Protein AF-A0A0G1QZV3-F1 (afdb_monomer_lite)

Sequence (511 aa):
MPSSMIKKVLILNFDPIIESADNRRIHEYYEWNDSVMLEQQYIDAIKEISHNQVEYQIAEHIDIDAYPTKTTGYQFTDSSYLTCMQNPSTCNSKMINYQTVIAQYQVCEKLNAGTIDELWLWGGPYFGYYEANMAGPNAFSTNGPIIDGTTCQRQLNIMGFNYERAVGEMLEDLAHRTEGTMAKIYGYTPYSGVANLNNPWGRFTAYNKIASNQSGCGSIHYPPNGINDYDWTNTTTVKSFCEDWNDKYPLMRGYYSSLNCDAWGCSAVGWKKYWFSHLPYSAGTTDGKLNNWWAYLVDYENATAQASTSNLQYFKIKNGIDDKNTSCGSNATASEIYLGMDDTCKPSKPYLATFNFTGVAIPKKSKITGAYMSFTQDGPYNNPLQLSISLSLSPFANSTSSVSWDLTNSWTTLTRDITPDFTAQLQQVIDSPYYQIGKTVVVKVNYVSGTGHRSIFAYERYSPAAPVLVVEYEATTSPSPTAIPSPNSCQTKCLFFPPQFRKFCLKHCPK

Radius of gyration: 29.04 Å; chains: 1; bounding box: 75×60×81 Å

Structure (mmCIF, N/CA/C/O backbone):
data_AF-A0A0G1QZV3-F1
#
_entry.id   AF-A0A0G1QZV3-F1
#
loop_
_atom_site.group_PDB
_atom_site.id
_atom_site.type_symbol
_atom_site.label_atom_id
_atom_site.label_alt_id
_atom_site.label_comp_id
_atom_site.label_asym_id
_atom_site.label_entity_id
_atom_site.label_seq_id
_atom_site.pdbx_PDB_ins_code
_atom_site.Cartn_x
_atom_site.Cartn_y
_atom_site.Cartn_z
_atom_site.occupancy
_atom_site.B_iso_or_equiv
_atom_site.auth_seq_id
_atom_site.auth_comp_id
_atom_site.auth_asym_id
_atom_site.auth_atom_id
_atom_site.pdbx_PDB_model_num
ATOM 1 N N . MET A 1 1 ? -1.624 -19.241 -4.189 1.00 32.66 1 MET A N 1
ATOM 2 C CA . MET A 1 1 ? -2.206 -18.073 -3.499 1.00 32.66 1 MET A CA 1
ATOM 3 C C . MET A 1 1 ? -1.300 -17.784 -2.315 1.00 32.66 1 MET A C 1
ATOM 5 O O . MET A 1 1 ? -0.988 -18.755 -1.628 1.00 32.66 1 MET A O 1
ATOM 9 N N . PRO A 1 2 ? -0.823 -16.550 -2.079 1.00 45.62 2 PRO A N 1
ATOM 10 C CA . PRO A 1 2 ? -0.308 -16.230 -0.750 1.00 45.62 2 PRO A CA 1
ATOM 11 C C . PRO A 1 2 ? -1.391 -16.594 0.278 1.00 45.62 2 PRO A C 1
ATOM 13 O O . PRO A 1 2 ? -2.584 -16.471 -0.007 1.00 45.62 2 PRO A O 1
ATOM 16 N N . SER A 1 3 ? -0.992 -17.153 1.417 1.00 56.50 3 SER A N 1
ATOM 17 C CA . SER A 1 3 ? -1.920 -17.477 2.501 1.00 56.50 3 SER A CA 1
ATOM 18 C C . SER A 1 3 ? -2.664 -16.209 2.918 1.00 56.50 3 SER A C 1
ATOM 20 O O . SER A 1 3 ? -2.005 -15.203 3.185 1.00 56.50 3 SER A O 1
ATOM 22 N N . SER A 1 4 ? -3.998 -16.259 2.973 1.00 74.88 4 SER A N 1
ATOM 23 C CA . SER A 1 4 ? -4.814 -15.162 3.509 1.00 74.88 4 SER A CA 1
ATOM 24 C C . SER A 1 4 ? -4.273 -14.725 4.875 1.00 74.88 4 SER A C 1
ATOM 26 O O . SER A 1 4 ? -3.949 -15.567 5.721 1.00 74.88 4 SER A O 1
ATOM 28 N N . MET A 1 5 ? -4.133 -13.414 5.076 1.00 93.31 5 MET A N 1
ATOM 29 C CA . MET A 1 5 ? -3.749 -12.814 6.349 1.00 93.31 5 MET A CA 1
ATOM 30 C C . MET A 1 5 ? -4.970 -12.813 7.261 1.00 93.31 5 MET A C 1
ATOM 32 O O . MET A 1 5 ? -5.740 -11.854 7.305 1.00 93.31 5 MET A O 1
ATOM 36 N N . ILE A 1 6 ? -5.142 -13.923 7.973 1.00 96.19 6 ILE A N 1
ATOM 37 C CA . ILE A 1 6 ? -6.213 -14.082 8.952 1.00 96.19 6 ILE A CA 1
ATOM 38 C C . ILE A 1 6 ? -5.866 -13.281 10.209 1.00 96.19 6 ILE A C 1
ATOM 40 O O . ILE A 1 6 ? -4.755 -13.404 10.736 1.00 96.19 6 ILE A O 1
ATOM 44 N N . LYS A 1 7 ? -6.818 -12.484 10.696 1.00 97.69 7 LYS A N 1
ATOM 45 C CA . LYS A 1 7 ? -6.693 -11.686 11.918 1.00 97.69 7 LYS A CA 1
ATOM 46 C C . LYS A 1 7 ? -7.839 -11.959 12.871 1.00 97.69 7 LYS A C 1
ATOM 48 O O . LYS A 1 7 ? -9.005 -11.804 12.521 1.00 97.69 7 LYS A O 1
ATOM 53 N N . LYS A 1 8 ? -7.489 -12.375 14.085 1.00 98.56 8 LYS A N 1
ATOM 54 C CA . LYS A 1 8 ? -8.447 -12.683 15.145 1.00 98.56 8 LYS A CA 1
ATOM 55 C C . LYS A 1 8 ? -8.814 -11.418 15.907 1.00 98.56 8 LYS A C 1
ATOM 57 O O . LYS A 1 8 ? -7.929 -10.706 16.367 1.00 98.56 8 LYS A O 1
ATOM 62 N N . VAL A 1 9 ? -10.096 -11.147 16.077 1.00 98.75 9 VAL A N 1
ATOM 63 C CA . VAL A 1 9 ? -10.574 -9.905 16.689 1.00 98.75 9 VAL A CA 1
ATOM 64 C C . VAL A 1 9 ? -11.232 -10.201 18.029 1.00 98.75 9 VAL A C 1
ATOM 66 O O . VAL A 1 9 ? -12.061 -11.106 18.123 1.00 98.75 9 VAL A O 1
ATOM 69 N N . LEU A 1 10 ? -10.860 -9.432 19.053 1.00 98.94 10 LEU A N 1
ATOM 70 C CA . LEU A 1 10 ? -11.664 -9.270 20.261 1.00 98.94 10 LEU A CA 1
ATOM 71 C C . LEU A 1 10 ? -12.591 -8.078 20.076 1.00 98.94 10 LEU A C 1
ATOM 73 O O . LEU A 1 10 ? -12.118 -6.981 19.776 1.00 98.94 10 LEU A O 1
ATOM 77 N N . ILE A 1 11 ? -13.876 -8.283 20.321 1.00 98.88 11 ILE A N 1
ATOM 78 C CA . ILE A 1 11 ? -14.873 -7.221 20.308 1.00 98.88 11 ILE A CA 1
ATOM 79 C C . ILE A 1 11 ? -15.336 -6.958 21.735 1.00 98.88 11 ILE A C 1
ATOM 81 O O . ILE A 1 11 ? -15.785 -7.869 22.431 1.00 98.88 11 ILE A O 1
ATOM 85 N N . LEU A 1 12 ? -15.208 -5.703 22.165 1.00 98.81 12 LEU A N 1
ATOM 86 C CA . LEU A 1 12 ? -15.767 -5.208 23.418 1.00 98.81 12 LEU A CA 1
ATOM 87 C C . LEU A 1 12 ? -16.907 -4.246 23.084 1.00 98.81 12 LEU A C 1
ATOM 89 O O . LEU A 1 12 ? -16.673 -3.095 22.703 1.00 98.81 12 LEU A O 1
ATOM 93 N N . ASN A 1 13 ? -18.132 -4.744 23.214 1.00 98.69 13 ASN A N 1
ATOM 94 C CA . ASN A 1 13 ? -19.354 -4.036 22.875 1.00 98.69 13 ASN A CA 1
ATOM 95 C C . ASN A 1 13 ? -19.902 -3.323 24.115 1.00 98.69 13 ASN A C 1
ATOM 97 O O . ASN A 1 13 ? -20.647 -3.911 24.895 1.00 98.69 13 ASN A O 1
ATOM 101 N N . PHE A 1 14 ? -19.476 -2.076 24.356 1.00 98.50 14 PHE A N 1
ATOM 102 C CA . PHE A 1 14 ? -20.014 -1.271 25.455 1.00 98.50 14 PHE A CA 1
ATOM 103 C C . PHE A 1 14 ? -21.409 -0.788 25.070 1.00 98.50 14 PHE A C 1
ATOM 105 O O . PHE A 1 14 ? -21.576 0.206 24.359 1.00 98.50 14 PHE A O 1
ATOM 112 N N . ASP A 1 15 ? -22.408 -1.511 25.550 1.00 97.38 15 ASP A N 1
ATOM 113 C CA . ASP A 1 15 ? -23.809 -1.337 25.199 1.00 97.38 15 ASP A CA 1
ATOM 114 C C . ASP A 1 15 ? -24.648 -1.383 26.486 1.00 97.38 15 ASP A C 1
ATOM 116 O O . ASP A 1 15 ? -25.255 -2.404 26.799 1.00 97.38 15 ASP A O 1
ATOM 120 N N . PRO A 1 16 ? -24.613 -0.327 27.318 1.00 97.00 16 PRO A N 1
ATOM 121 C CA . PRO A 1 16 ? -25.292 -0.311 28.614 1.00 97.00 16 PRO A CA 1
ATOM 122 C C . PRO A 1 16 ? -26.788 -0.600 28.491 1.00 97.00 16 PRO A C 1
ATOM 124 O O . PRO A 1 16 ? -27.429 -0.174 27.529 1.00 97.00 16 PRO A O 1
ATOM 127 N N . ILE A 1 17 ? -27.350 -1.291 29.476 1.00 96.31 17 ILE A N 1
ATOM 128 C CA . ILE A 1 17 ? -28.791 -1.446 29.643 1.00 96.31 17 ILE A CA 1
ATOM 129 C C . ILE A 1 17 ? -29.314 -0.195 30.338 1.00 96.31 17 ILE A C 1
ATOM 131 O O . ILE A 1 17 ? -28.844 0.152 31.413 1.00 96.31 17 ILE A O 1
ATOM 135 N N . ILE A 1 18 ? -30.308 0.466 29.745 1.00 93.25 18 ILE A N 1
ATOM 136 C CA . ILE A 1 18 ? -30.973 1.591 30.397 1.00 93.25 18 ILE A CA 1
ATOM 137 C C . ILE A 1 18 ? -32.091 1.039 31.286 1.00 93.25 18 ILE A C 1
ATOM 139 O O . ILE A 1 18 ? -33.186 0.728 30.801 1.00 93.25 18 ILE A O 1
ATOM 143 N N . GLU A 1 19 ? -31.866 0.934 32.598 1.00 89.75 19 GLU A N 1
ATOM 144 C CA . GLU A 1 19 ? -32.836 0.291 33.500 1.00 89.75 19 GLU A CA 1
ATOM 145 C C . GLU A 1 19 ? -34.136 1.093 33.609 1.00 89.75 19 GLU A C 1
ATOM 147 O O . GLU A 1 19 ? -35.226 0.547 33.786 1.00 89.75 19 GLU A O 1
ATOM 152 N N . SER A 1 20 ? -34.029 2.414 33.453 1.00 82.62 20 SER A N 1
ATOM 153 C CA . SER A 1 20 ? -35.174 3.332 33.453 1.00 82.62 20 SER A CA 1
ATOM 154 C C . SER A 1 20 ? -36.018 3.299 32.169 1.00 82.62 20 SER A C 1
ATOM 156 O O . SER A 1 20 ? -37.079 3.924 32.132 1.00 82.62 20 SER A O 1
ATOM 158 N N . ALA A 1 21 ? -35.582 2.569 31.138 1.00 77.94 21 ALA A N 1
ATOM 159 C CA . ALA A 1 21 ? -36.236 2.482 29.836 1.00 77.94 21 ALA A CA 1
ATOM 160 C C . ALA A 1 21 ? -36.446 1.022 29.406 1.00 77.94 21 ALA A C 1
ATOM 162 O O . ALA A 1 21 ? -35.862 0.541 28.435 1.00 77.94 21 ALA A O 1
ATOM 163 N N . ASP A 1 22 ? -37.294 0.315 30.156 1.00 83.00 22 ASP A N 1
ATOM 164 C CA . ASP A 1 22 ? -37.702 -1.073 29.897 1.00 83.00 22 ASP A CA 1
ATOM 165 C C . ASP A 1 22 ? -36.543 -2.092 29.848 1.00 83.00 22 ASP A C 1
ATOM 167 O O . ASP A 1 22 ? -36.700 -3.178 29.293 1.00 83.00 22 ASP A O 1
ATOM 171 N N . ASN A 1 23 ? -35.394 -1.778 30.463 1.00 91.25 23 ASN A N 1
ATOM 172 C CA . ASN A 1 23 ? -34.166 -2.586 30.414 1.00 91.25 23 ASN A CA 1
ATOM 173 C C . ASN A 1 23 ? -33.689 -2.881 28.981 1.00 91.25 23 ASN A C 1
ATOM 175 O O . ASN A 1 23 ? -33.183 -3.969 28.697 1.00 91.25 23 ASN A O 1
ATOM 179 N N . ARG A 1 24 ? -33.858 -1.918 28.070 1.00 93.62 24 ARG A N 1
ATOM 180 C CA . ARG A 1 24 ? -33.331 -2.003 26.703 1.00 93.62 24 ARG A CA 1
ATOM 181 C C . ARG A 1 24 ? -31.860 -1.616 26.670 1.00 93.62 24 ARG A C 1
ATOM 183 O O . ARG A 1 24 ? -31.429 -0.743 27.426 1.00 93.62 24 ARG A O 1
ATOM 190 N N . ARG A 1 25 ? -31.102 -2.224 25.760 1.00 95.56 25 ARG A N 1
ATOM 191 C CA . ARG A 1 25 ? -29.730 -1.799 25.464 1.00 95.56 25 ARG A CA 1
ATOM 192 C C . ARG A 1 25 ? -29.727 -0.399 24.851 1.00 95.56 25 ARG A C 1
ATOM 194 O O . ARG A 1 25 ? -30.717 0.026 24.249 1.00 95.56 25 ARG A O 1
ATOM 201 N N . ILE A 1 26 ? -28.628 0.336 24.995 1.00 95.31 26 ILE A N 1
ATOM 202 C CA . ILE A 1 26 ? -28.580 1.741 24.585 1.00 95.31 26 ILE A CA 1
ATOM 203 C C . ILE A 1 26 ? -28.785 1.918 23.084 1.00 95.31 26 ILE A C 1
ATOM 205 O O . ILE A 1 26 ? -29.509 2.829 22.678 1.00 95.31 26 ILE A O 1
ATOM 209 N N . HIS A 1 27 ? -28.199 1.036 22.268 1.00 96.25 27 HIS A N 1
ATOM 210 C CA . HIS A 1 27 ? -28.373 1.105 20.821 1.00 96.25 27 HIS A CA 1
ATOM 211 C C . HIS A 1 27 ? -29.834 0.837 20.431 1.00 96.25 27 HIS A C 1
ATOM 213 O O . HIS A 1 27 ? -30.375 1.538 19.583 1.00 96.25 27 HIS A O 1
ATOM 219 N N . GLU A 1 28 ? -30.516 -0.092 21.109 1.00 95.81 28 GLU A N 1
ATOM 220 C CA . GLU A 1 28 ? -31.938 -0.357 20.884 1.00 95.81 28 GLU A CA 1
ATOM 221 C C . GLU A 1 28 ? -32.793 0.844 21.296 1.00 95.81 28 GLU A C 1
ATOM 223 O O . GLU A 1 28 ? -33.687 1.251 20.554 1.00 95.81 28 GLU A O 1
ATOM 228 N N . TYR A 1 29 ? -32.540 1.411 22.481 1.00 95.62 29 TYR A N 1
ATOM 229 C CA . TYR A 1 29 ? -33.309 2.533 23.021 1.00 95.62 29 TYR A CA 1
ATOM 230 C C . TYR A 1 29 ? -33.308 3.742 22.078 1.00 95.62 29 TYR A C 1
ATOM 232 O O . TYR A 1 29 ? -34.356 4.355 21.881 1.00 95.62 29 TYR A O 1
ATOM 240 N N . TYR A 1 30 ? -32.157 4.051 21.477 1.00 95.62 30 TYR A N 1
ATOM 241 C CA . TYR A 1 30 ? -32.012 5.140 20.509 1.00 95.62 30 TYR A CA 1
ATOM 242 C C . TYR A 1 30 ? -32.255 4.732 19.050 1.00 95.62 30 TYR A C 1
ATOM 244 O O . TYR A 1 30 ? -32.132 5.580 18.168 1.00 95.62 30 TYR A O 1
ATOM 252 N N . GLU A 1 31 ? -32.607 3.469 18.792 1.00 96.31 31 GLU A N 1
ATOM 253 C CA . GLU A 1 31 ? -32.799 2.921 17.441 1.00 96.31 31 GLU A CA 1
ATOM 254 C C . GLU A 1 31 ? -31.558 3.100 16.542 1.00 96.31 31 GLU A C 1
ATOM 256 O O . GLU A 1 31 ? -31.651 3.373 15.344 1.00 96.31 31 GLU A O 1
ATOM 261 N N . TRP A 1 32 ? -30.373 2.963 17.137 1.00 97.50 32 TRP A N 1
ATOM 262 C CA . TRP A 1 32 ? -29.093 2.940 16.436 1.00 97.50 32 TRP A CA 1
ATOM 263 C C . TRP A 1 32 ? -28.819 1.578 15.793 1.00 97.50 32 TRP A C 1
ATOM 265 O O . TRP A 1 32 ? -29.551 0.607 15.990 1.00 97.50 32 TRP A O 1
ATOM 275 N N . ASN A 1 33 ? -27.752 1.510 14.997 1.00 97.75 33 ASN A N 1
ATOM 276 C CA . ASN A 1 33 ? -27.391 0.288 14.293 1.00 97.75 33 ASN A CA 1
ATOM 277 C C . ASN A 1 33 ? -26.896 -0.800 15.257 1.00 97.75 33 ASN A C 1
ATOM 279 O O . ASN A 1 33 ? -26.181 -0.524 16.219 1.00 97.75 33 ASN A O 1
ATOM 283 N N . ASP A 1 34 ? -27.232 -2.046 14.929 1.00 96.19 34 ASP A N 1
ATOM 284 C CA . ASP A 1 34 ? -26.711 -3.248 15.580 1.00 96.19 34 ASP A CA 1
ATOM 285 C C . ASP A 1 34 ? -25.236 -3.463 15.191 1.00 96.19 34 ASP A C 1
ATOM 287 O O . ASP A 1 34 ? -24.899 -3.547 14.000 1.00 96.19 34 ASP A O 1
ATOM 291 N N . SER A 1 35 ? -24.354 -3.561 16.191 1.00 96.69 35 SER A N 1
ATOM 292 C CA . SER A 1 35 ? -22.921 -3.773 15.980 1.00 96.69 35 SER A CA 1
ATOM 293 C C . SER A 1 35 ? -22.622 -5.091 15.282 1.00 96.69 35 SER A C 1
ATOM 295 O O . SER A 1 35 ? -21.778 -5.098 14.390 1.00 96.69 35 SER A O 1
ATOM 297 N N . VAL A 1 36 ? -23.350 -6.175 15.567 1.00 97.44 36 VAL A N 1
ATOM 298 C CA . VAL A 1 36 ? -23.109 -7.489 14.943 1.00 97.44 36 VAL A CA 1
ATOM 299 C C . VAL A 1 36 ? -23.321 -7.420 13.429 1.00 97.44 36 VAL A C 1
ATOM 301 O O . VAL A 1 36 ? -22.561 -7.995 12.644 1.00 97.44 36 VAL A O 1
ATOM 304 N N . MET A 1 37 ? -24.331 -6.665 12.989 1.00 97.44 37 MET A N 1
ATOM 305 C CA . MET A 1 37 ? -24.576 -6.442 11.565 1.00 97.44 37 MET A CA 1
ATOM 306 C C . MET A 1 37 ? -23.446 -5.629 10.920 1.00 97.44 37 MET A C 1
ATOM 308 O O . MET A 1 37 ? -22.976 -5.979 9.834 1.00 97.44 37 MET A O 1
ATOM 312 N N . LEU A 1 38 ? -23.014 -4.547 11.571 1.00 98.38 38 LEU A N 1
ATOM 313 C CA . LEU A 1 38 ? -21.958 -3.674 11.057 1.00 98.38 38 LEU A CA 1
ATOM 314 C C . LEU A 1 38 ? -20.590 -4.364 11.032 1.00 98.38 38 LEU A C 1
ATOM 316 O O . LEU A 1 38 ? -19.850 -4.212 10.061 1.00 98.38 38 LEU A O 1
ATOM 320 N N . GLU A 1 39 ? -20.278 -5.173 12.043 1.00 98.56 39 GLU A N 1
ATOM 321 C CA . GLU A 1 39 ? -19.087 -6.021 12.099 1.00 98.56 39 GLU A CA 1
ATOM 322 C C . GLU A 1 39 ? -19.010 -6.930 10.875 1.00 98.56 39 GLU A C 1
ATOM 324 O O . GLU A 1 39 ? -17.993 -6.938 10.183 1.00 98.56 39 GLU A O 1
ATOM 329 N N . GLN A 1 40 ? -20.094 -7.643 10.555 1.00 98.44 40 GLN A N 1
ATOM 330 C CA . GLN A 1 40 ? -20.120 -8.530 9.396 1.00 98.44 40 GLN A CA 1
ATOM 331 C C . GLN A 1 40 ? -19.959 -7.753 8.082 1.00 98.44 40 GLN A C 1
ATOM 333 O O . GLN A 1 40 ? -19.151 -8.139 7.237 1.00 98.44 40 GLN A O 1
ATOM 338 N N . GLN A 1 41 ? -20.654 -6.619 7.926 1.00 98.44 41 GLN A N 1
ATOM 339 C CA . GLN A 1 41 ? -20.501 -5.757 6.746 1.00 98.44 41 GLN A CA 1
ATOM 340 C C . GLN A 1 41 ? -19.062 -5.259 6.578 1.00 98.44 41 GLN A C 1
ATOM 342 O O . GLN A 1 41 ? -18.555 -5.198 5.457 1.00 98.44 41 GLN A O 1
ATOM 347 N N . TYR A 1 42 ? -18.400 -4.902 7.678 1.00 98.69 42 TYR A N 1
ATOM 348 C CA . TYR A 1 42 ? -17.019 -4.441 7.678 1.00 98.69 42 TYR A CA 1
ATOM 349 C C . TYR A 1 42 ? -16.037 -5.571 7.345 1.00 98.69 42 TYR A C 1
ATOM 351 O O . TYR A 1 42 ? -15.160 -5.383 6.501 1.00 98.69 42 TYR A O 1
ATOM 359 N N . ILE A 1 43 ? -16.215 -6.764 7.924 1.00 98.62 43 ILE A N 1
ATOM 360 C CA . ILE A 1 43 ? -15.426 -7.964 7.601 1.00 98.62 43 ILE A CA 1
ATOM 361 C C . ILE A 1 43 ? -15.530 -8.286 6.104 1.00 98.62 43 ILE A C 1
ATOM 363 O O . ILE A 1 43 ? -14.505 -8.467 5.438 1.00 98.62 43 ILE A O 1
ATOM 367 N N . ASP A 1 44 ? -16.750 -8.302 5.564 1.00 98.44 44 ASP A N 1
ATOM 368 C CA . ASP A 1 44 ? -17.002 -8.590 4.151 1.00 98.44 44 ASP A CA 1
ATOM 369 C C . ASP A 1 44 ? -16.411 -7.508 3.242 1.00 98.44 44 ASP A C 1
ATOM 371 O O . ASP A 1 44 ? -15.750 -7.824 2.248 1.00 98.44 44 ASP A O 1
ATOM 375 N N . ALA A 1 45 ? -16.571 -6.232 3.610 1.00 98.44 45 ALA A N 1
ATOM 376 C CA . ALA A 1 45 ? -15.991 -5.118 2.871 1.00 98.44 45 ALA A CA 1
ATOM 377 C C . ALA A 1 45 ? -14.460 -5.198 2.834 1.00 98.44 45 ALA A C 1
ATOM 379 O O . ALA A 1 45 ? -13.876 -4.988 1.776 1.00 98.44 45 ALA A O 1
ATOM 380 N N . ILE A 1 46 ? -13.796 -5.536 3.942 1.00 98.38 46 ILE A N 1
ATOM 381 C CA . ILE A 1 46 ? -12.332 -5.659 3.972 1.00 98.38 46 ILE A CA 1
ATOM 382 C C . ILE A 1 46 ? -11.855 -6.830 3.129 1.00 98.38 46 ILE A C 1
ATOM 384 O O . ILE A 1 46 ? -10.875 -6.701 2.391 1.00 98.38 46 ILE A O 1
ATOM 388 N N . LYS A 1 47 ? -12.547 -7.965 3.195 1.00 97.44 47 LYS A N 1
ATOM 389 C CA . LYS A 1 47 ? -12.224 -9.119 2.358 1.00 97.44 47 LYS A CA 1
ATOM 390 C C . LYS A 1 47 ? -12.347 -8.785 0.869 1.00 97.44 47 LYS A C 1
ATOM 392 O O . LYS A 1 47 ? -11.468 -9.156 0.093 1.00 97.44 47 LYS A O 1
ATOM 397 N N . GLU A 1 48 ? -13.386 -8.040 0.490 1.00 97.00 48 GLU A N 1
ATOM 398 C CA . GLU A 1 48 ? -13.604 -7.536 -0.870 1.00 97.00 48 GLU A CA 1
ATOM 399 C C . GLU A 1 48 ? -12.479 -6.587 -1.314 1.00 97.00 48 GLU A C 1
ATOM 401 O O . GLU A 1 48 ? -11.746 -6.895 -2.254 1.00 97.00 48 GLU A O 1
ATOM 406 N N . ILE A 1 49 ? -12.302 -5.458 -0.619 1.00 96.62 49 ILE A N 1
ATOM 407 C CA . ILE A 1 49 ? -11.385 -4.378 -1.033 1.00 96.62 49 ILE A CA 1
ATOM 408 C C . ILE A 1 49 ? -9.906 -4.767 -0.913 1.00 96.62 49 ILE A C 1
ATOM 410 O O . ILE A 1 49 ? -9.052 -4.157 -1.550 1.00 96.62 49 ILE A O 1
ATOM 414 N N . SER A 1 50 ? -9.588 -5.781 -0.103 1.00 96.06 50 SER A N 1
ATOM 415 C CA . SER A 1 50 ? -8.236 -6.332 0.002 1.00 96.06 50 SER A CA 1
ATOM 416 C C . SER A 1 50 ? -7.955 -7.439 -1.010 1.00 96.06 50 SER A C 1
ATOM 418 O O . SER A 1 50 ? -6.919 -8.082 -0.901 1.00 96.06 50 SER A O 1
ATOM 420 N N . HIS A 1 51 ? -8.840 -7.705 -1.979 1.00 93.81 51 HIS A N 1
ATOM 421 C CA . HIS A 1 51 ? -8.673 -8.780 -2.970 1.00 93.81 51 HIS A CA 1
ATOM 422 C C . HIS A 1 51 ? -8.499 -10.163 -2.323 1.00 93.81 51 HIS A C 1
ATOM 424 O O . HIS A 1 51 ? -7.660 -10.972 -2.733 1.00 93.81 51 HIS A O 1
ATOM 430 N N . ASN A 1 52 ? -9.290 -10.434 -1.281 1.00 94.25 52 ASN A N 1
ATOM 431 C CA . ASN A 1 52 ? -9.224 -11.638 -0.447 1.00 94.25 52 ASN A CA 1
ATOM 432 C C . ASN A 1 52 ? -7.866 -11.857 0.251 1.00 94.25 52 ASN A C 1
ATOM 434 O O . ASN A 1 52 ? -7.543 -12.989 0.620 1.00 94.25 52 ASN A O 1
ATOM 438 N N . GLN A 1 53 ? -7.049 -10.809 0.414 1.00 92.94 53 GLN A N 1
ATOM 439 C CA . GLN A 1 53 ? -5.762 -10.906 1.107 1.00 92.94 53 GLN A CA 1
ATOM 440 C C . GLN A 1 53 ? -5.910 -10.855 2.628 1.00 92.94 53 GLN A C 1
ATOM 442 O O . GLN A 1 53 ? -5.087 -11.448 3.322 1.00 92.94 53 GLN A O 1
ATOM 447 N N . VAL A 1 54 ? -6.917 -10.145 3.144 1.00 97.12 54 VAL A N 1
ATOM 448 C CA . VAL A 1 54 ? -7.191 -10.007 4.579 1.00 97.12 54 VAL A CA 1
ATOM 449 C C . VAL A 1 54 ? -8.514 -10.678 4.913 1.00 97.12 54 VAL A C 1
ATOM 451 O O . VAL A 1 54 ? -9.510 -10.500 4.213 1.00 97.12 54 VAL A O 1
ATOM 454 N N . GLU A 1 55 ? -8.532 -11.422 6.014 1.00 96.06 55 GLU A N 1
ATOM 455 C CA . GLU A 1 55 ? -9.752 -11.991 6.573 1.00 96.06 55 GLU A CA 1
ATOM 456 C C . GLU A 1 55 ? -9.783 -11.759 8.082 1.00 96.06 55 GLU A C 1
ATOM 458 O O . GLU A 1 55 ? -8.912 -12.235 8.810 1.00 96.06 55 GLU A O 1
ATOM 463 N N . TYR A 1 56 ? -10.796 -11.045 8.560 1.00 98.31 56 TYR A N 1
ATOM 464 C CA . TYR A 1 56 ? -11.045 -10.921 9.989 1.00 98.31 56 TYR A CA 1
ATOM 465 C C . TYR A 1 56 ? -11.927 -12.066 10.479 1.00 98.31 56 TYR A C 1
ATOM 467 O O . TYR A 1 56 ? -12.886 -12.462 9.820 1.00 98.31 56 TYR A O 1
ATOM 475 N N . GLN A 1 57 ? -11.592 -12.587 11.653 1.00 98.19 57 GLN A N 1
ATOM 476 C CA . GLN A 1 57 ? -12.351 -13.614 12.352 1.00 98.19 57 GLN A CA 1
ATOM 477 C C . GLN A 1 57 ? -12.616 -13.130 13.771 1.00 98.19 57 GLN A C 1
ATOM 479 O O . GLN A 1 57 ? -11.677 -12.849 14.515 1.00 98.19 57 GLN A O 1
ATOM 484 N N . ILE A 1 58 ? -13.884 -13.048 14.160 1.00 98.69 58 ILE A N 1
ATOM 485 C CA . ILE A 1 58 ? -14.256 -12.710 15.534 1.00 98.69 58 ILE A CA 1
ATOM 486 C C . ILE A 1 58 ? -13.865 -13.898 16.417 1.00 98.69 58 ILE A C 1
ATOM 488 O O . ILE A 1 58 ? -14.427 -14.986 16.299 1.00 98.69 58 ILE A O 1
ATOM 492 N N . ALA A 1 59 ? -12.853 -13.707 17.260 1.00 98.62 59 ALA A N 1
ATOM 493 C CA . ALA A 1 59 ? -12.391 -14.729 18.193 1.00 98.62 59 ALA A CA 1
ATOM 494 C C . ALA A 1 59 ? -13.218 -14.725 19.479 1.00 98.62 59 ALA A C 1
ATOM 496 O O . ALA A 1 59 ? -13.426 -15.777 20.082 1.00 98.62 59 ALA A O 1
ATOM 497 N N . GLU A 1 60 ? -13.684 -13.547 19.889 1.00 98.62 60 GLU A N 1
ATOM 498 C CA . GLU A 1 60 ? -14.507 -13.351 21.074 1.00 98.62 60 GLU A CA 1
ATOM 499 C C . GLU A 1 60 ? -15.277 -12.037 20.938 1.00 98.62 60 GLU A C 1
ATOM 501 O O . GLU A 1 60 ? -14.717 -11.026 20.510 1.00 98.62 60 GLU A O 1
ATOM 506 N N . HIS A 1 61 ? -16.554 -12.062 21.308 1.00 98.50 61 HIS A N 1
ATOM 507 C CA . HIS A 1 61 ? -17.435 -10.899 21.349 1.00 98.50 61 HIS A CA 1
ATOM 508 C C . HIS A 1 61 ? -18.047 -10.821 22.745 1.00 98.50 61 HIS A C 1
ATOM 510 O O . HIS A 1 61 ? -18.560 -11.824 23.249 1.00 98.50 61 HIS A O 1
ATOM 516 N N . ILE A 1 62 ? -17.895 -9.672 23.403 1.00 98.44 62 ILE A N 1
ATOM 517 C CA . ILE A 1 62 ? -18.332 -9.457 24.781 1.00 98.44 62 ILE A CA 1
ATOM 518 C C . ILE A 1 62 ? -19.275 -8.257 24.821 1.00 98.44 62 ILE A C 1
ATOM 520 O O . ILE A 1 62 ? -18.830 -7.117 24.676 1.00 98.44 62 ILE A O 1
ATOM 524 N N . ASP A 1 63 ? -20.548 -8.520 25.112 1.00 97.75 63 ASP A N 1
ATOM 525 C CA . ASP A 1 63 ? -21.533 -7.489 25.434 1.00 97.75 63 ASP A CA 1
ATOM 526 C C . ASP A 1 63 ? -21.353 -6.998 26.867 1.00 97.75 63 ASP A C 1
ATOM 528 O O . ASP A 1 63 ? -21.454 -7.752 27.840 1.00 97.75 63 ASP A O 1
ATOM 532 N N . ILE A 1 64 ? -21.089 -5.704 27.000 1.00 98.19 64 ILE A N 1
ATOM 533 C CA . ILE A 1 64 ? -20.735 -5.062 28.257 1.00 98.19 64 ILE A CA 1
ATOM 534 C C . ILE A 1 64 ? -21.869 -4.135 28.667 1.00 98.19 64 ILE A C 1
ATOM 536 O O . ILE A 1 64 ? -22.106 -3.092 28.060 1.00 98.19 64 ILE A O 1
ATOM 540 N N . ASP A 1 65 ? -22.527 -4.499 29.764 1.00 96.75 65 ASP A N 1
ATOM 541 C CA . ASP A 1 65 ? -23.479 -3.642 30.465 1.00 96.75 65 ASP A CA 1
ATOM 542 C C . ASP A 1 65 ? -22.757 -2.624 31.363 1.00 96.75 65 ASP A C 1
ATOM 544 O O . ASP A 1 65 ? -22.716 -2.744 32.588 1.00 96.75 65 ASP A O 1
ATOM 548 N N . ALA A 1 66 ? -22.050 -1.684 30.738 1.00 96.06 66 ALA A N 1
ATOM 549 C CA . ALA A 1 66 ? -21.391 -0.586 31.434 1.00 96.06 66 ALA A CA 1
ATOM 550 C C . ALA A 1 66 ? -20.998 0.523 30.462 1.00 96.06 66 ALA A C 1
ATOM 552 O O . ALA A 1 66 ? -20.614 0.274 29.320 1.00 96.06 66 ALA A O 1
ATOM 553 N N . TYR A 1 67 ? -20.988 1.762 30.946 1.00 97.06 67 TYR A N 1
ATOM 554 C CA . TYR A 1 67 ? -20.334 2.859 30.239 1.00 97.06 67 TYR A CA 1
ATOM 555 C C . TYR A 1 67 ? -18.812 2.756 30.408 1.00 97.06 67 TYR A C 1
ATOM 557 O O . TYR A 1 67 ? -18.344 2.449 31.503 1.00 97.06 67 TYR A O 1
ATOM 565 N N . PRO A 1 68 ? -17.991 3.044 29.389 1.00 96.81 68 PRO A N 1
ATOM 566 C CA . PRO A 1 68 ? -16.545 3.000 29.546 1.00 96.81 68 PRO A CA 1
ATOM 567 C C . PRO A 1 68 ? -16.027 4.162 30.410 1.00 96.81 68 PRO A C 1
ATOM 569 O O . PRO A 1 68 ? -16.449 5.314 30.270 1.00 96.81 68 PRO A O 1
ATOM 572 N N . THR A 1 69 ? -15.055 3.878 31.279 1.00 96.88 69 THR A N 1
ATOM 573 C CA . THR A 1 69 ? -14.418 4.890 32.134 1.00 96.88 69 THR A CA 1
ATOM 574 C C . THR A 1 69 ? -13.559 5.850 31.313 1.00 96.88 69 THR A C 1
ATOM 576 O O . THR A 1 69 ? -12.752 5.441 30.477 1.00 96.88 69 THR A O 1
ATOM 579 N N . LYS A 1 70 ? -13.690 7.150 31.577 1.00 97.00 70 LYS A N 1
ATOM 580 C CA . LYS A 1 70 ? -12.916 8.228 30.950 1.00 97.00 70 LYS A CA 1
ATOM 581 C C . LYS A 1 70 ? -11.527 8.376 31.557 1.00 97.00 70 LYS A C 1
ATOM 583 O O . LYS A 1 70 ? -11.280 7.976 32.691 1.00 97.00 70 LYS A O 1
ATOM 588 N N . THR A 1 71 ? -10.633 9.069 30.856 1.00 96.25 71 THR A N 1
ATOM 589 C CA . THR A 1 71 ? -9.292 9.419 31.367 1.00 96.25 71 THR A CA 1
ATOM 590 C C . THR A 1 71 ? -9.312 10.222 32.671 1.00 96.25 71 THR A C 1
ATOM 592 O O . THR A 1 71 ? -8.342 10.190 33.420 1.00 96.25 71 THR A O 1
ATOM 595 N N . THR A 1 72 ? -10.415 10.907 32.986 1.00 95.56 72 THR A N 1
ATOM 596 C CA . THR A 1 72 ? -10.601 11.631 34.256 1.00 95.56 72 THR A CA 1
ATOM 597 C C . THR A 1 72 ? -11.164 10.764 35.387 1.00 95.56 72 THR A C 1
ATOM 599 O O . THR A 1 72 ? -11.461 11.292 36.453 1.00 95.56 72 THR A O 1
ATOM 602 N N . GLY A 1 73 ? -11.399 9.470 35.148 1.00 95.00 73 GLY A N 1
ATOM 603 C CA . GLY A 1 73 ? -12.118 8.580 36.065 1.00 95.00 73 GLY A CA 1
ATOM 604 C C . GLY A 1 73 ? -13.641 8.757 36.051 1.00 95.00 73 GLY A C 1
ATOM 605 O O . GLY A 1 73 ? -14.336 8.059 36.778 1.00 95.00 73 GLY A O 1
ATOM 606 N N . TYR A 1 74 ? -14.172 9.671 35.230 1.00 96.94 74 TYR A N 1
ATOM 607 C CA . TYR A 1 74 ? -15.618 9.818 35.051 1.00 96.94 74 TYR A CA 1
ATOM 608 C C . TYR A 1 74 ? -16.184 8.593 34.331 1.00 96.94 74 TYR A C 1
ATOM 610 O O . TYR A 1 74 ? -15.573 8.096 33.389 1.00 96.94 74 TYR A O 1
ATOM 618 N N . GLN A 1 75 ? -17.367 8.152 34.729 1.00 96.81 75 GLN A N 1
ATOM 619 C CA . GLN A 1 75 ? -18.136 7.121 34.048 1.00 96.81 75 GLN A CA 1
ATOM 620 C C . GLN A 1 75 ? -19.576 7.618 33.992 1.00 96.81 75 GLN A C 1
ATOM 622 O O . GLN A 1 75 ? -20.073 8.179 34.972 1.00 96.81 75 GLN A O 1
ATOM 627 N N . PHE A 1 76 ? -20.217 7.491 32.834 1.00 96.94 76 PHE A N 1
ATOM 628 C CA . PHE A 1 76 ? -21.628 7.833 32.735 1.00 96.94 76 PHE A CA 1
ATOM 629 C C . PHE A 1 76 ? -22.464 6.864 33.578 1.00 96.94 76 PHE A C 1
ATOM 631 O O . PHE A 1 76 ? -22.107 5.699 33.745 1.00 96.94 76 PHE A O 1
ATOM 638 N N . THR A 1 77 ? -23.575 7.372 34.096 1.00 95.88 77 THR A N 1
ATOM 639 C CA . THR A 1 77 ? -24.726 6.569 34.509 1.00 95.88 77 THR A CA 1
ATOM 640 C C . THR A 1 77 ? -25.821 6.760 33.469 1.00 95.88 77 THR A C 1
ATOM 642 O O . THR A 1 77 ? -25.766 7.729 32.707 1.00 95.88 77 THR A O 1
ATOM 645 N N . ASP A 1 78 ? -26.855 5.925 33.485 1.00 95.38 78 ASP A N 1
ATOM 646 C CA . ASP A 1 78 ? -28.045 6.106 32.648 1.00 95.38 78 ASP A CA 1
ATOM 647 C C . ASP A 1 78 ? -28.552 7.545 32.668 1.00 95.38 78 ASP A C 1
ATOM 649 O O . ASP A 1 78 ? -28.658 8.209 31.640 1.00 95.38 78 ASP A O 1
ATOM 653 N N . SER A 1 79 ? -28.798 8.075 33.868 1.00 95.00 79 SER A N 1
ATOM 654 C CA . SER A 1 79 ? -29.343 9.420 34.033 1.00 95.00 79 SER A CA 1
ATOM 655 C C . SER A 1 79 ? -28.419 10.492 33.454 1.00 95.00 79 SER A C 1
ATOM 657 O O . SER A 1 79 ? -28.893 11.400 32.763 1.00 95.00 79 SER A O 1
ATOM 659 N N . SER A 1 80 ? -27.105 10.402 33.699 1.00 96.25 80 SER A N 1
ATOM 660 C CA . SER A 1 80 ? -26.175 11.408 33.183 1.00 96.25 80 SER A CA 1
ATOM 661 C C . SER A 1 80 ? -25.973 11.285 31.673 1.00 96.25 80 SER A C 1
ATOM 663 O O . SER A 1 80 ? -25.798 12.307 31.009 1.00 96.25 80 SER A O 1
ATOM 665 N N . TYR A 1 81 ? -26.051 10.074 31.116 1.00 96.19 81 TYR A N 1
ATOM 666 C CA . TYR A 1 81 ? -25.955 9.856 29.678 1.00 96.19 81 TYR A CA 1
ATOM 667 C C . TYR A 1 81 ? -27.210 10.319 28.939 1.00 96.19 81 TYR A C 1
ATOM 669 O O . TYR A 1 81 ? -27.102 11.087 27.989 1.00 96.19 81 TYR A O 1
ATOM 677 N N . LEU A 1 82 ? -28.403 9.943 29.409 1.00 95.31 82 LEU A N 1
ATOM 678 C CA . LEU A 1 82 ? -29.673 10.411 28.845 1.00 95.31 82 LEU A CA 1
ATOM 679 C C . LEU A 1 82 ? -29.766 11.946 28.878 1.00 95.31 82 LEU A C 1
ATOM 681 O O . LEU A 1 82 ? -30.180 12.568 27.900 1.00 95.31 82 LEU A O 1
ATOM 685 N N . THR A 1 83 ? -29.309 12.572 29.971 1.00 96.44 83 THR A N 1
ATOM 686 C CA . THR A 1 83 ? -29.222 14.040 30.074 1.00 96.44 83 THR A CA 1
ATOM 687 C C . THR A 1 83 ? -28.256 14.620 29.037 1.00 96.44 83 THR A C 1
ATOM 689 O O . THR A 1 83 ? -28.582 15.607 28.379 1.00 96.44 83 THR A O 1
ATOM 692 N N . CYS A 1 84 ? -27.091 13.993 28.855 1.00 96.44 84 CYS A N 1
ATOM 693 C CA . CYS A 1 84 ? -26.113 14.362 27.831 1.00 96.44 84 CYS A CA 1
ATOM 694 C C . CYS A 1 84 ? -26.702 14.294 26.417 1.00 96.44 84 CYS A C 1
ATOM 696 O O . CYS A 1 84 ? -26.587 15.260 25.665 1.00 96.44 84 CYS A O 1
ATOM 698 N N . MET A 1 85 ? -27.410 13.219 26.078 1.00 95.06 85 MET A N 1
ATOM 699 C CA . MET A 1 85 ? -28.010 13.063 24.752 1.00 95.06 85 MET A CA 1
ATOM 700 C C . MET A 1 85 ? -29.115 14.088 24.464 1.00 95.06 85 MET A C 1
ATOM 702 O O . MET A 1 85 ? -29.269 14.521 23.325 1.00 95.06 85 MET A O 1
ATOM 706 N N . GLN A 1 86 ? -29.850 14.532 25.486 1.00 95.62 86 GLN A N 1
ATOM 707 C CA . GLN A 1 86 ? -30.843 15.606 25.349 1.00 95.62 86 GLN A CA 1
ATOM 708 C C . GLN A 1 86 ? -30.211 17.003 25.319 1.00 95.62 86 GLN A C 1
ATOM 710 O O . GLN A 1 86 ? -30.742 17.916 24.684 1.00 95.62 86 GLN A O 1
ATOM 715 N N . ASN A 1 87 ? -29.090 17.189 26.017 1.00 96.19 87 ASN A N 1
ATOM 716 C CA . ASN A 1 87 ? -28.362 18.447 26.074 1.00 96.19 87 ASN A CA 1
ATOM 717 C C . ASN A 1 87 ? -26.843 18.220 25.951 1.00 96.19 87 ASN A C 1
ATOM 719 O O . ASN A 1 87 ? -26.163 18.048 26.976 1.00 96.19 87 ASN A O 1
ATOM 723 N N . PRO A 1 88 ? -26.291 18.334 24.725 1.00 93.31 88 PRO A N 1
ATOM 724 C CA . PRO A 1 88 ? -24.872 18.127 24.448 1.00 93.31 88 PRO A CA 1
ATOM 725 C C . PRO A 1 88 ? -23.904 18.946 25.312 1.00 93.31 88 PRO A C 1
ATOM 727 O O . PRO A 1 88 ? -22.764 18.532 25.519 1.00 93.31 88 PRO A O 1
ATOM 730 N N . SER A 1 89 ? -24.330 20.090 25.869 1.00 95.06 89 SER A N 1
ATOM 731 C CA . SER A 1 89 ? -23.476 20.899 26.751 1.00 95.06 89 SER A CA 1
ATOM 732 C C . SER A 1 89 ? -23.157 20.216 28.086 1.00 95.06 89 SER A C 1
ATOM 734 O O . SER A 1 89 ? -22.278 20.676 28.812 1.00 95.06 89 SER A O 1
ATOM 736 N N . THR A 1 90 ? -23.896 19.165 28.446 1.00 95.56 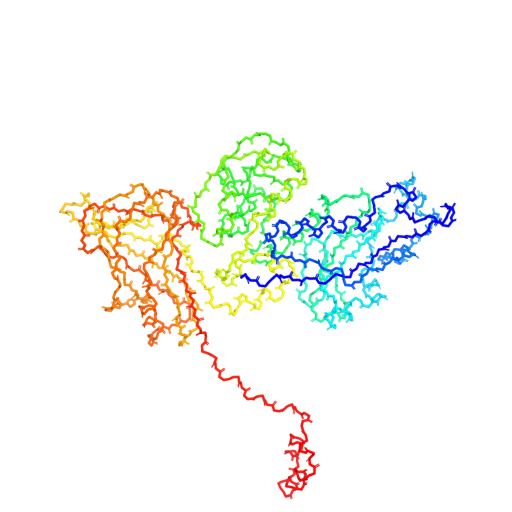90 THR A N 1
ATOM 737 C CA . THR A 1 90 ? -23.695 18.388 29.680 1.00 95.56 90 THR A CA 1
ATOM 738 C C . THR A 1 90 ? -22.831 17.144 29.461 1.00 95.56 90 THR A C 1
ATOM 740 O O . THR A 1 90 ? -22.434 16.488 30.425 1.00 95.56 90 THR A O 1
ATOM 743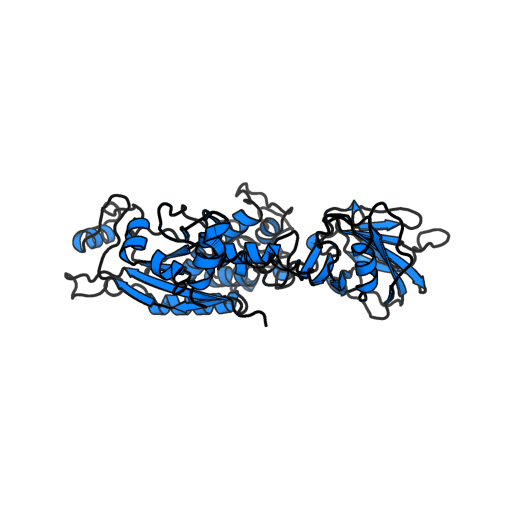 N N . CYS A 1 91 ? -22.496 16.830 28.208 1.00 95.88 91 CYS A N 1
ATOM 744 C CA . CYS A 1 91 ? -21.709 15.659 27.866 1.00 95.88 91 CYS A CA 1
ATOM 745 C C . CYS A 1 91 ? -20.250 15.782 28.300 1.00 95.88 91 CYS A C 1
ATOM 747 O O . CYS A 1 91 ? -19.577 16.790 28.073 1.00 95.88 91 CYS A O 1
ATOM 749 N N . ASN A 1 92 ? -19.715 14.693 28.849 1.00 95.38 92 ASN A N 1
ATOM 750 C CA . ASN A 1 92 ? -18.285 14.560 29.069 1.00 95.38 92 ASN A CA 1
ATOM 751 C C . ASN A 1 92 ? -17.588 14.101 27.774 1.00 95.38 92 ASN A C 1
ATOM 753 O O . ASN A 1 92 ? -17.628 12.924 27.419 1.00 95.38 92 ASN A O 1
ATOM 757 N N . SER A 1 93 ? -16.908 15.025 27.090 1.00 94.50 93 SER A N 1
ATOM 758 C CA . SER A 1 93 ? -16.183 14.759 25.836 1.00 94.50 93 SER A CA 1
ATOM 759 C C . SER A 1 93 ? -14.782 14.159 26.018 1.00 94.50 93 SER A C 1
ATOM 761 O O . SER A 1 93 ? -14.024 14.057 25.055 1.00 94.50 93 SER A O 1
ATOM 763 N N . LYS A 1 94 ? -14.385 13.785 27.242 1.00 96.50 94 LYS A N 1
ATOM 764 C CA . LYS A 1 94 ? -13.066 13.187 27.481 1.00 96.50 94 LYS A CA 1
ATOM 765 C C . LYS A 1 94 ? -12.975 11.804 26.844 1.00 96.50 94 LYS A C 1
ATOM 767 O O . LYS A 1 94 ? -13.962 11.074 26.758 1.00 96.50 94 LYS A O 1
ATOM 772 N N . MET A 1 95 ? -11.763 11.439 26.438 1.00 96.62 95 MET A N 1
ATOM 773 C CA . MET A 1 95 ? -11.483 10.127 25.858 1.00 96.62 95 MET A CA 1
ATOM 774 C C . MET A 1 95 ? -11.639 9.014 26.896 1.00 96.62 95 MET A C 1
ATOM 776 O O . MET A 1 95 ? -11.525 9.254 28.104 1.00 96.62 95 MET A O 1
ATOM 780 N N . ILE A 1 96 ? -11.885 7.798 26.419 1.00 97.25 96 ILE A N 1
ATOM 781 C CA . ILE A 1 96 ? -11.822 6.575 27.218 1.00 97.25 96 ILE A CA 1
ATOM 782 C C . ILE A 1 96 ? -10.427 6.403 27.834 1.00 97.25 96 ILE A C 1
ATOM 784 O O . ILE A 1 96 ? -9.404 6.773 27.252 1.00 97.25 96 ILE A O 1
ATOM 788 N N . ASN A 1 97 ? -10.374 5.803 29.018 1.00 97.12 97 ASN A N 1
ATOM 789 C CA . ASN A 1 97 ? -9.144 5.260 29.565 1.00 97.12 97 ASN A CA 1
ATOM 790 C C . ASN A 1 97 ? -8.848 3.877 28.953 1.00 97.12 97 ASN A C 1
ATOM 792 O O . ASN A 1 97 ? -9.247 2.843 29.492 1.00 97.12 97 ASN A O 1
ATOM 796 N N . TYR A 1 98 ? -8.129 3.863 27.826 1.00 98.06 98 TYR A N 1
ATOM 797 C CA . TYR A 1 98 ? -7.735 2.624 27.144 1.00 98.06 98 TYR A CA 1
ATOM 798 C C . TYR A 1 98 ? -6.937 1.671 28.043 1.00 98.06 98 TYR A C 1
ATOM 800 O O . TYR A 1 98 ? -7.136 0.466 27.952 1.00 98.06 98 TYR A O 1
ATOM 808 N N . GLN A 1 99 ? -6.072 2.174 28.934 1.00 96.81 99 GLN A N 1
ATOM 809 C CA . GLN A 1 99 ? -5.286 1.316 29.834 1.00 96.81 99 GLN A CA 1
ATOM 810 C C . GLN A 1 99 ? -6.190 0.530 30.786 1.00 96.81 99 GLN A C 1
ATOM 812 O O . GLN A 1 99 ? -5.981 -0.665 30.984 1.00 96.81 99 GLN A O 1
ATOM 817 N N . THR A 1 100 ? -7.219 1.183 31.336 1.00 96.19 100 THR A N 1
ATOM 818 C CA . THR A 1 100 ? -8.208 0.515 32.190 1.00 96.19 100 THR A CA 1
ATOM 819 C C . THR A 1 100 ? -8.950 -0.573 31.425 1.00 96.19 100 THR A C 1
ATOM 821 O O . THR A 1 100 ? -9.038 -1.687 31.927 1.00 96.19 100 THR A O 1
ATOM 824 N N . VAL A 1 101 ? -9.423 -0.293 30.206 1.00 97.75 101 VAL A N 1
ATOM 825 C CA . VAL A 1 101 ? -10.128 -1.294 29.386 1.00 97.75 101 VAL A CA 1
ATOM 826 C C . VAL A 1 101 ? -9.216 -2.462 29.016 1.00 97.75 101 VAL A C 1
ATOM 828 O O . VAL A 1 101 ? -9.580 -3.615 29.231 1.00 97.75 101 VAL A O 1
ATOM 831 N N . ILE A 1 102 ? -8.004 -2.182 28.536 1.00 98.50 102 ILE A N 1
ATOM 832 C CA . ILE A 1 102 ? -7.024 -3.211 28.166 1.00 98.50 102 ILE A CA 1
ATOM 833 C C . ILE A 1 102 ? -6.728 -4.141 29.348 1.00 98.50 102 ILE A C 1
ATOM 835 O O . ILE A 1 102 ? -6.713 -5.359 29.170 1.00 98.50 102 ILE A O 1
ATOM 839 N N . ALA A 1 103 ? -6.529 -3.585 30.547 1.00 97.94 103 ALA A N 1
ATOM 840 C CA . ALA A 1 103 ? -6.259 -4.367 31.751 1.00 97.94 103 ALA A CA 1
ATOM 841 C C . ALA A 1 103 ? -7.494 -5.145 32.237 1.00 97.94 103 ALA A C 1
ATOM 843 O O . ALA A 1 103 ? -7.390 -6.324 32.568 1.00 97.94 103 ALA A O 1
ATOM 844 N N . GLN A 1 104 ? -8.665 -4.502 32.269 1.00 97.38 104 GLN A N 1
ATOM 845 C CA . GLN A 1 104 ? -9.907 -5.092 32.775 1.00 97.38 104 GLN A CA 1
ATOM 846 C C . GLN A 1 104 ? -10.333 -6.323 31.969 1.00 97.38 104 GLN A C 1
ATOM 848 O O . GLN A 1 104 ? -10.755 -7.317 32.557 1.00 97.38 104 GLN A O 1
ATOM 853 N N . TYR A 1 105 ? -10.195 -6.270 30.643 1.00 98.38 105 TYR A N 1
ATOM 854 C CA . TYR A 1 105 ? -10.613 -7.347 29.739 1.00 98.38 105 TYR A CA 1
ATOM 855 C C . TYR A 1 105 ? -9.460 -8.251 29.292 1.00 98.38 105 TYR A C 1
ATOM 857 O O . TYR A 1 105 ? -9.621 -9.058 28.376 1.00 98.38 105 TYR A O 1
ATOM 865 N N . GLN A 1 106 ? -8.303 -8.140 29.954 1.00 98.38 106 GLN A N 1
ATOM 866 C CA . GLN A 1 106 ? -7.131 -8.987 29.726 1.00 98.38 106 GLN A CA 1
ATOM 867 C C . GLN A 1 106 ? -6.693 -9.020 28.250 1.00 98.38 106 GLN A C 1
ATOM 869 O O . GLN A 1 106 ? -6.344 -10.065 27.690 1.00 98.38 106 GLN A O 1
ATOM 874 N N . VAL A 1 107 ? -6.776 -7.868 27.578 1.00 98.81 107 VAL A N 1
ATOM 875 C CA . VAL A 1 107 ? -6.575 -7.776 26.126 1.00 98.81 107 VAL A CA 1
ATOM 876 C C . VAL A 1 107 ? -5.136 -8.140 25.770 1.00 98.81 107 VAL A C 1
ATOM 878 O O . VAL A 1 107 ? -4.897 -8.916 24.845 1.00 98.81 107 VAL A O 1
ATOM 881 N N . CYS A 1 108 ? -4.162 -7.631 26.529 1.00 98.69 108 CYS A N 1
ATOM 882 C CA . CYS A 1 108 ? -2.758 -7.941 26.285 1.00 98.69 108 CYS A CA 1
ATOM 883 C C . CYS A 1 108 ? -2.438 -9.409 26.584 1.00 98.69 108 CYS A C 1
ATOM 885 O O . CYS A 1 108 ? -1.660 -10.015 25.859 1.00 98.69 108 CYS A O 1
ATOM 887 N N . GLU A 1 109 ? -3.051 -10.022 27.593 1.00 98.69 109 GLU A N 1
ATOM 888 C CA . GLU A 1 109 ? -2.894 -11.444 27.897 1.00 98.69 109 GLU A CA 1
ATOM 889 C C . GLU A 1 109 ? -3.388 -12.306 26.727 1.00 98.69 109 GLU A C 1
ATOM 891 O O . GLU A 1 109 ? -2.671 -13.204 26.279 1.00 98.69 109 GLU A O 1
ATOM 896 N N . LYS A 1 110 ? -4.565 -11.987 26.173 1.00 98.75 110 LYS A N 1
ATOM 897 C CA . LYS A 1 110 ? -5.126 -12.659 24.989 1.00 98.75 110 LYS A CA 1
ATOM 898 C C . LYS A 1 110 ? -4.248 -12.462 23.747 1.00 98.75 110 LYS A C 1
ATOM 900 O O . LYS A 1 110 ? -4.009 -13.425 23.006 1.00 98.75 110 LYS A O 1
ATOM 905 N N . LEU A 1 111 ? -3.732 -11.247 23.537 1.00 98.56 111 LEU A N 1
ATOM 906 C CA . LEU A 1 111 ? -2.821 -10.908 22.439 1.00 98.56 111 LEU A CA 1
ATOM 907 C C . LEU A 1 111 ? -1.499 -11.682 22.545 1.00 98.56 111 LEU A C 1
ATOM 909 O O . LEU A 1 111 ? -1.044 -12.270 21.559 1.00 98.56 111 LEU A O 1
ATOM 913 N N . ASN A 1 112 ? -0.906 -11.703 23.741 1.00 98.50 112 ASN A N 1
ATOM 914 C CA . ASN A 1 112 ? 0.351 -12.385 24.053 1.00 98.50 112 ASN A CA 1
ATOM 915 C C . ASN A 1 112 ? 0.212 -13.907 23.920 1.00 98.50 112 ASN A C 1
ATOM 917 O O . ASN A 1 112 ? 1.155 -14.581 23.516 1.00 98.50 112 ASN A O 1
ATOM 921 N N . ALA A 1 113 ? -0.975 -14.449 24.208 1.00 98.31 113 ALA A N 1
ATOM 922 C CA . ALA A 1 113 ? -1.304 -15.855 23.992 1.00 98.31 113 ALA A CA 1
ATOM 923 C C . ALA A 1 113 ? -1.605 -16.209 22.518 1.00 98.31 113 ALA A C 1
ATOM 925 O O . ALA A 1 113 ? -1.818 -17.380 22.210 1.00 98.31 113 ALA A O 1
ATOM 926 N N . GLY A 1 114 ? -1.653 -15.230 21.603 1.00 97.19 114 GLY A N 1
ATOM 927 C CA . GLY A 1 114 ? -1.978 -15.453 20.184 1.00 97.19 114 GLY A CA 1
ATOM 928 C C . GLY A 1 114 ? -3.446 -15.820 19.923 1.00 97.19 114 GLY A C 1
ATOM 929 O O . GLY A 1 114 ? -3.780 -16.396 18.882 1.00 97.19 114 GLY A O 1
ATOM 930 N N . THR A 1 115 ? -4.328 -15.528 20.883 1.00 98.38 115 THR A N 1
ATOM 931 C CA . THR A 1 115 ? -5.770 -15.809 20.767 1.00 98.38 115 THR A CA 1
ATOM 932 C C . THR A 1 115 ? -6.523 -14.707 20.028 1.00 98.38 115 THR A C 1
ATOM 934 O O . THR A 1 115 ? -7.529 -14.995 19.388 1.00 98.38 115 THR A O 1
ATOM 937 N N . ILE A 1 116 ? -5.990 -13.484 20.049 1.00 98.69 116 ILE A N 1
ATOM 938 C CA . ILE A 1 116 ? -6.494 -12.304 19.334 1.00 98.69 116 ILE A CA 1
ATOM 939 C C . ILE A 1 116 ? -5.310 -11.583 18.687 1.00 98.69 116 ILE A C 1
ATOM 941 O O . ILE A 1 116 ? -4.183 -11.762 19.139 1.00 98.69 116 ILE A O 1
ATOM 945 N N . ASP A 1 117 ? -5.562 -10.750 17.687 1.00 98.44 117 ASP A N 1
ATOM 946 C CA . ASP A 1 117 ? -4.597 -9.909 16.966 1.00 98.44 117 ASP A CA 1
ATOM 947 C C . ASP A 1 117 ? -4.990 -8.429 16.960 1.00 98.44 117 ASP A C 1
ATOM 949 O O . ASP A 1 117 ? -4.126 -7.561 16.836 1.00 98.44 117 ASP A O 1
ATOM 953 N N . GLU A 1 118 ? -6.281 -8.140 17.099 1.00 98.50 118 GLU A N 1
ATOM 954 C CA . GLU A 1 118 ? -6.839 -6.794 17.035 1.00 98.50 118 GLU A CA 1
ATOM 955 C C . GLU A 1 118 ? -7.984 -6.632 18.045 1.00 98.50 118 GLU A C 1
ATOM 957 O O . GLU A 1 118 ? -8.652 -7.607 18.401 1.00 98.50 118 GLU A O 1
ATOM 962 N N . LEU A 1 119 ? -8.187 -5.401 18.519 1.00 98.88 119 LEU A N 1
ATOM 963 C CA . LEU A 1 119 ? -9.277 -5.021 19.415 1.00 98.88 119 LEU A CA 1
ATOM 964 C C . LEU A 1 119 ? -10.229 -4.057 18.701 1.00 98.88 119 LEU A C 1
ATOM 966 O O . LEU A 1 119 ? -9.797 -2.993 18.258 1.00 98.88 119 LEU A O 1
ATOM 970 N N . TRP A 1 120 ? -11.519 -4.384 18.666 1.00 98.88 120 TRP A N 1
ATOM 971 C CA . TRP A 1 120 ? -12.580 -3.457 18.267 1.00 98.88 120 TRP A CA 1
ATOM 972 C C . TRP A 1 120 ? -13.406 -3.055 19.487 1.00 98.88 120 TRP A C 1
ATOM 974 O O . TRP A 1 120 ? -13.824 -3.898 20.285 1.00 98.88 120 TRP A O 1
ATOM 984 N N . LEU A 1 121 ? -13.614 -1.752 19.639 1.00 98.81 121 LEU A N 1
ATOM 985 C CA . LEU A 1 121 ? -14.461 -1.166 20.670 1.00 98.81 121 LEU A CA 1
ATOM 986 C C . LEU A 1 121 ? -15.733 -0.637 20.018 1.00 98.81 121 LEU A C 1
ATOM 988 O O . LEU A 1 121 ? -15.641 0.157 19.087 1.00 98.81 121 LEU A O 1
ATOM 992 N N . TRP A 1 122 ? -16.892 -1.013 20.546 1.00 98.62 122 TRP A N 1
ATOM 993 C CA . TRP A 1 122 ? -18.174 -0.412 20.179 1.00 98.62 122 TRP A CA 1
ATOM 994 C C . TRP A 1 122 ? -18.747 0.391 21.335 1.00 98.62 122 TRP A C 1
ATOM 996 O O . TRP A 1 122 ? -18.568 0.034 22.501 1.00 98.62 122 TRP A O 1
ATOM 1006 N N . GLY A 1 123 ? -19.400 1.503 21.008 1.00 97.44 123 GLY A N 1
ATOM 1007 C CA . GLY A 1 123 ? -19.923 2.429 21.997 1.00 97.44 123 GLY A CA 1
ATOM 1008 C C . GLY A 1 123 ? -20.813 3.507 21.396 1.00 97.44 123 GLY A C 1
ATOM 1009 O O . GLY A 1 123 ? -20.839 3.720 20.188 1.00 97.44 123 GLY A O 1
ATOM 1010 N N . GLY A 1 124 ? -21.547 4.206 22.256 1.00 96.25 124 GLY A N 1
ATOM 1011 C CA . GLY A 1 124 ? -22.363 5.340 21.836 1.00 96.25 124 GLY A CA 1
ATOM 1012 C C . GLY A 1 124 ? -21.563 6.640 21.659 1.00 96.25 124 GLY A C 1
ATOM 1013 O O . GLY A 1 124 ? -20.392 6.735 22.059 1.00 96.25 124 GLY A O 1
ATOM 1014 N N . PRO A 1 125 ? -22.202 7.700 21.136 1.00 95.88 125 PRO A N 1
ATOM 1015 C CA . PRO A 1 125 ? -21.674 9.059 21.166 1.00 95.88 125 PRO A CA 1
ATOM 1016 C C . PRO A 1 125 ? -21.154 9.420 22.552 1.00 95.88 125 PRO A C 1
ATOM 1018 O O . PRO A 1 125 ? -21.687 9.007 23.583 1.00 95.88 125 PRO A O 1
ATOM 1021 N N . TYR A 1 126 ? -20.081 10.206 22.570 1.00 96.19 126 TYR A N 1
ATOM 1022 C CA . TYR A 1 126 ? -19.378 10.600 23.787 1.00 96.19 126 TYR A CA 1
ATOM 1023 C C . TYR A 1 126 ? -18.790 9.441 24.598 1.00 96.19 126 TYR A C 1
ATOM 1025 O O . TYR A 1 126 ? -18.392 9.685 25.730 1.00 96.19 126 TYR A O 1
ATOM 1033 N N . PHE A 1 127 ? -18.623 8.219 24.070 1.00 97.06 127 PHE A N 1
ATOM 1034 C CA . PHE A 1 127 ? -17.832 7.167 24.742 1.00 97.06 127 PHE A CA 1
ATOM 1035 C C . PHE A 1 127 ? -16.319 7.409 24.619 1.00 97.06 127 PHE A C 1
ATOM 1037 O O . PHE A 1 127 ? -15.549 6.991 25.487 1.00 97.06 127 PHE A O 1
ATOM 1044 N N . GLY A 1 128 ? -15.915 8.290 23.698 1.00 95.81 128 GLY A N 1
ATOM 1045 C CA . GLY A 1 128 ? -14.591 8.917 23.673 1.00 95.81 128 GLY A CA 1
ATOM 1046 C C . GLY A 1 128 ? -13.521 8.027 23.058 1.00 95.81 128 GLY A C 1
ATOM 1047 O O . GLY A 1 128 ? -12.438 7.903 23.629 1.00 95.81 128 GLY A O 1
ATOM 1048 N N . TYR A 1 129 ? -13.840 7.391 21.937 1.00 96.69 129 TYR A N 1
ATOM 1049 C CA . TYR A 1 129 ? -12.899 6.584 21.171 1.00 96.69 129 TYR A CA 1
ATOM 1050 C C . TYR A 1 129 ? -12.212 7.440 20.111 1.00 96.69 129 TYR A C 1
ATOM 1052 O O . TYR A 1 129 ? -12.810 8.375 19.583 1.00 96.69 129 TYR A O 1
ATOM 1060 N N . TYR A 1 130 ? -10.951 7.138 19.826 1.00 97.25 130 TYR A N 1
ATOM 1061 C CA . TYR A 1 130 ? -10.364 7.497 18.543 1.00 97.25 130 TYR A CA 1
ATOM 1062 C C . TYR A 1 130 ? -10.699 6.405 17.527 1.00 97.25 130 TYR A C 1
ATOM 1064 O O . TYR A 1 130 ? -10.880 5.244 17.894 1.00 97.25 130 TYR A O 1
ATOM 1072 N N . GLU A 1 131 ? -10.701 6.795 16.260 1.00 97.19 131 GLU A N 1
ATOM 1073 C CA . GLU A 1 131 ? -10.975 5.930 15.110 1.00 97.19 131 GLU A CA 1
ATOM 1074 C C . GLU A 1 131 ? -9.939 4.795 15.009 1.00 97.19 131 GLU A C 1
ATOM 1076 O O . GLU A 1 131 ? -10.283 3.634 14.795 1.00 97.19 131 GLU A O 1
ATOM 1081 N N . ALA A 1 132 ? -8.660 5.114 15.257 1.00 97.94 132 ALA A N 1
ATOM 1082 C CA . ALA A 1 132 ? -7.577 4.137 15.299 1.00 97.94 132 ALA A CA 1
ATOM 1083 C C . ALA A 1 132 ? -6.450 4.535 16.264 1.00 97.94 132 ALA A C 1
ATOM 1085 O O . ALA A 1 132 ? -5.977 5.676 16.264 1.00 97.94 132 ALA A O 1
ATOM 1086 N N . ASN A 1 133 ? -5.952 3.568 17.035 1.00 97.00 133 ASN A N 1
ATOM 1087 C CA . ASN A 1 133 ? -4.749 3.687 17.862 1.00 97.00 133 ASN A CA 1
ATOM 1088 C C . ASN A 1 133 ? -3.908 2.415 17.783 1.00 97.00 133 ASN A C 1
ATOM 1090 O O . ASN A 1 133 ? -4.332 1.386 17.254 1.00 97.00 133 ASN A O 1
ATOM 1094 N N . MET A 1 134 ? -2.726 2.476 18.394 1.00 98.38 134 MET A N 1
ATOM 1095 C CA . MET A 1 134 ? -1.868 1.318 18.583 1.00 98.38 134 MET A CA 1
ATOM 1096 C C . MET A 1 134 ? -1.318 1.275 20.011 1.00 98.38 134 MET A C 1
ATOM 1098 O O . MET A 1 134 ? -0.963 2.311 20.583 1.00 98.38 134 MET A O 1
ATOM 1102 N N . ALA A 1 135 ? -1.234 0.072 20.573 1.00 98.38 135 ALA A N 1
ATOM 1103 C CA . ALA A 1 135 ? -0.571 -0.221 21.841 1.00 98.38 135 ALA A CA 1
ATOM 1104 C C . ALA A 1 135 ? 0.576 -1.224 21.641 1.00 98.38 135 ALA A C 1
ATOM 1106 O O . ALA A 1 135 ? 0.692 -1.844 20.584 1.00 98.38 135 ALA A O 1
ATOM 1107 N N . GLY A 1 136 ? 1.391 -1.421 22.678 1.00 97.56 136 GLY A N 1
ATOM 1108 C CA . GLY A 1 136 ? 2.478 -2.402 22.683 1.00 97.56 136 GLY A CA 1
ATOM 1109 C C . GLY A 1 136 ? 3.836 -1.832 22.249 1.00 97.56 136 GLY A C 1
ATOM 1110 O O . GLY A 1 136 ? 3.975 -0.627 22.019 1.00 97.56 136 GLY A O 1
ATOM 1111 N N . PRO A 1 137 ? 4.880 -2.675 22.186 1.00 96.75 137 PRO A N 1
ATOM 1112 C CA . PRO A 1 137 ? 6.233 -2.242 21.860 1.00 96.75 137 PRO A CA 1
ATOM 1113 C C . PRO A 1 137 ? 6.305 -1.599 20.473 1.00 96.75 137 PRO A C 1
ATOM 1115 O O . PRO A 1 137 ? 5.671 -2.044 19.522 1.00 96.75 137 PRO A O 1
ATOM 1118 N N . ASN A 1 138 ? 7.115 -0.544 20.349 1.00 95.62 138 ASN A N 1
ATOM 1119 C CA . ASN A 1 138 ? 7.335 0.191 19.097 1.00 95.62 138 ASN A CA 1
ATOM 1120 C C . ASN A 1 138 ? 6.056 0.739 18.436 1.00 95.62 138 ASN A C 1
ATOM 1122 O O . ASN A 1 138 ? 6.084 1.047 17.240 1.00 95.62 138 ASN A O 1
ATOM 1126 N N . ALA A 1 139 ? 4.951 0.845 19.180 1.00 97.31 139 ALA A N 1
ATOM 1127 C CA . ALA A 1 139 ? 3.717 1.429 18.686 1.00 97.31 139 ALA A CA 1
ATOM 1128 C C . ALA A 1 139 ? 3.948 2.858 18.173 1.00 97.31 139 ALA A C 1
ATOM 1130 O O . ALA A 1 139 ? 4.838 3.586 18.622 1.00 97.31 139 ALA A O 1
ATOM 1131 N N . PHE A 1 140 ? 3.151 3.252 17.189 1.00 97.00 140 PHE A N 1
ATOM 1132 C CA . PHE A 1 140 ? 3.195 4.576 16.585 1.00 97.00 140 PHE A CA 1
ATOM 1133 C C . PHE A 1 140 ? 1.772 5.092 16.368 1.00 97.00 140 PHE A C 1
ATOM 1135 O O . PHE A 1 140 ? 0.809 4.330 16.419 1.00 97.00 140 PHE A O 1
ATOM 1142 N N . SER A 1 141 ? 1.633 6.401 16.161 1.00 95.75 141 SER A N 1
ATOM 1143 C CA . SER A 1 141 ? 0.325 7.002 15.907 1.00 95.75 141 SER A CA 1
ATOM 1144 C C . SER A 1 141 ? -0.209 6.551 14.546 1.00 95.75 141 SER A C 1
ATOM 1146 O O . SER A 1 141 ? 0.414 6.808 13.516 1.00 95.75 141 SER A O 1
ATOM 1148 N N . THR A 1 142 ? -1.347 5.861 14.562 1.00 94.19 142 THR A N 1
ATOM 1149 C CA . THR A 1 142 ? -2.089 5.444 13.365 1.00 94.19 142 THR A CA 1
ATOM 1150 C C . THR A 1 142 ? -3.227 6.401 13.030 1.00 94.19 142 THR A C 1
ATOM 1152 O O . THR A 1 142 ? -3.661 6.409 11.894 1.00 94.19 142 THR A O 1
ATOM 1155 N N . ASN A 1 143 ? -3.671 7.213 13.988 1.00 95.25 143 ASN A N 1
ATOM 1156 C CA . ASN A 1 143 ? -4.521 8.396 13.825 1.00 95.25 143 ASN A CA 1
ATOM 1157 C C . ASN A 1 143 ? -4.635 9.099 15.187 1.00 95.25 143 ASN A C 1
ATOM 1159 O O . ASN A 1 143 ? -4.319 10.274 15.356 1.00 95.25 143 ASN A O 1
ATOM 1163 N N . GLY A 1 144 ? -4.987 8.315 16.205 1.00 95.25 144 GLY A N 1
ATOM 1164 C CA . GLY A 1 144 ? -4.960 8.721 17.597 1.00 95.25 144 GLY A CA 1
ATOM 1165 C C . GLY A 1 144 ? -3.584 8.539 18.258 1.00 95.25 144 GLY A C 1
ATOM 1166 O O . GLY A 1 144 ? -2.611 8.098 17.626 1.00 95.25 144 GLY A O 1
ATOM 1167 N N . PRO A 1 145 ? -3.475 8.884 19.554 1.00 96.38 145 PRO A N 1
ATOM 1168 C CA . PRO A 1 145 ? -2.253 8.730 20.333 1.00 96.38 145 PRO A CA 1
ATOM 1169 C C . PRO A 1 145 ? -1.861 7.260 20.518 1.00 96.38 145 PRO A C 1
ATOM 1171 O O . PRO A 1 145 ? -2.699 6.358 20.441 1.00 96.38 145 PRO A O 1
ATOM 1174 N N . ILE A 1 146 ? -0.579 7.044 20.816 1.00 97.88 146 ILE A N 1
ATOM 1175 C CA . ILE A 1 146 ? -0.052 5.748 21.253 1.00 97.88 146 ILE A CA 1
ATOM 1176 C C . ILE A 1 146 ? -0.618 5.429 22.642 1.00 97.88 146 ILE A C 1
ATOM 1178 O O . ILE A 1 146 ? -0.678 6.305 23.509 1.00 97.88 146 ILE A O 1
ATOM 1182 N N . ILE A 1 147 ? -1.026 4.178 22.858 1.00 97.69 147 ILE A N 1
ATOM 1183 C CA . ILE A 1 147 ? -1.477 3.699 24.167 1.00 97.69 147 ILE A CA 1
ATOM 1184 C C . ILE A 1 147 ? -0.304 3.029 24.893 1.00 97.69 147 ILE A C 1
ATOM 1186 O O . ILE A 1 147 ? -0.045 1.831 24.750 1.00 97.69 147 ILE A O 1
ATOM 1190 N N . ASP A 1 148 ? 0.409 3.830 25.681 1.00 94.62 148 ASP A N 1
ATOM 1191 C CA . ASP A 1 148 ? 1.561 3.391 26.472 1.00 94.62 148 ASP A CA 1
ATOM 1192 C C . ASP A 1 148 ? 1.156 2.692 27.781 1.00 94.62 148 ASP A C 1
ATOM 1194 O O . ASP A 1 148 ? 0.000 2.736 28.206 1.00 94.62 148 ASP A O 1
ATOM 1198 N N . GLY A 1 149 ? 2.128 2.067 28.457 1.00 93.88 149 GLY A N 1
ATOM 1199 C CA . GLY A 1 149 ? 1.948 1.489 29.798 1.00 93.88 149 GLY A CA 1
ATOM 1200 C C . GLY A 1 149 ? 1.165 0.173 29.836 1.00 93.88 149 GLY A C 1
ATOM 1201 O O . GLY A 1 149 ? 0.683 -0.221 30.894 1.00 93.88 149 GLY A O 1
ATOM 1202 N N . THR A 1 150 ? 1.025 -0.502 28.695 1.00 96.69 150 THR A N 1
ATOM 1203 C CA . THR A 1 150 ? 0.328 -1.789 28.579 1.00 96.69 150 THR A CA 1
ATOM 1204 C C . THR A 1 150 ? 1.286 -2.975 28.758 1.00 96.69 150 THR A C 1
ATOM 1206 O O . THR A 1 150 ? 2.502 -2.837 28.635 1.00 96.69 150 THR A O 1
ATOM 1209 N N . THR A 1 151 ? 0.744 -4.163 29.041 1.00 97.94 151 THR A N 1
ATOM 1210 C CA . THR A 1 151 ? 1.500 -5.427 29.186 1.00 97.94 151 THR A CA 1
ATOM 1211 C C . THR A 1 151 ? 1.634 -6.205 27.868 1.00 97.94 151 THR A C 1
ATOM 1213 O O . THR A 1 151 ? 2.042 -7.371 27.852 1.00 97.94 151 THR A O 1
ATOM 1216 N N . CYS A 1 152 ? 1.273 -5.581 26.748 1.00 98.19 152 CYS A N 1
ATOM 1217 C CA . CYS A 1 152 ? 1.299 -6.181 25.421 1.00 98.19 152 CYS A CA 1
ATOM 1218 C C . CYS A 1 152 ? 2.754 -6.424 24.984 1.00 98.19 152 CYS A C 1
ATOM 1220 O O . CYS A 1 152 ? 3.600 -5.540 25.095 1.00 98.19 152 CYS A O 1
ATOM 1222 N N . GLN A 1 153 ? 3.053 -7.628 24.495 1.00 97.56 153 GLN A N 1
ATOM 1223 C CA . GLN A 1 153 ? 4.390 -8.062 24.054 1.00 97.56 153 GLN A CA 1
ATOM 1224 C C . GLN A 1 153 ? 4.605 -7.898 22.544 1.00 97.56 153 GLN A C 1
ATOM 1226 O O . GLN A 1 153 ? 5.707 -8.130 22.054 1.00 97.56 153 GLN A O 1
ATOM 1231 N N . ARG A 1 154 ? 3.558 -7.492 21.824 1.00 96.56 154 ARG A N 1
ATOM 1232 C CA . ARG A 1 154 ? 3.550 -7.154 20.398 1.00 96.56 154 ARG A CA 1
ATOM 1233 C C . ARG A 1 154 ? 2.579 -6.007 20.143 1.00 96.56 154 ARG A C 1
ATOM 1235 O O . ARG A 1 154 ? 1.782 -5.680 21.029 1.00 96.56 154 ARG A O 1
ATOM 1242 N N . GLN A 1 155 ? 2.658 -5.401 18.967 1.00 97.81 155 GLN A N 1
ATOM 1243 C CA . GLN A 1 155 ? 1.745 -4.330 18.580 1.00 97.81 155 GLN A CA 1
ATOM 1244 C C . GLN A 1 155 ? 0.289 -4.817 18.575 1.00 97.81 155 GLN A C 1
ATOM 1246 O O . GLN A 1 155 ? -0.022 -5.895 18.069 1.00 97.81 155 GLN A O 1
ATOM 1251 N N . LEU A 1 156 ? -0.597 -3.998 19.140 1.00 98.50 156 LEU A N 1
ATOM 1252 C CA . LEU A 1 156 ? -2.046 -4.181 19.140 1.00 98.50 156 LEU A CA 1
ATOM 1253 C C . LEU A 1 156 ? -2.679 -3.012 18.397 1.00 98.50 156 LEU A C 1
ATOM 1255 O O . LEU A 1 156 ? -2.579 -1.876 18.862 1.00 98.50 156 LEU A O 1
ATOM 1259 N N . ASN A 1 157 ? -3.361 -3.292 17.289 1.00 98.38 157 ASN A N 1
ATOM 1260 C CA . ASN A 1 157 ? -4.250 -2.315 16.669 1.00 98.38 157 ASN A CA 1
ATOM 1261 C C . ASN A 1 157 ? -5.559 -2.234 17.463 1.00 98.38 157 ASN A C 1
ATOM 1263 O O . ASN A 1 157 ? -6.081 -3.256 17.917 1.00 98.38 157 ASN A O 1
ATOM 1267 N N . ILE A 1 158 ? -6.064 -1.015 17.645 1.00 98.75 158 ILE A N 1
ATOM 1268 C CA . ILE A 1 158 ? -7.316 -0.743 18.353 1.00 98.75 158 ILE A CA 1
ATOM 1269 C C . ILE A 1 158 ? -8.178 0.150 17.464 1.00 98.75 158 ILE A C 1
ATOM 1271 O O . ILE A 1 158 ? -7.733 1.240 17.101 1.00 98.75 158 ILE A O 1
ATOM 1275 N N . MET A 1 159 ? -9.387 -0.308 17.142 1.00 98.75 159 MET A N 1
ATOM 1276 C CA . MET A 1 159 ? -10.384 0.433 16.361 1.00 98.75 159 MET A CA 1
ATOM 1277 C C . MET A 1 159 ? -11.560 0.827 17.259 1.00 98.75 159 MET A C 1
ATOM 1279 O O . MET A 1 159 ? -11.952 0.047 18.133 1.00 98.75 159 MET A O 1
ATOM 1283 N N . GLY A 1 160 ? -12.106 2.027 17.067 1.00 98.25 160 GLY A N 1
ATOM 1284 C CA . GLY A 1 160 ? -13.224 2.544 17.856 1.00 98.25 160 GLY A CA 1
ATOM 1285 C C . GLY A 1 160 ? -14.427 2.893 16.992 1.00 98.25 160 GLY A C 1
ATOM 1286 O O . GLY A 1 160 ? -14.382 3.877 16.269 1.00 98.25 160 GLY A O 1
ATOM 1287 N N . PHE A 1 161 ? -15.514 2.138 17.131 1.00 98.56 161 PHE A N 1
ATOM 1288 C CA . PHE A 1 161 ? -16.725 2.259 16.323 1.00 98.56 161 PHE A CA 1
ATOM 1289 C C . PHE A 1 161 ? -17.919 2.796 17.127 1.00 98.56 161 PHE A C 1
ATOM 1291 O O . PHE A 1 161 ? -17.962 2.697 18.358 1.00 98.56 161 PHE A O 1
ATOM 1298 N N . ASN A 1 162 ? -18.891 3.385 16.419 1.00 96.94 162 ASN A N 1
ATOM 1299 C CA . ASN A 1 162 ? -20.079 4.017 17.001 1.00 96.94 162 ASN A CA 1
ATOM 1300 C C . ASN A 1 162 ? -21.373 3.517 16.337 1.00 96.94 162 ASN A C 1
ATOM 1302 O O . ASN A 1 162 ? -21.479 3.533 15.112 1.00 96.94 162 ASN A O 1
ATOM 1306 N N . TYR A 1 163 ? -22.367 3.133 17.146 1.00 96.62 163 TYR A N 1
ATOM 1307 C CA . TYR A 1 163 ? -23.678 2.644 16.691 1.00 96.62 163 TYR A CA 1
ATOM 1308 C C . TYR A 1 163 ? -24.482 3.664 15.857 1.00 96.62 163 TYR A C 1
ATOM 1310 O O . TYR A 1 163 ? -25.301 3.277 15.025 1.00 96.62 163 TYR A O 1
ATOM 1318 N N . GLU A 1 164 ? -24.253 4.972 16.033 1.00 96.50 164 GLU A N 1
ATOM 1319 C CA . GLU A 1 164 ? -24.875 6.040 15.225 1.00 96.50 164 GLU A CA 1
ATOM 1320 C C . GLU A 1 164 ? -24.409 6.040 13.765 1.00 96.50 164 GLU A C 1
ATOM 1322 O O . GLU A 1 164 ? -24.978 6.735 12.921 1.00 96.50 164 GLU A O 1
ATOM 1327 N N . ARG A 1 165 ? -23.316 5.330 13.480 1.00 96.81 165 ARG A N 1
ATOM 1328 C CA . ARG A 1 165 ? -22.630 5.331 12.191 1.00 96.81 165 ARG A CA 1
ATOM 1329 C C . ARG A 1 165 ? -22.836 4.018 11.457 1.00 96.81 165 ARG A C 1
ATOM 1331 O O . ARG A 1 165 ? -23.416 3.077 11.990 1.00 96.81 165 ARG A O 1
ATOM 1338 N N . ALA A 1 166 ? -22.389 3.978 10.208 1.00 96.75 166 ALA A N 1
ATOM 1339 C CA . ALA A 1 166 ? -22.482 2.803 9.360 1.00 96.75 166 ALA A CA 1
ATOM 1340 C C . ALA A 1 166 ? -21.082 2.315 8.957 1.00 96.75 166 ALA A C 1
ATOM 1342 O O . ALA A 1 166 ? -20.055 2.894 9.313 1.00 96.75 166 ALA A O 1
ATOM 1343 N N . VAL A 1 167 ? -21.037 1.262 8.139 1.00 97.38 167 VAL A N 1
ATOM 1344 C CA . VAL A 1 167 ? -19.783 0.708 7.601 1.00 97.38 167 VAL A CA 1
ATOM 1345 C C . VAL A 1 167 ? -18.936 1.751 6.852 1.00 97.38 167 VAL A C 1
ATOM 1347 O O . VAL A 1 167 ? -17.721 1.609 6.748 1.00 97.38 167 VAL A O 1
ATOM 1350 N N . GLY A 1 168 ? -19.557 2.820 6.340 1.00 97.25 168 GLY A N 1
ATOM 1351 C CA . GLY A 1 168 ? -18.854 3.918 5.683 1.00 97.25 168 GLY A CA 1
ATOM 1352 C C . GLY A 1 168 ? -17.853 4.617 6.597 1.00 97.25 168 GLY A C 1
ATOM 1353 O O . GLY A 1 168 ? -16.732 4.872 6.169 1.00 97.25 168 GLY A O 1
ATOM 1354 N N . GLU A 1 169 ? -18.233 4.924 7.832 1.00 97.88 169 GLU A N 1
ATOM 1355 C CA . GLU A 1 169 ? -17.340 5.501 8.837 1.00 97.88 169 GLU A CA 1
ATOM 1356 C C . GLU A 1 169 ? -16.316 4.475 9.335 1.00 97.88 169 GLU A C 1
ATOM 1358 O O . GLU A 1 169 ? -15.143 4.801 9.426 1.00 97.88 169 GLU A O 1
ATOM 1363 N N . MET A 1 170 ? -16.687 3.202 9.509 1.00 98.44 170 MET A N 1
ATOM 1364 C CA . MET A 1 170 ? -15.705 2.166 9.882 1.00 98.44 170 MET A CA 1
ATOM 1365 C C . MET A 1 170 ? -14.573 2.032 8.843 1.00 98.44 170 MET A C 1
ATOM 1367 O O . MET A 1 170 ? -13.407 1.835 9.185 1.00 98.44 170 MET A O 1
ATOM 1371 N N . LEU A 1 171 ? -14.898 2.152 7.549 1.00 98.62 171 LEU A N 1
ATOM 1372 C CA . LEU A 1 171 ? -13.898 2.183 6.476 1.00 98.62 171 LEU A CA 1
ATOM 1373 C C . LEU A 1 171 ? -13.045 3.459 6.508 1.00 98.62 171 LEU A C 1
ATOM 1375 O O . LEU A 1 171 ? -11.884 3.423 6.109 1.00 98.62 171 LEU A O 1
ATOM 1379 N N . GLU A 1 172 ? -13.598 4.576 6.968 1.00 98.06 172 GLU A N 1
ATOM 1380 C CA . GLU A 1 172 ? -12.853 5.822 7.165 1.00 98.06 172 GLU A CA 1
ATOM 1381 C C . GLU A 1 172 ? -11.850 5.695 8.311 1.00 98.06 172 GLU A C 1
ATOM 1383 O O . GLU A 1 172 ? -10.680 6.029 8.132 1.00 98.06 172 GLU A O 1
ATOM 1388 N N . ASP A 1 173 ? -12.245 5.064 9.417 1.00 98.31 173 ASP A N 1
ATOM 1389 C CA . ASP A 1 173 ? -11.352 4.768 10.539 1.00 98.31 173 ASP A CA 1
ATOM 1390 C C . ASP A 1 173 ? -10.149 3.921 10.095 1.00 98.31 173 ASP A C 1
ATOM 1392 O O . ASP A 1 173 ? -8.988 4.200 10.428 1.00 98.31 173 ASP A O 1
ATOM 1396 N N . LEU A 1 174 ? -10.403 2.892 9.276 1.00 98.62 174 LEU A N 1
ATOM 1397 C CA . LEU A 1 174 ? -9.345 2.084 8.667 1.00 98.62 174 LEU A CA 1
ATOM 1398 C C . LEU A 1 174 ? -8.464 2.908 7.724 1.00 98.62 174 LEU A C 1
ATOM 1400 O O . LEU A 1 174 ? -7.260 2.652 7.605 1.00 98.62 174 LEU A O 1
ATOM 1404 N N . ALA A 1 175 ? -9.043 3.879 7.023 1.00 97.88 175 ALA A N 1
ATOM 1405 C CA . ALA A 1 175 ? -8.301 4.700 6.083 1.00 97.88 175 ALA A CA 1
ATOM 1406 C C . ALA A 1 175 ? -7.353 5.634 6.825 1.00 97.88 175 ALA A C 1
ATOM 1408 O O . ALA A 1 175 ? -6.191 5.740 6.444 1.00 97.88 175 ALA A O 1
ATOM 1409 N N . HIS A 1 176 ? -7.777 6.190 7.954 1.00 97.00 176 HIS A N 1
ATOM 1410 C CA . HIS A 1 176 ? -6.891 6.941 8.828 1.00 97.00 176 HIS A CA 1
ATOM 1411 C C . HIS A 1 176 ? -5.750 6.084 9.371 1.00 97.00 176 HIS A C 1
ATOM 1413 O O . HIS A 1 176 ? -4.586 6.467 9.230 1.00 97.00 176 HIS A O 1
ATOM 1419 N N . ARG A 1 177 ? -6.037 4.862 9.851 1.00 97.81 177 ARG A N 1
ATOM 1420 C CA . ARG A 1 177 ? -4.985 3.884 10.199 1.00 97.81 177 ARG A CA 1
ATOM 1421 C C . ARG A 1 177 ? -4.014 3.651 9.044 1.00 97.81 177 ARG A C 1
ATOM 1423 O O . ARG A 1 177 ? -2.803 3.549 9.266 1.00 97.81 177 ARG A O 1
ATOM 1430 N N . THR A 1 178 ? -4.536 3.565 7.824 1.00 98.00 178 THR A N 1
ATOM 1431 C CA . THR A 1 178 ? -3.747 3.399 6.600 1.00 98.00 178 THR A CA 1
ATOM 1432 C C . THR A 1 178 ? -2.838 4.597 6.378 1.00 98.00 178 THR A C 1
ATOM 1434 O O . THR A 1 178 ? -1.633 4.417 6.230 1.00 98.00 178 THR A O 1
ATOM 1437 N N . GLU A 1 179 ? -3.364 5.816 6.443 1.00 95.56 179 GLU A N 1
ATOM 1438 C CA . GLU A 1 179 ? -2.588 7.045 6.291 1.00 95.56 179 GLU A CA 1
ATOM 1439 C C . GLU A 1 179 ? -1.468 7.149 7.336 1.00 95.56 179 GLU A C 1
ATOM 1441 O O . GLU A 1 179 ? -0.314 7.393 6.972 1.00 95.56 179 GLU A O 1
ATOM 1446 N N . GLY A 1 180 ? -1.765 6.877 8.613 1.00 95.19 180 GLY A N 1
ATOM 1447 C CA . GLY A 1 180 ? -0.767 6.859 9.686 1.00 95.19 180 GLY A CA 1
ATOM 1448 C C . GLY A 1 180 ? 0.316 5.793 9.477 1.00 95.19 180 GLY A C 1
ATOM 1449 O O . GLY A 1 180 ? 1.514 6.065 9.612 1.00 95.19 180 GLY A O 1
ATOM 1450 N N . THR A 1 181 ? -0.081 4.589 9.060 1.00 97.38 181 THR A N 1
ATOM 1451 C CA . THR A 1 181 ? 0.843 3.476 8.778 1.00 97.38 181 THR A CA 1
ATOM 1452 C C . THR A 1 181 ? 1.740 3.761 7.582 1.00 97.38 181 THR A C 1
ATOM 1454 O O . THR A 1 181 ? 2.960 3.598 7.654 1.00 97.38 181 THR A O 1
ATOM 1457 N N . MET A 1 182 ? 1.177 4.249 6.481 1.00 95.94 182 MET A N 1
ATOM 1458 C CA . MET A 1 182 ? 1.962 4.550 5.290 1.00 95.94 182 MET A CA 1
ATOM 1459 C C . MET A 1 182 ? 2.865 5.772 5.500 1.00 95.94 182 MET A C 1
ATOM 1461 O O . MET A 1 182 ? 3.999 5.777 5.012 1.00 95.94 182 MET A O 1
ATOM 1465 N N . ALA A 1 183 ? 2.442 6.750 6.312 1.00 92.19 183 ALA A N 1
ATOM 1466 C CA . ALA A 1 183 ? 3.295 7.853 6.747 1.00 92.19 183 ALA A CA 1
ATOM 1467 C C . ALA A 1 183 ? 4.478 7.377 7.607 1.00 92.19 183 ALA A C 1
ATOM 1469 O O . ALA A 1 183 ? 5.588 7.893 7.461 1.00 92.19 183 ALA A O 1
ATOM 1470 N N . LYS A 1 184 ? 4.297 6.356 8.457 1.00 94.62 184 LYS A N 1
ATOM 1471 C CA . LYS A 1 184 ? 5.401 5.725 9.201 1.00 94.62 184 LYS A CA 1
ATOM 1472 C C . LYS A 1 184 ? 6.434 5.076 8.269 1.00 94.62 184 LYS A C 1
ATOM 1474 O O . LYS A 1 184 ? 7.630 5.135 8.555 1.00 94.62 184 LYS A O 1
ATOM 1479 N N . ILE A 1 185 ? 5.989 4.486 7.158 1.00 94.38 185 ILE A N 1
ATOM 1480 C CA . ILE A 1 185 ? 6.832 3.732 6.213 1.00 94.38 185 ILE A CA 1
ATOM 1481 C C . ILE A 1 185 ? 7.567 4.643 5.222 1.00 94.38 185 ILE A C 1
ATOM 1483 O O . ILE A 1 185 ? 8.758 4.451 4.956 1.00 94.38 185 ILE A O 1
ATOM 1487 N N . TYR A 1 186 ? 6.857 5.605 4.631 1.00 92.56 186 TYR A N 1
ATOM 1488 C CA . TYR A 1 186 ? 7.358 6.445 3.536 1.00 92.56 186 TYR A CA 1
ATOM 1489 C C . TYR A 1 186 ? 7.640 7.896 3.943 1.00 92.56 186 TYR A C 1
ATOM 1491 O O . TYR A 1 186 ? 8.188 8.659 3.144 1.00 92.56 186 TYR A O 1
ATOM 1499 N N . GLY A 1 187 ? 7.324 8.259 5.185 1.00 86.50 187 GLY A N 1
ATOM 1500 C CA . GLY A 1 187 ? 7.361 9.627 5.681 1.00 86.50 187 GLY A CA 1
ATOM 1501 C C . GLY A 1 187 ? 6.022 10.336 5.491 1.00 86.50 187 GLY A C 1
ATOM 1502 O O . GLY A 1 187 ? 5.218 9.990 4.625 1.00 86.50 187 GLY A O 1
ATOM 1503 N N . TYR A 1 188 ? 5.796 11.356 6.314 1.00 71.06 188 TYR A N 1
ATOM 1504 C CA . TYR A 1 188 ? 4.587 12.164 6.259 1.00 71.06 188 TYR A CA 1
ATOM 1505 C C . TYR A 1 188 ? 4.542 12.975 4.960 1.00 71.06 188 TYR A C 1
ATOM 1507 O O . TYR A 1 188 ? 5.471 13.725 4.651 1.00 71.06 188 TYR A O 1
ATOM 1515 N N . THR A 1 189 ? 3.458 12.848 4.200 1.00 59.62 189 THR A N 1
ATOM 1516 C CA . THR A 1 189 ? 3.095 13.829 3.178 1.00 59.62 189 THR A CA 1
ATOM 1517 C C . THR A 1 189 ? 2.469 15.014 3.891 1.00 59.62 189 THR A C 1
ATOM 1519 O O . THR A 1 189 ? 1.390 14.856 4.459 1.00 59.62 189 THR A O 1
ATOM 1522 N N . PRO A 1 190 ? 3.117 16.186 3.927 1.00 50.84 190 PRO A N 1
ATOM 1523 C CA . PRO A 1 190 ? 2.510 17.329 4.579 1.00 50.84 190 PRO A CA 1
ATOM 1524 C C . PRO A 1 190 ? 1.175 17.655 3.900 1.00 50.84 190 PRO A C 1
ATOM 1526 O O . PRO A 1 190 ? 1.110 17.762 2.677 1.00 50.84 190 PRO A O 1
ATOM 1529 N N . TYR A 1 191 ? 0.133 17.923 4.694 1.00 53.41 191 TYR A N 1
ATOM 1530 C CA . TYR A 1 191 ? -1.103 18.586 4.245 1.00 53.41 191 TYR A CA 1
ATOM 1531 C C . TYR A 1 191 ? -0.847 20.007 3.687 1.00 53.41 191 TYR A C 1
ATOM 1533 O O . TYR A 1 191 ? -1.772 20.794 3.513 1.00 53.41 191 TYR A O 1
ATOM 1541 N N . SER A 1 192 ? 0.409 20.366 3.386 1.00 52.28 192 SER A N 1
ATOM 1542 C CA . SER A 1 192 ? 0.885 21.668 2.911 1.00 52.28 192 SER A CA 1
ATOM 1543 C C . SER A 1 192 ? 0.425 22.015 1.492 1.00 52.28 192 SER A C 1
ATOM 1545 O O . SER A 1 192 ? 1.044 22.852 0.841 1.00 52.28 192 SER A O 1
ATOM 1547 N N . GLY A 1 193 ? -0.617 21.354 0.982 1.00 68.81 193 GLY A N 1
ATOM 1548 C CA . GLY A 1 193 ? -1.207 21.629 -0.325 1.00 68.81 193 GLY A CA 1
ATOM 1549 C C . GLY A 1 193 ? -0.335 21.252 -1.525 1.00 68.81 193 GLY A C 1
ATOM 1550 O O . GLY A 1 193 ? -0.628 21.705 -2.627 1.00 68.81 193 GLY A O 1
ATOM 1551 N N . VAL A 1 194 ? 0.719 20.445 -1.344 1.00 78.06 194 VAL A N 1
ATOM 1552 C CA . VAL A 1 194 ? 1.608 19.997 -2.431 1.00 78.06 194 VAL A CA 1
ATOM 1553 C C . VAL A 1 194 ? 1.904 18.508 -2.277 1.00 78.06 194 VAL A C 1
ATOM 1555 O O . VAL A 1 194 ? 2.339 18.070 -1.212 1.00 78.06 194 VAL A O 1
ATOM 1558 N N . ALA A 1 195 ? 1.695 17.726 -3.338 1.00 84.44 195 ALA A N 1
ATOM 1559 C CA . ALA A 1 195 ? 1.977 16.291 -3.313 1.00 84.44 195 ALA A CA 1
ATOM 1560 C C . ALA A 1 195 ? 3.486 15.990 -3.310 1.00 84.44 195 ALA A C 1
ATOM 1562 O O . ALA A 1 195 ? 4.269 16.631 -4.013 1.00 84.44 195 ALA A O 1
ATOM 1563 N N . ASN A 1 196 ? 3.898 14.947 -2.581 1.00 87.62 196 ASN A N 1
ATOM 1564 C CA . ASN A 1 196 ? 5.268 14.434 -2.629 1.00 87.62 196 ASN A CA 1
ATOM 1565 C C . ASN A 1 196 ? 5.386 13.285 -3.640 1.00 87.62 196 ASN A C 1
ATOM 1567 O O . ASN A 1 196 ? 5.250 12.114 -3.294 1.00 87.62 196 ASN A O 1
ATOM 1571 N N . LEU A 1 197 ? 5.712 13.605 -4.890 1.00 88.88 197 LEU A N 1
ATOM 1572 C CA . LEU A 1 197 ? 5.854 12.599 -5.947 1.00 88.88 197 LEU A CA 1
ATOM 1573 C C . LEU A 1 197 ? 7.198 11.842 -5.912 1.00 88.88 197 LEU A C 1
ATOM 1575 O O . LEU A 1 197 ? 7.501 11.076 -6.829 1.00 88.88 197 LEU A O 1
ATOM 1579 N N . ASN A 1 198 ? 8.024 12.023 -4.878 1.00 86.88 198 ASN A N 1
ATOM 1580 C CA . ASN A 1 198 ? 9.330 11.361 -4.780 1.00 86.88 198 ASN A CA 1
ATOM 1581 C C . ASN A 1 198 ? 9.260 9.966 -4.148 1.00 86.88 198 ASN A C 1
ATOM 1583 O O . ASN A 1 198 ? 10.227 9.215 -4.239 1.00 86.88 198 ASN A O 1
ATOM 1587 N N . ASN A 1 199 ? 8.143 9.604 -3.511 1.00 90.00 199 ASN A N 1
ATOM 1588 C CA . ASN A 1 199 ? 7.959 8.280 -2.923 1.00 90.00 199 ASN A CA 1
ATOM 1589 C C . ASN A 1 199 ? 6.612 7.652 -3.341 1.00 90.00 199 ASN A C 1
ATOM 1591 O O . ASN A 1 199 ? 5.724 8.364 -3.816 1.00 90.00 199 ASN A O 1
ATOM 1595 N N . PRO A 1 200 ? 6.453 6.322 -3.196 1.00 93.38 200 PRO A N 1
ATOM 1596 C CA . PRO A 1 200 ? 5.223 5.627 -3.565 1.00 93.38 200 PRO A CA 1
ATOM 1597 C C . PRO A 1 200 ? 3.964 6.162 -2.872 1.00 93.38 200 PRO A C 1
ATOM 1599 O O . PRO A 1 200 ? 2.968 6.391 -3.550 1.00 93.38 200 PRO A O 1
ATOM 1602 N N . TRP A 1 201 ? 4.007 6.414 -1.560 1.00 94.38 201 TRP A N 1
ATOM 1603 C CA . TRP A 1 201 ? 2.837 6.881 -0.810 1.00 94.38 201 TRP A CA 1
ATOM 1604 C C . TRP A 1 201 ? 2.342 8.249 -1.282 1.00 94.38 201 TRP A C 1
ATOM 1606 O O . TRP A 1 201 ? 1.166 8.404 -1.580 1.00 94.38 201 TRP A O 1
ATOM 1616 N N . GLY A 1 202 ? 3.237 9.224 -1.444 1.00 93.12 202 GLY A N 1
ATOM 1617 C CA . GLY A 1 202 ? 2.851 10.555 -1.911 1.00 93.12 202 GLY A CA 1
ATOM 1618 C C . GLY A 1 202 ? 2.442 10.607 -3.383 1.00 93.12 202 GLY A C 1
ATOM 1619 O O . GLY A 1 202 ? 1.709 11.510 -3.774 1.00 93.12 202 GLY A O 1
ATOM 1620 N N . ARG A 1 203 ? 2.851 9.626 -4.201 1.00 93.31 203 ARG A N 1
ATOM 1621 C CA . ARG A 1 203 ? 2.265 9.412 -5.534 1.00 93.31 203 ARG A CA 1
ATOM 1622 C C . ARG A 1 203 ? 0.864 8.824 -5.440 1.00 93.31 203 ARG A C 1
ATOM 1624 O O . ARG A 1 203 ? -0.008 9.267 -6.175 1.00 93.31 203 ARG A O 1
ATOM 1631 N N . PHE A 1 204 ? 0.656 7.840 -4.569 1.00 95.31 204 PHE A N 1
ATOM 1632 C CA . PHE A 1 204 ? -0.655 7.235 -4.357 1.00 95.31 204 PHE A CA 1
ATOM 1633 C C . PHE A 1 204 ? -1.667 8.286 -3.888 1.00 95.31 204 PHE A C 1
ATOM 1635 O O . PHE A 1 204 ? -2.725 8.410 -4.493 1.00 95.31 204 PHE A O 1
ATOM 1642 N N . THR A 1 205 ? -1.301 9.121 -2.910 1.00 94.44 205 THR A N 1
ATOM 1643 C CA . THR A 1 205 ? -2.205 10.122 -2.323 1.00 94.44 205 THR A CA 1
ATOM 1644 C C . THR A 1 205 ? -2.303 11.450 -3.065 1.00 94.44 205 THR A C 1
ATOM 1646 O O . THR A 1 205 ? -3.046 12.339 -2.650 1.00 94.44 205 THR A O 1
ATOM 1649 N N . ALA A 1 206 ? -1.584 11.616 -4.176 1.00 93.75 206 ALA A N 1
ATOM 1650 C CA . ALA A 1 206 ? -1.697 12.815 -4.994 1.00 93.75 206 ALA A CA 1
ATOM 1651 C C . ALA A 1 206 ? -3.118 12.949 -5.569 1.00 93.75 206 ALA A C 1
ATOM 1653 O O . ALA A 1 206 ? -3.696 11.971 -6.037 1.00 93.75 206 ALA A O 1
ATOM 1654 N N . TYR A 1 207 ? -3.653 14.168 -5.598 1.00 94.62 207 TYR A N 1
ATOM 1655 C CA . TYR A 1 207 ? -4.916 14.498 -6.264 1.00 94.62 207 TYR A CA 1
ATOM 1656 C C . TYR A 1 207 ? -4.794 15.825 -7.019 1.00 94.62 207 TYR A C 1
ATOM 1658 O O . TYR A 1 207 ? -3.885 16.622 -6.766 1.00 94.62 207 TYR A O 1
ATOM 1666 N N . ASN A 1 208 ? -5.694 16.082 -7.969 1.00 94.69 208 ASN A N 1
ATOM 1667 C CA . ASN A 1 208 ? -5.498 17.111 -8.994 1.00 94.69 208 ASN A CA 1
ATOM 1668 C C . ASN A 1 208 ? -5.318 18.536 -8.435 1.00 94.69 208 ASN A C 1
ATOM 1670 O O . ASN A 1 208 ? -4.576 19.326 -9.015 1.00 94.69 208 ASN A O 1
ATOM 1674 N N . LYS A 1 209 ? -5.941 18.862 -7.293 1.00 93.31 209 LYS A N 1
ATOM 1675 C CA . LYS A 1 209 ? -5.799 20.174 -6.633 1.00 93.31 209 LYS A CA 1
ATOM 1676 C C . LYS A 1 209 ? -4.362 20.457 -6.170 1.00 93.31 209 LYS A C 1
ATOM 1678 O O . LYS A 1 209 ? -3.947 21.610 -6.199 1.00 93.31 209 LYS A O 1
ATOM 1683 N N . ILE A 1 210 ? -3.616 19.429 -5.758 1.00 91.62 210 ILE A N 1
ATOM 1684 C CA . ILE A 1 210 ? -2.251 19.557 -5.205 1.00 91.62 210 ILE A CA 1
ATOM 1685 C C . ILE A 1 210 ? -1.158 19.007 -6.137 1.00 91.62 210 ILE A C 1
ATOM 1687 O O . ILE A 1 210 ? 0.032 19.158 -5.857 1.00 91.62 210 ILE A O 1
ATOM 1691 N N . ALA A 1 211 ? -1.560 18.350 -7.229 1.00 90.81 211 ALA A N 1
ATOM 1692 C CA . ALA A 1 211 ? -0.701 17.748 -8.245 1.00 90.81 211 ALA A CA 1
ATOM 1693 C C . ALA A 1 211 ? -1.399 17.786 -9.615 1.00 90.81 211 ALA A C 1
ATOM 1695 O O . ALA A 1 211 ? -1.881 16.772 -10.125 1.00 90.81 211 ALA A O 1
ATOM 1696 N N . SER A 1 212 ? -1.499 18.980 -10.204 1.00 90.12 212 SER A N 1
ATOM 1697 C CA . SER A 1 212 ? -2.211 19.178 -11.472 1.00 90.12 212 SER A CA 1
ATOM 1698 C C . SER A 1 212 ? -1.671 18.259 -12.576 1.00 90.12 212 SER A C 1
ATOM 1700 O O . SER A 1 212 ? -0.466 18.217 -12.822 1.00 90.12 212 SER A O 1
ATOM 1702 N N . ASN A 1 213 ? -2.565 17.508 -13.233 1.00 86.06 213 ASN A N 1
ATOM 1703 C CA . ASN A 1 213 ? -2.252 16.490 -14.254 1.00 86.06 213 ASN A CA 1
ATOM 1704 C C . ASN A 1 213 ? -1.351 15.325 -13.790 1.00 86.06 213 ASN A C 1
ATOM 1706 O O . ASN A 1 213 ? -0.945 14.497 -14.607 1.00 86.06 213 ASN A O 1
ATOM 1710 N N . GLN A 1 214 ? -1.061 15.244 -12.493 1.00 89.44 214 GLN A N 1
ATOM 1711 C CA . GLN A 1 214 ? -0.276 14.198 -11.836 1.00 89.44 214 GLN A CA 1
ATOM 1712 C C . GLN A 1 214 ? -1.062 13.646 -10.638 1.00 89.44 214 GLN A C 1
ATOM 1714 O O . GLN A 1 214 ? -0.506 13.365 -9.578 1.00 89.44 214 GLN A O 1
ATOM 1719 N N . SER A 1 215 ? -2.377 13.521 -10.820 1.00 93.19 215 SER A N 1
ATOM 1720 C CA . SER A 1 215 ? -3.291 12.965 -9.831 1.00 93.19 215 SER A CA 1
ATOM 1721 C C . SER A 1 215 ? -3.072 11.455 -9.710 1.00 93.19 215 SER A C 1
ATOM 1723 O O . SER A 1 215 ? -3.069 10.750 -10.718 1.00 93.19 215 SER A O 1
ATOM 1725 N N . GLY A 1 216 ? -2.872 10.968 -8.491 1.00 94.31 216 GLY A N 1
ATOM 1726 C CA . GLY A 1 216 ? -2.895 9.552 -8.145 1.00 94.31 216 GLY A CA 1
ATOM 1727 C C . GLY A 1 216 ? -4.302 9.124 -7.745 1.00 94.31 216 GLY A C 1
ATOM 1728 O O . GLY A 1 216 ? -5.281 9.537 -8.370 1.00 94.31 216 GLY A O 1
ATOM 1729 N N . CYS A 1 217 ? -4.393 8.307 -6.700 1.00 95.38 217 CYS A N 1
ATOM 1730 C CA . CYS A 1 217 ? -5.644 7.867 -6.088 1.00 95.38 217 CYS A CA 1
ATOM 1731 C C . CYS A 1 217 ? -6.197 8.845 -5.044 1.00 95.38 217 CYS A C 1
ATOM 1733 O O . CYS A 1 217 ? -7.280 8.608 -4.543 1.00 95.38 217 CYS A O 1
ATOM 1735 N N . GLY A 1 218 ? -5.520 9.945 -4.710 1.00 94.50 218 GLY A N 1
ATOM 1736 C CA . GLY A 1 218 ? -6.009 10.879 -3.691 1.00 94.50 218 GLY A CA 1
ATOM 1737 C C . GLY A 1 218 ? -6.006 10.308 -2.266 1.00 94.50 218 GLY A C 1
ATOM 1738 O O . GLY A 1 218 ? -5.354 9.304 -1.979 1.00 94.50 218 GLY A O 1
ATOM 1739 N N . SER A 1 219 ? -6.705 10.971 -1.351 1.00 93.94 219 SER A N 1
ATOM 1740 C CA . SER A 1 219 ? -6.833 10.554 0.052 1.00 93.94 219 SER A CA 1
ATOM 1741 C C . SER A 1 219 ? -8.258 10.116 0.370 1.00 93.94 219 SER A C 1
ATOM 1743 O O . SER A 1 219 ? -9.162 10.271 -0.452 1.00 93.94 219 SER A O 1
ATOM 1745 N N . ILE A 1 220 ? -8.493 9.614 1.584 1.00 94.50 220 ILE A N 1
ATOM 1746 C CA . ILE A 1 220 ? -9.850 9.215 1.974 1.00 94.50 220 ILE A CA 1
ATOM 1747 C C . ILE A 1 220 ? -10.838 10.397 1.926 1.00 94.50 220 ILE A C 1
ATOM 1749 O O . ILE A 1 220 ? -11.980 10.248 1.491 1.00 94.50 220 ILE A O 1
ATOM 1753 N N . HIS A 1 221 ? -10.339 11.596 2.219 1.00 93.81 221 HIS A N 1
ATOM 1754 C CA . HIS A 1 221 ? -11.061 12.867 2.162 1.00 93.81 221 HIS A CA 1
ATOM 1755 C C . HIS A 1 221 ? -11.192 13.458 0.750 1.00 93.81 221 HIS A C 1
ATOM 1757 O O . HIS A 1 221 ? -12.201 14.083 0.426 1.00 93.81 221 HIS A O 1
ATOM 1763 N N . TYR A 1 222 ? -10.164 13.296 -0.091 1.00 95.12 222 TYR A N 1
ATOM 1764 C CA . TYR A 1 222 ? -10.072 13.943 -1.401 1.00 95.12 222 TYR A CA 1
ATOM 1765 C C . TYR A 1 222 ? -9.935 12.901 -2.512 1.00 95.12 222 TYR A C 1
ATOM 1767 O O . TYR A 1 222 ? -8.826 12.397 -2.727 1.00 95.12 222 TYR A O 1
ATOM 1775 N N . PRO A 1 223 ? -11.002 12.632 -3.290 1.00 96.62 223 PRO A N 1
ATOM 1776 C CA . PRO A 1 223 ? -10.856 11.853 -4.510 1.00 96.62 223 PRO A CA 1
ATOM 1777 C C . PRO A 1 223 ? -9.961 12.580 -5.529 1.00 96.62 223 PRO A C 1
ATOM 1779 O O . PRO A 1 223 ? -9.697 13.780 -5.389 1.00 96.62 223 PRO A O 1
ATOM 1782 N N . PRO A 1 224 ? -9.511 11.908 -6.606 1.00 96.31 224 PRO A N 1
ATOM 1783 C CA . PRO A 1 224 ? -8.606 12.480 -7.601 1.00 96.31 224 PRO A CA 1
ATOM 1784 C C . PRO A 1 224 ? -9.049 13.830 -8.176 1.00 96.31 224 PRO A C 1
ATOM 1786 O O . PRO A 1 224 ? -8.193 14.635 -8.552 1.00 96.31 224 PRO A O 1
ATOM 1789 N N . ASN A 1 225 ? -10.360 14.078 -8.246 1.00 96.44 225 ASN A N 1
ATOM 1790 C CA . ASN A 1 225 ? -10.982 15.309 -8.733 1.00 96.44 225 ASN A CA 1
ATOM 1791 C C . ASN A 1 225 ? -11.529 16.233 -7.626 1.00 96.44 225 ASN A C 1
ATOM 1793 O O . ASN A 1 225 ? -12.064 17.292 -7.952 1.00 96.44 225 ASN A O 1
ATOM 1797 N N . GLY A 1 226 ? -11.389 15.861 -6.352 1.00 95.25 226 GLY A N 1
ATOM 1798 C CA . GLY A 1 226 ? -11.951 16.594 -5.223 1.00 95.25 226 GLY A CA 1
ATOM 1799 C C . GLY A 1 226 ? -11.327 17.979 -5.047 1.00 95.25 226 GLY A C 1
ATOM 1800 O O . GLY A 1 226 ? -10.102 18.146 -5.114 1.00 95.25 226 GLY A O 1
ATOM 1801 N N . ILE A 1 227 ? -12.169 18.985 -4.797 1.00 94.62 227 ILE A N 1
ATOM 1802 C CA . ILE A 1 227 ? -11.730 20.372 -4.566 1.00 94.62 227 ILE A CA 1
ATOM 1803 C C . ILE A 1 227 ? -11.869 20.823 -3.109 1.00 94.62 227 ILE A C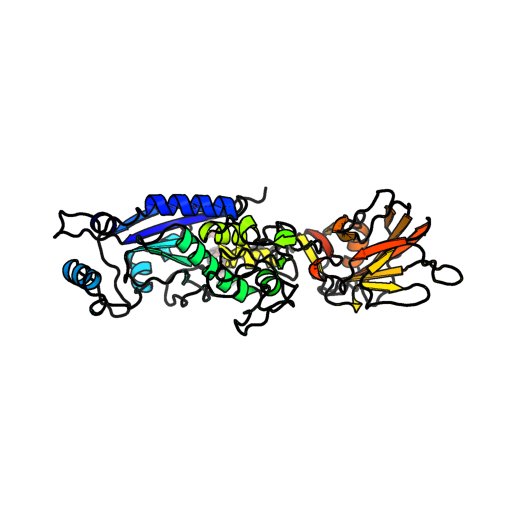 1
ATOM 1805 O O . ILE A 1 227 ? -11.163 21.747 -2.697 1.00 94.62 227 ILE A O 1
ATOM 1809 N N . ASN A 1 228 ? -12.705 20.149 -2.322 1.00 93.62 228 ASN A N 1
ATOM 1810 C CA . ASN A 1 228 ? -12.912 20.374 -0.892 1.00 93.62 228 ASN A CA 1
ATOM 1811 C C . ASN A 1 228 ? -12.967 19.030 -0.160 1.00 93.62 228 ASN A C 1
ATOM 1813 O O . ASN A 1 228 ? -12.942 17.975 -0.791 1.00 93.62 228 ASN A O 1
ATOM 1817 N N . ASP A 1 229 ? -13.022 19.096 1.163 1.00 93.75 229 ASP A N 1
ATOM 1818 C CA . ASP A 1 229 ? -13.124 17.918 2.012 1.00 93.75 229 ASP A CA 1
ATOM 1819 C C . ASP A 1 229 ? -14.412 17.131 1.714 1.00 93.75 229 ASP A C 1
ATOM 1821 O O . ASP A 1 229 ? -15.474 17.740 1.556 1.00 93.75 229 ASP A O 1
ATOM 1825 N N . TYR A 1 230 ? -14.308 15.804 1.613 1.00 95.75 230 TYR A N 1
ATOM 1826 C CA . TYR A 1 230 ? -15.418 14.876 1.350 1.00 95.75 230 TYR A CA 1
ATOM 1827 C C . TYR A 1 230 ? -16.155 15.077 0.010 1.00 95.75 230 TYR A C 1
ATOM 1829 O O . TYR A 1 230 ? -17.334 14.741 -0.134 1.00 95.75 230 TYR A O 1
ATOM 1837 N N . ASP A 1 231 ? -15.471 15.608 -1.007 1.00 96.44 231 ASP A N 1
ATOM 1838 C CA . ASP A 1 231 ? -16.037 15.924 -2.330 1.00 96.44 231 ASP A CA 1
ATOM 1839 C C . ASP A 1 231 ? -16.224 14.682 -3.237 1.00 96.44 231 ASP A C 1
ATOM 1841 O O . ASP A 1 231 ? -15.792 14.634 -4.390 1.00 96.44 231 ASP A O 1
ATOM 1845 N N . TRP A 1 232 ? -16.865 13.634 -2.712 1.00 97.19 232 TRP A N 1
ATOM 1846 C CA . TRP A 1 232 ? -17.019 12.322 -3.360 1.00 97.19 232 TRP A CA 1
ATOM 1847 C C . TRP A 1 232 ? -18.053 12.282 -4.489 1.00 97.19 232 TRP A C 1
ATOM 1849 O O . TRP A 1 232 ? -18.180 11.270 -5.172 1.00 97.19 232 TRP A O 1
ATOM 1859 N N . THR A 1 233 ? -18.814 13.352 -4.699 1.00 97.75 233 THR A N 1
ATOM 1860 C CA . THR A 1 233 ? -19.870 13.413 -5.730 1.00 97.75 233 THR A CA 1
ATOM 1861 C C . THR A 1 233 ? -19.483 14.291 -6.919 1.00 97.75 233 THR A C 1
ATOM 1863 O O . THR A 1 233 ? -20.291 14.526 -7.816 1.00 97.75 233 THR A O 1
ATOM 1866 N N . ASN A 1 234 ? -18.238 14.774 -6.948 1.00 97.56 234 ASN A N 1
ATOM 1867 C CA . ASN A 1 234 ? -17.757 15.656 -7.996 1.00 97.56 234 ASN A CA 1
ATOM 1868 C C . ASN A 1 234 ? -17.715 14.942 -9.354 1.00 97.56 234 ASN A C 1
ATOM 1870 O O . ASN A 1 234 ? -17.028 13.935 -9.539 1.00 97.56 234 ASN A O 1
ATOM 1874 N N . THR A 1 235 ? -18.414 15.499 -10.336 1.00 97.62 235 THR A N 1
ATOM 1875 C CA . THR A 1 235 ? -18.504 14.943 -11.692 1.00 97.62 235 THR A CA 1
ATOM 1876 C C . THR A 1 235 ? -17.408 15.456 -12.628 1.00 97.62 235 THR A C 1
ATOM 1878 O O . THR A 1 235 ? -17.295 14.976 -13.757 1.00 97.62 235 THR A O 1
ATOM 1881 N N . THR A 1 236 ? -16.566 16.393 -12.174 1.00 97.56 236 THR A N 1
ATOM 1882 C CA . THR A 1 236 ? -15.454 16.943 -12.959 1.00 97.56 236 THR A CA 1
ATOM 1883 C C . THR A 1 236 ? -14.472 15.839 -13.317 1.00 97.56 236 THR A C 1
ATOM 1885 O O . THR A 1 236 ? -13.911 15.182 -12.440 1.00 97.56 236 THR A O 1
ATOM 1888 N N . THR A 1 237 ? -14.223 15.660 -14.609 1.00 97.44 237 THR A N 1
ATOM 1889 C CA . THR A 1 237 ? -13.243 14.691 -15.091 1.00 97.44 237 THR A CA 1
ATOM 1890 C C . THR A 1 237 ? -11.826 15.240 -14.965 1.00 97.44 237 THR A C 1
ATOM 1892 O O . THR A 1 237 ? -11.528 16.339 -15.433 1.00 97.44 237 THR A O 1
ATOM 1895 N N . VAL A 1 238 ? -10.928 14.445 -14.385 1.00 96.56 238 VAL A N 1
ATOM 1896 C CA . VAL A 1 238 ? -9.493 14.744 -14.296 1.00 96.56 238 VAL A CA 1
ATOM 1897 C C . VAL A 1 238 ? -8.663 13.601 -14.866 1.00 96.56 238 VAL A C 1
ATOM 1899 O O . VAL A 1 238 ? -9.112 12.460 -14.945 1.00 96.56 238 VAL A O 1
ATOM 1902 N N . LYS A 1 239 ? -7.424 13.903 -15.252 1.00 96.06 239 LYS A N 1
ATOM 1903 C CA . LYS A 1 239 ? -6.433 12.892 -15.621 1.00 96.06 239 LYS A CA 1
ATOM 1904 C C . LYS A 1 239 ? -5.795 12.323 -14.348 1.00 96.06 239 LYS A C 1
ATOM 1906 O O . LYS A 1 239 ? -5.240 13.091 -13.563 1.00 96.06 239 LYS A O 1
ATOM 1911 N N . SER A 1 240 ? -5.848 11.006 -14.161 1.00 95.00 240 SER A N 1
ATOM 1912 C CA . SER A 1 240 ? -5.294 10.314 -12.989 1.00 95.00 240 SER A CA 1
ATOM 1913 C C . SER A 1 240 ? -4.539 9.043 -13.384 1.00 95.00 240 SER A C 1
ATOM 1915 O O . SER A 1 240 ? -4.901 8.380 -14.350 1.00 95.00 240 SER A O 1
ATOM 1917 N N . PHE A 1 241 ? -3.480 8.705 -12.647 1.00 93.38 241 PHE A N 1
ATOM 1918 C CA . PHE A 1 241 ? -2.786 7.417 -12.742 1.00 93.38 241 PHE A CA 1
ATOM 1919 C C . PHE A 1 241 ? -3.253 6.412 -11.673 1.00 93.38 241 PHE A C 1
ATOM 1921 O O . PHE A 1 241 ? -2.568 5.420 -11.444 1.00 93.38 241 PHE A O 1
ATOM 1928 N N . CYS A 1 242 ? -4.392 6.641 -11.001 1.00 94.94 242 CYS A N 1
ATOM 1929 C CA . CYS A 1 242 ? -4.884 5.736 -9.955 1.00 94.94 242 CYS A CA 1
ATOM 1930 C C . CYS A 1 242 ? -5.069 4.300 -10.465 1.00 94.94 242 CYS A C 1
ATOM 1932 O O . CYS A 1 242 ? -4.547 3.366 -9.869 1.00 94.94 242 CYS A O 1
ATOM 1934 N N . GLU A 1 243 ? -5.684 4.136 -11.637 1.00 93.56 243 GLU A N 1
ATOM 1935 C CA . GLU A 1 243 ? -5.899 2.825 -12.267 1.00 93.56 243 GLU A CA 1
ATOM 1936 C C . GLU A 1 243 ? -4.594 2.066 -12.570 1.00 93.56 243 GLU A C 1
ATOM 1938 O O . GLU A 1 243 ? -4.587 0.841 -12.664 1.00 93.56 243 GLU A O 1
ATOM 1943 N N . ASP A 1 244 ? -3.463 2.770 -12.705 1.00 92.19 244 ASP A N 1
ATOM 1944 C CA . ASP A 1 244 ? -2.158 2.133 -12.914 1.00 92.19 244 ASP A CA 1
ATOM 1945 C C . ASP A 1 244 ? -1.643 1.447 -11.642 1.00 92.19 244 ASP A C 1
ATOM 1947 O O . ASP A 1 244 ? -0.741 0.624 -11.730 1.00 92.19 244 ASP A O 1
ATOM 1951 N N . TRP A 1 245 ? -2.201 1.745 -10.461 1.00 93.06 245 TRP A N 1
ATOM 1952 C CA . TRP A 1 245 ? -1.833 1.080 -9.208 1.00 93.06 245 TRP A CA 1
ATOM 1953 C C . TRP A 1 245 ? -2.409 -0.326 -9.076 1.00 93.06 245 TRP A C 1
ATOM 1955 O O . TRP A 1 245 ? -1.767 -1.159 -8.430 1.00 93.06 245 TRP A O 1
ATOM 1965 N N . ASN A 1 246 ? -3.560 -0.592 -9.702 1.00 81.12 246 ASN A N 1
ATOM 1966 C CA . ASN A 1 246 ? -4.364 -1.803 -9.529 1.00 81.12 246 ASN A CA 1
ATOM 1967 C C . ASN A 1 246 ? -3.548 -3.090 -9.798 1.00 81.12 246 ASN A C 1
ATOM 1969 O O . ASN A 1 246 ? -3.327 -3.490 -10.947 1.00 81.12 246 ASN A O 1
ATOM 1973 N N . ASP A 1 247 ? -2.996 -3.658 -8.717 1.00 66.94 247 ASP A N 1
ATOM 1974 C CA . ASP A 1 247 ? -2.010 -4.752 -8.660 1.00 66.94 247 ASP A CA 1
ATOM 1975 C C . ASP A 1 247 ? -0.862 -4.697 -9.671 1.00 66.94 247 ASP A C 1
ATOM 1977 O O . ASP A 1 247 ? -0.336 -5.709 -10.144 1.00 66.94 247 ASP A O 1
ATOM 1981 N N . LYS A 1 248 ? -0.422 -3.480 -9.988 1.00 80.44 248 LYS A N 1
ATOM 1982 C CA . LYS A 1 248 ? 0.788 -3.281 -10.790 1.00 80.44 248 LYS A CA 1
ATOM 1983 C C . LYS A 1 248 ? 1.974 -2.844 -9.964 1.00 80.44 248 LYS A C 1
ATOM 1985 O O . LYS A 1 248 ? 3.086 -3.143 -10.380 1.00 80.44 248 LYS A O 1
ATOM 1990 N N . TYR A 1 249 ? 1.806 -2.194 -8.808 1.00 92.69 249 TYR A N 1
ATOM 1991 C CA . TYR A 1 249 ? 2.960 -1.791 -7.996 1.00 92.69 249 TYR A CA 1
ATOM 1992 C C . TYR A 1 249 ? 3.806 -3.023 -7.609 1.00 92.69 249 TYR A C 1
ATOM 1994 O O . TYR A 1 249 ? 3.243 -4.003 -7.118 1.00 92.69 249 TYR A O 1
ATOM 2002 N N . PRO A 1 250 ? 5.139 -3.019 -7.824 1.00 93.62 250 PRO A N 1
ATOM 2003 C CA . PRO A 1 250 ? 6.000 -1.888 -8.207 1.00 93.62 250 PRO A CA 1
ATOM 2004 C C . PRO A 1 250 ? 6.235 -1.711 -9.723 1.00 93.62 250 PRO A C 1
ATOM 2006 O O . PRO A 1 250 ? 6.921 -0.763 -10.122 1.00 93.62 250 PRO A O 1
ATOM 2009 N N . LEU A 1 251 ? 5.690 -2.606 -10.548 1.00 94.38 251 LEU A N 1
ATOM 2010 C CA . LEU A 1 251 ? 5.777 -2.686 -12.012 1.00 94.38 251 LEU A CA 1
ATOM 2011 C C . LEU A 1 251 ? 4.665 -1.882 -12.727 1.00 94.38 251 LEU A C 1
ATOM 2013 O O . LEU A 1 251 ? 3.937 -2.410 -13.573 1.00 94.38 251 LEU A O 1
ATOM 2017 N N . MET A 1 252 ? 4.544 -0.600 -12.383 1.00 92.94 252 MET A N 1
ATOM 2018 C CA . MET A 1 252 ? 3.587 0.343 -12.988 1.00 92.94 252 MET A CA 1
ATOM 2019 C C . MET A 1 252 ? 3.807 0.464 -14.509 1.00 92.94 252 MET A C 1
ATOM 2021 O O . MET A 1 252 ? 4.925 0.257 -14.992 1.00 92.94 252 MET A O 1
ATOM 2025 N N . ARG A 1 253 ? 2.770 0.818 -15.281 1.00 91.00 253 ARG A N 1
ATOM 2026 C CA . ARG A 1 253 ? 2.845 0.905 -16.755 1.00 91.00 253 ARG A CA 1
ATOM 2027 C C . ARG A 1 253 ? 2.912 2.336 -17.278 1.00 91.00 253 ARG A C 1
ATOM 2029 O O . ARG A 1 253 ? 3.192 2.534 -18.453 1.00 91.00 253 ARG A O 1
ATOM 2036 N N . GLY A 1 254 ? 2.667 3.336 -16.436 1.00 88.38 254 GLY A N 1
ATOM 2037 C CA . GLY A 1 254 ? 2.547 4.732 -16.858 1.00 88.38 254 GLY A CA 1
ATOM 2038 C C . GLY A 1 254 ? 1.201 5.045 -17.487 1.00 88.38 254 GLY A C 1
ATOM 2039 O O . GLY A 1 254 ? 1.086 5.991 -18.269 1.00 88.38 254 GLY A O 1
ATOM 2040 N N . TYR A 1 255 ? 0.194 4.238 -17.161 1.00 90.25 255 TYR A N 1
ATOM 2041 C CA . TYR A 1 255 ? -1.166 4.438 -17.621 1.00 90.25 255 TYR A CA 1
ATOM 2042 C C . TYR A 1 255 ? -1.814 5.626 -16.899 1.00 90.25 255 TYR A C 1
ATOM 2044 O O . TYR A 1 255 ? -1.669 5.807 -15.692 1.00 90.25 255 TYR A O 1
ATOM 2052 N N . TYR A 1 256 ? -2.545 6.437 -17.659 1.00 91.94 256 TYR A N 1
ATOM 2053 C CA . TYR A 1 256 ? -3.414 7.476 -17.125 1.00 91.94 256 TYR A CA 1
ATOM 2054 C C . TYR A 1 256 ? -4.817 7.265 -17.677 1.00 91.94 256 TYR A C 1
ATOM 2056 O O . TYR A 1 256 ? -4.985 7.110 -18.887 1.00 91.94 256 TYR A O 1
ATOM 2064 N N . SER A 1 257 ? -5.811 7.331 -16.802 1.00 92.56 257 SER A N 1
ATOM 2065 C CA . SER A 1 257 ? -7.224 7.343 -17.148 1.00 92.56 257 SER A CA 1
ATOM 2066 C C . SER A 1 257 ? -7.825 8.736 -16.957 1.00 92.56 257 SER A C 1
ATOM 2068 O O . SER A 1 257 ? -7.286 9.603 -16.260 1.00 92.56 257 SER A O 1
ATOM 2070 N N . SER A 1 258 ? -8.960 8.957 -17.613 1.00 94.94 258 SER A N 1
ATOM 2071 C CA . SER A 1 258 ? -9.881 10.038 -17.278 1.00 94.94 258 SER A CA 1
ATOM 2072 C C . SER A 1 258 ? -10.834 9.531 -16.200 1.00 94.94 258 SER A C 1
ATOM 2074 O O . SER A 1 258 ? -11.506 8.527 -16.418 1.00 94.94 258 SER A O 1
ATOM 2076 N N . LEU A 1 259 ? -10.876 10.206 -15.052 1.00 94.94 259 LEU A N 1
ATOM 2077 C CA . LEU A 1 259 ? -11.606 9.763 -13.865 1.00 94.94 259 LEU A CA 1
ATOM 2078 C C . LEU A 1 259 ? -12.524 10.873 -13.334 1.00 94.94 259 LEU A C 1
ATOM 2080 O O . LEU A 1 259 ? -12.141 12.044 -13.320 1.00 94.94 259 LEU A O 1
ATOM 2084 N N . ASN A 1 260 ? -13.716 10.500 -12.881 1.00 96.88 260 ASN A N 1
ATOM 2085 C CA . ASN A 1 260 ? -14.665 11.316 -12.120 1.00 96.88 260 ASN A CA 1
ATOM 2086 C C . ASN A 1 260 ? -15.412 10.404 -11.124 1.00 96.88 260 ASN A C 1
ATOM 2088 O O . ASN A 1 260 ? -15.074 9.224 -11.008 1.00 96.88 260 ASN A O 1
ATOM 2092 N N . CYS A 1 261 ? -16.450 10.916 -10.454 1.00 98.19 261 CYS A N 1
ATOM 2093 C CA . CYS A 1 261 ? -17.156 10.129 -9.449 1.00 98.19 261 CYS A CA 1
ATOM 2094 C C . CYS A 1 261 ? -17.902 8.890 -9.945 1.00 98.19 261 CYS A C 1
ATOM 2096 O O . CYS A 1 261 ? -18.179 8.004 -9.134 1.00 98.19 261 CYS A O 1
ATOM 2098 N N . ASP A 1 262 ? -18.165 8.765 -11.249 1.00 98.38 262 ASP A N 1
ATOM 2099 C CA . ASP A 1 262 ? -18.836 7.586 -11.804 1.00 98.38 262 ASP A CA 1
ATOM 2100 C C . ASP A 1 262 ? -18.026 6.308 -11.530 1.00 98.38 262 ASP A C 1
ATOM 2102 O O . ASP A 1 262 ? -18.604 5.247 -11.300 1.00 98.38 262 ASP A O 1
ATOM 2106 N N . ALA A 1 263 ? -16.692 6.419 -11.453 1.00 97.12 263 ALA A N 1
ATOM 2107 C CA . ALA A 1 263 ? -15.793 5.303 -11.155 1.00 97.12 263 ALA A CA 1
ATOM 2108 C C . ALA A 1 263 ? -16.034 4.661 -9.776 1.00 97.12 263 ALA A C 1
ATOM 2110 O O . ALA A 1 263 ? -15.711 3.493 -9.576 1.00 97.12 263 ALA A O 1
ATOM 2111 N N . TRP A 1 264 ? -16.626 5.402 -8.837 1.00 97.25 264 TRP A N 1
ATOM 2112 C CA . TRP A 1 264 ? -16.959 4.919 -7.495 1.00 97.25 264 TRP A CA 1
ATOM 2113 C C . TRP A 1 264 ? -18.444 5.098 -7.149 1.00 97.25 264 TRP A C 1
ATOM 2115 O O . TRP A 1 264 ? -18.835 5.106 -5.979 1.00 97.25 264 TRP A O 1
ATOM 2125 N N . GLY A 1 265 ? -19.293 5.259 -8.169 1.00 98.06 265 GLY A N 1
ATOM 2126 C CA . GLY A 1 265 ? -20.739 5.407 -8.004 1.00 98.06 265 GLY A CA 1
ATOM 2127 C C . GLY A 1 265 ? -21.160 6.672 -7.253 1.00 98.06 265 GLY A C 1
ATOM 2128 O O . GLY A 1 265 ? -22.214 6.672 -6.622 1.00 98.06 265 GLY A O 1
ATOM 2129 N N . CYS A 1 266 ? -20.331 7.722 -7.274 1.00 97.94 266 CYS A N 1
ATOM 2130 C CA . CYS A 1 266 ? -20.603 9.032 -6.677 1.00 97.94 266 CYS A CA 1
ATOM 2131 C C . CYS A 1 266 ? -21.136 8.960 -5.238 1.00 97.94 266 CYS A C 1
ATOM 2133 O O . CYS A 1 266 ? -22.066 9.673 -4.870 1.00 97.94 266 CYS A O 1
ATOM 2135 N N . SER A 1 267 ? -20.564 8.077 -4.416 1.00 97.50 267 SER A N 1
ATOM 2136 C CA . SER A 1 267 ? -20.959 7.900 -3.018 1.00 97.50 267 SER A CA 1
ATOM 2137 C C . SER A 1 267 ? -19.748 7.845 -2.095 1.00 97.50 267 SER A C 1
ATOM 2139 O O . SER A 1 267 ? -18.657 7.455 -2.510 1.00 97.50 267 SER A O 1
ATOM 2141 N N . ALA A 1 268 ? -19.958 8.192 -0.824 1.00 96.12 268 ALA A N 1
ATOM 2142 C CA . ALA A 1 268 ? -18.935 8.113 0.215 1.00 96.12 268 ALA A CA 1
ATOM 2143 C C . ALA A 1 268 ? -18.376 6.690 0.368 1.00 96.12 268 ALA A C 1
ATOM 2145 O O . ALA A 1 268 ? -17.172 6.471 0.296 1.00 96.12 268 ALA A O 1
ATOM 2146 N N . VAL A 1 269 ? -19.257 5.699 0.536 1.00 97.31 269 VAL A N 1
ATOM 2147 C CA . VAL A 1 269 ? -18.857 4.292 0.707 1.00 97.31 269 VAL A CA 1
ATOM 2148 C C . VAL A 1 269 ? -18.184 3.760 -0.555 1.00 97.31 269 VAL A C 1
ATOM 2150 O O . VAL A 1 269 ? -17.156 3.092 -0.465 1.00 97.31 269 VAL A O 1
ATOM 2153 N N . GLY A 1 270 ? -18.731 4.086 -1.731 1.00 98.12 270 GLY A N 1
ATOM 2154 C CA . GLY A 1 270 ? -18.136 3.704 -3.006 1.00 98.12 270 GLY A CA 1
ATOM 2155 C C . GLY A 1 270 ? -16.730 4.272 -3.169 1.00 98.12 270 GLY A C 1
ATOM 2156 O O . GLY A 1 270 ? -15.827 3.531 -3.552 1.00 98.12 270 GLY A O 1
ATOM 2157 N N . TRP A 1 271 ? -16.514 5.541 -2.797 1.00 97.94 271 TRP A N 1
ATOM 2158 C CA . TRP A 1 271 ? -15.188 6.160 -2.809 1.00 97.94 271 TRP A CA 1
ATOM 2159 C C . TRP A 1 271 ? -14.196 5.402 -1.926 1.00 97.94 271 TRP A C 1
ATOM 2161 O O . TRP A 1 271 ? -13.127 5.012 -2.390 1.00 97.94 271 TRP A O 1
ATOM 2171 N N . LYS A 1 272 ? -14.566 5.144 -0.668 1.00 98.12 272 LYS A N 1
ATOM 2172 C CA . LYS A 1 272 ? -13.703 4.451 0.298 1.00 98.12 272 LYS A CA 1
ATOM 2173 C C . LYS A 1 272 ? -13.318 3.061 -0.219 1.00 98.12 272 LYS A C 1
ATOM 2175 O O . LYS A 1 272 ? -12.138 2.718 -0.238 1.00 98.12 272 LYS A O 1
ATOM 2180 N N . LYS A 1 273 ? -14.285 2.292 -0.738 1.00 98.25 273 LYS A N 1
ATOM 2181 C CA . LYS A 1 273 ? -14.021 0.980 -1.355 1.00 98.25 273 LYS A CA 1
ATOM 2182 C C . LYS A 1 273 ? -13.116 1.073 -2.585 1.00 98.25 273 LYS A C 1
ATOM 2184 O O . LYS A 1 273 ? -12.189 0.271 -2.713 1.00 98.25 273 LYS A O 1
ATOM 2189 N N . TYR A 1 274 ? -13.361 2.043 -3.466 1.00 97.75 274 TYR A N 1
ATOM 2190 C CA . TYR A 1 274 ? -12.538 2.281 -4.652 1.00 97.75 274 TYR A CA 1
ATOM 2191 C C . TYR A 1 274 ? -11.090 2.595 -4.255 1.00 97.75 274 TYR A C 1
ATOM 2193 O O . TYR A 1 274 ? -10.167 1.964 -4.764 1.00 97.75 274 TYR A O 1
ATOM 2201 N N . TRP A 1 275 ? -10.886 3.498 -3.295 1.00 97.88 275 TRP A N 1
ATOM 2202 C CA . TRP A 1 275 ? -9.564 3.883 -2.803 1.00 97.88 275 TRP A CA 1
ATOM 2203 C C . TRP A 1 275 ? -8.788 2.691 -2.226 1.00 97.88 275 TRP A C 1
ATOM 2205 O O . TRP A 1 275 ? -7.654 2.437 -2.633 1.00 97.88 275 TRP A O 1
ATOM 2215 N N . PHE A 1 276 ? -9.418 1.897 -1.353 1.00 98.00 276 PHE A N 1
ATOM 2216 C CA . PHE A 1 276 ? -8.794 0.699 -0.783 1.00 98.00 276 PHE A CA 1
ATOM 2217 C C . PHE A 1 276 ? -8.470 -0.375 -1.817 1.00 98.00 276 PHE A C 1
ATOM 2219 O O . PHE A 1 276 ? -7.407 -0.991 -1.739 1.00 98.00 276 PHE A O 1
ATOM 2226 N N . SER A 1 277 ? -9.343 -0.570 -2.807 1.00 96.38 277 SER A N 1
ATOM 2227 C CA . SER A 1 277 ? -9.134 -1.570 -3.863 1.00 96.38 277 SER A CA 1
ATOM 2228 C C . SER A 1 277 ? -7.891 -1.284 -4.712 1.00 96.38 277 SER A C 1
ATOM 2230 O O . SER A 1 277 ? -7.374 -2.189 -5.362 1.00 96.38 277 SER A O 1
ATOM 2232 N N . HIS A 1 278 ? -7.372 -0.052 -4.680 1.00 96.56 278 HIS A N 1
ATOM 2233 C CA . HIS A 1 278 ? -6.140 0.336 -5.367 1.00 96.56 278 HIS A CA 1
ATOM 2234 C C . HIS A 1 278 ? -4.879 0.227 -4.497 1.00 96.56 278 HIS A C 1
ATOM 2236 O O . HIS A 1 278 ? -3.777 0.465 -5.001 1.00 96.56 278 HIS A O 1
ATOM 2242 N N . LEU A 1 279 ? -4.990 -0.144 -3.214 1.00 96.31 279 LEU A N 1
ATOM 2243 C CA . LEU A 1 279 ? -3.808 -0.380 -2.389 1.00 96.31 279 LEU A CA 1
ATOM 2244 C C . LEU A 1 279 ? -2.989 -1.566 -2.934 1.00 96.31 279 LEU A C 1
ATOM 2246 O O . LEU A 1 279 ? -3.546 -2.633 -3.207 1.00 96.31 279 LEU A O 1
ATOM 2250 N N . PRO A 1 280 ? -1.656 -1.424 -3.052 1.00 95.31 280 PRO A N 1
ATOM 2251 C CA . PRO A 1 280 ? -0.773 -2.492 -3.503 1.00 95.31 280 PRO A CA 1
ATOM 2252 C C . PRO A 1 280 ? -0.891 -3.785 -2.696 1.00 95.31 280 PRO A C 1
ATOM 2254 O O . PRO A 1 280 ? -0.855 -3.768 -1.465 1.00 95.31 280 PRO A O 1
ATOM 2257 N N . TYR A 1 281 ? -0.926 -4.919 -3.398 1.00 93.75 281 TYR A N 1
ATOM 2258 C CA . TYR A 1 281 ? -0.950 -6.252 -2.786 1.00 93.75 281 TYR A CA 1
ATOM 2259 C C . TYR A 1 281 ? 0.004 -7.270 -3.445 1.00 93.75 281 TYR A C 1
ATOM 2261 O O . TYR A 1 281 ? -0.047 -8.468 -3.163 1.00 93.75 281 TYR A O 1
ATOM 2269 N N . SER A 1 282 ? 0.914 -6.804 -4.305 1.00 93.06 282 SER A N 1
ATOM 2270 C CA . SER A 1 282 ? 1.884 -7.653 -5.009 1.00 93.06 282 SER A CA 1
ATOM 2271 C C . SER A 1 282 ? 2.924 -8.276 -4.073 1.00 93.06 282 SER A C 1
ATOM 2273 O O . SER A 1 282 ? 3.281 -7.719 -3.035 1.00 93.06 282 SER A O 1
ATOM 2275 N N . ALA A 1 283 ? 3.485 -9.416 -4.476 1.00 92.56 283 ALA A N 1
ATOM 2276 C CA . ALA A 1 283 ? 4.542 -10.092 -3.728 1.00 92.56 283 ALA A CA 1
ATOM 2277 C C . ALA A 1 283 ? 5.909 -9.383 -3.822 1.00 92.56 283 ALA A C 1
ATOM 2279 O O . ALA A 1 283 ? 6.177 -8.582 -4.723 1.00 92.56 283 ALA A O 1
ATOM 2280 N N . GLY A 1 284 ? 6.805 -9.760 -2.908 1.00 94.25 284 GLY A N 1
ATOM 2281 C CA . GLY A 1 284 ? 8.195 -9.311 -2.868 1.00 94.25 284 GLY A CA 1
ATOM 2282 C C . GLY A 1 284 ? 8.379 -7.904 -2.309 1.00 94.25 284 GLY A C 1
ATOM 2283 O O . GLY A 1 284 ? 7.465 -7.318 -1.721 1.00 94.25 284 GLY A O 1
ATOM 2284 N N . THR A 1 285 ? 9.586 -7.374 -2.477 1.00 96.00 285 THR A N 1
ATOM 2285 C CA . THR A 1 285 ? 9.996 -6.097 -1.889 1.00 96.00 285 THR A CA 1
ATOM 2286 C C . THR A 1 285 ? 10.650 -5.165 -2.891 1.00 96.00 285 THR A C 1
ATOM 2288 O O . THR A 1 285 ? 11.427 -5.589 -3.742 1.00 96.00 285 THR A O 1
ATOM 2291 N N . THR A 1 286 ? 10.394 -3.871 -2.727 1.00 94.81 286 THR A N 1
ATOM 2292 C CA . THR A 1 286 ? 11.049 -2.783 -3.458 1.00 94.81 286 THR A CA 1
ATOM 2293 C C . THR A 1 286 ? 11.667 -1.824 -2.455 1.00 94.81 286 THR A C 1
ATOM 2295 O O . THR A 1 286 ? 10.997 -1.412 -1.509 1.00 94.81 286 THR A O 1
ATOM 2298 N N . ASP A 1 287 ? 12.940 -1.471 -2.638 1.00 88.75 287 ASP A N 1
ATOM 2299 C CA . ASP A 1 287 ? 13.670 -0.560 -1.739 1.00 88.75 287 ASP A CA 1
ATOM 2300 C C . ASP A 1 287 ? 13.545 -0.941 -0.245 1.00 88.75 287 ASP A C 1
ATOM 2302 O O . ASP A 1 287 ? 13.359 -0.090 0.632 1.00 88.75 287 ASP A O 1
ATOM 2306 N N . GLY A 1 288 ? 13.614 -2.247 0.040 1.00 89.50 288 GLY A N 1
ATOM 2307 C CA . GLY A 1 288 ? 13.544 -2.803 1.396 1.00 89.50 288 GLY A CA 1
ATOM 2308 C C . GLY A 1 288 ? 12.160 -2.748 2.054 1.00 89.50 288 GLY A C 1
ATOM 2309 O O . GLY A 1 288 ? 12.067 -2.917 3.266 1.00 89.50 288 GLY A O 1
ATOM 2310 N N . LYS A 1 289 ? 11.092 -2.495 1.288 1.00 94.88 289 LYS A N 1
ATOM 2311 C CA . LYS A 1 289 ? 9.699 -2.463 1.762 1.00 94.88 289 LYS A CA 1
ATOM 2312 C C . LYS A 1 289 ? 8.855 -3.475 0.997 1.00 94.88 289 LYS A C 1
ATOM 2314 O O . LYS A 1 289 ? 9.093 -3.674 -0.192 1.00 94.88 289 LYS A O 1
ATOM 2319 N N . LEU A 1 290 ? 7.875 -4.099 1.649 1.00 96.12 290 LEU A N 1
ATOM 2320 C CA . LEU A 1 290 ? 6.939 -5.004 0.983 1.00 96.12 290 LEU A CA 1
ATOM 2321 C C . LEU A 1 290 ? 6.122 -4.256 -0.066 1.00 96.12 290 LEU A C 1
ATOM 2323 O O . LEU A 1 290 ? 5.691 -3.120 0.137 1.00 96.12 290 LEU A O 1
ATOM 2327 N N . ASN A 1 291 ? 5.881 -4.940 -1.178 1.00 95.69 291 ASN A N 1
ATOM 2328 C CA . ASN A 1 291 ? 4.976 -4.467 -2.214 1.00 95.69 291 ASN A CA 1
ATOM 2329 C C . ASN A 1 291 ? 3.502 -4.667 -1.832 1.00 95.69 291 ASN A C 1
ATOM 2331 O O . ASN A 1 291 ? 2.653 -3.975 -2.380 1.00 95.69 291 ASN A O 1
ATOM 2335 N N . ASN A 1 292 ? 3.204 -5.569 -0.891 1.00 95.50 292 ASN A N 1
ATOM 2336 C CA . ASN A 1 292 ? 1.871 -5.749 -0.329 1.00 95.50 292 ASN A CA 1
ATOM 2337 C C . ASN A 1 292 ? 1.692 -4.830 0.885 1.00 95.50 292 ASN A C 1
ATOM 2339 O O . ASN A 1 292 ? 2.243 -5.094 1.955 1.00 95.50 292 ASN A O 1
ATOM 2343 N N . TRP A 1 293 ? 0.943 -3.742 0.712 1.00 96.75 293 TRP A N 1
ATOM 2344 C CA . TRP A 1 293 ? 0.720 -2.748 1.759 1.00 96.75 293 TRP A CA 1
ATOM 2345 C C . TRP A 1 293 ? -0.276 -3.221 2.814 1.00 96.75 293 TRP A C 1
ATOM 2347 O O . TRP A 1 293 ? -0.105 -2.872 3.980 1.00 96.75 293 TRP A O 1
ATOM 2357 N N . TRP A 1 294 ? -1.229 -4.088 2.456 1.00 97.25 294 TRP A N 1
ATOM 2358 C CA . TRP A 1 294 ? -2.176 -4.675 3.411 1.00 97.25 294 TRP A CA 1
ATOM 2359 C C . TRP A 1 294 ? -1.473 -5.378 4.570 1.00 97.25 294 TRP A C 1
ATOM 2361 O O . TRP A 1 294 ? -1.932 -5.267 5.704 1.00 97.25 294 TRP A O 1
ATOM 2371 N N . ALA A 1 295 ? -0.326 -6.017 4.315 1.00 96.62 295 ALA A N 1
ATOM 2372 C CA . ALA A 1 295 ? 0.482 -6.651 5.354 1.00 96.62 295 ALA A CA 1
ATOM 2373 C C . ALA A 1 295 ? 0.898 -5.664 6.454 1.00 96.62 295 ALA A C 1
ATOM 2375 O O . ALA A 1 295 ? 0.805 -5.989 7.634 1.00 96.62 295 ALA A O 1
ATOM 2376 N N . TYR A 1 296 ? 1.294 -4.441 6.088 1.00 97.50 296 TYR A N 1
ATOM 2377 C CA . TYR A 1 296 ? 1.636 -3.412 7.069 1.00 97.50 296 TYR A CA 1
ATOM 2378 C C . TYR A 1 296 ? 0.426 -2.934 7.858 1.00 97.50 296 TYR A C 1
ATOM 2380 O O . TYR A 1 296 ? 0.552 -2.670 9.051 1.00 97.50 296 TYR A O 1
ATOM 2388 N N . LEU A 1 297 ? -0.728 -2.821 7.197 1.00 97.19 297 LEU A N 1
ATOM 2389 C CA . LEU A 1 297 ? -1.946 -2.338 7.835 1.00 97.19 297 LEU A CA 1
ATOM 2390 C C . LEU A 1 297 ? -2.376 -3.279 8.948 1.00 97.19 297 LEU A C 1
ATOM 2392 O O . LEU A 1 297 ? -2.641 -2.820 10.055 1.00 97.19 297 LEU A O 1
ATOM 2396 N N . VAL A 1 298 ? -2.395 -4.585 8.676 1.00 96.81 298 VAL A N 1
ATOM 2397 C CA . VAL A 1 298 ? -2.895 -5.593 9.618 1.00 96.81 298 VAL A CA 1
ATOM 2398 C C . VAL A 1 298 ? -1.836 -6.129 10.581 1.00 96.81 298 VAL A C 1
ATOM 2400 O O . VAL A 1 298 ? -2.191 -6.667 11.627 1.00 96.81 298 VAL A O 1
ATOM 2403 N N . ASP A 1 299 ? -0.547 -6.028 10.236 1.00 95.94 299 ASP A N 1
ATOM 2404 C CA . ASP A 1 299 ? 0.555 -6.612 11.008 1.00 95.94 299 ASP A CA 1
ATOM 2405 C C . ASP A 1 299 ? 1.911 -5.958 10.696 1.00 95.94 299 ASP A C 1
ATOM 2407 O O . ASP A 1 299 ? 2.799 -6.538 10.064 1.00 95.94 299 ASP A O 1
ATOM 2411 N N . TYR A 1 300 ? 2.070 -4.709 11.129 1.00 96.31 300 TYR A N 1
ATOM 2412 C CA . TYR A 1 300 ? 3.249 -3.905 10.818 1.00 96.31 300 TYR A CA 1
ATOM 2413 C C . TYR A 1 300 ? 4.580 -4.561 11.238 1.00 96.31 300 TYR A C 1
ATOM 2415 O O . TYR A 1 300 ? 5.561 -4.493 10.485 1.00 96.31 300 TYR A O 1
ATOM 2423 N N . GLU A 1 301 ? 4.641 -5.203 12.412 1.00 93.25 301 GLU A N 1
ATOM 2424 C CA . GLU A 1 301 ? 5.868 -5.844 12.910 1.00 93.25 301 GLU A CA 1
ATOM 2425 C C . GLU A 1 301 ? 6.296 -7.006 12.010 1.00 93.25 301 GLU A C 1
ATOM 2427 O O . GLU A 1 301 ? 7.438 -7.027 11.532 1.00 93.25 301 GLU A O 1
ATOM 2432 N N . ASN A 1 302 ? 5.380 -7.934 11.708 1.00 93.75 302 ASN A N 1
ATOM 2433 C CA . ASN A 1 302 ? 5.694 -9.065 10.839 1.00 93.75 302 ASN A CA 1
ATOM 2434 C C . ASN A 1 302 ? 5.956 -8.616 9.401 1.00 93.75 302 ASN A C 1
ATOM 2436 O O . ASN A 1 302 ? 6.885 -9.118 8.770 1.00 93.75 302 ASN A O 1
ATOM 2440 N N . ALA A 1 303 ? 5.214 -7.628 8.899 1.00 95.56 303 ALA A N 1
ATOM 2441 C CA . ALA A 1 303 ? 5.444 -7.051 7.579 1.00 95.56 303 ALA A CA 1
ATOM 2442 C C . ALA A 1 303 ? 6.854 -6.445 7.456 1.00 95.56 303 ALA A C 1
ATOM 2444 O O . ALA A 1 303 ? 7.552 -6.647 6.460 1.00 95.56 303 ALA A O 1
ATOM 2445 N N . THR A 1 304 ? 7.326 -5.751 8.494 1.00 93.31 304 THR A N 1
ATOM 2446 C CA . THR A 1 304 ? 8.684 -5.187 8.533 1.00 93.31 304 THR A CA 1
ATOM 2447 C C . THR A 1 304 ? 9.751 -6.283 8.585 1.00 93.31 304 THR A C 1
ATOM 2449 O O . THR A 1 304 ? 10.744 -6.217 7.854 1.00 93.31 304 THR A O 1
ATOM 2452 N N . ALA A 1 305 ? 9.543 -7.328 9.391 1.00 91.81 305 ALA A N 1
ATOM 2453 C CA . ALA A 1 305 ? 10.451 -8.474 9.450 1.00 91.81 305 ALA A CA 1
ATOM 2454 C C . ALA A 1 305 ? 10.510 -9.230 8.109 1.00 91.81 305 ALA A C 1
ATOM 2456 O O . ALA A 1 305 ? 11.595 -9.549 7.609 1.00 91.81 305 ALA A O 1
ATOM 2457 N N . GLN A 1 306 ? 9.358 -9.453 7.476 1.00 92.50 306 GLN A N 1
ATOM 2458 C CA . GLN A 1 306 ? 9.250 -10.093 6.169 1.00 92.50 306 GLN A CA 1
ATOM 2459 C C . GLN A 1 306 ? 9.943 -9.266 5.079 1.00 92.50 306 GLN A C 1
ATOM 2461 O O . GLN A 1 306 ? 10.652 -9.828 4.246 1.00 92.50 306 GLN A O 1
ATOM 2466 N N . ALA A 1 307 ? 9.809 -7.936 5.101 1.00 91.31 307 ALA A N 1
ATOM 2467 C CA . ALA A 1 307 ? 10.489 -7.065 4.143 1.00 91.31 307 ALA A CA 1
ATOM 2468 C C . ALA A 1 307 ? 12.016 -7.269 4.157 1.00 91.31 307 ALA A C 1
ATOM 2470 O O . ALA A 1 307 ? 12.661 -7.272 3.110 1.00 91.31 307 ALA A O 1
ATOM 2471 N N . SER A 1 308 ? 12.592 -7.493 5.342 1.00 86.00 308 SER A N 1
ATOM 2472 C CA . SER A 1 308 ? 14.036 -7.700 5.515 1.00 86.00 308 SER A CA 1
ATOM 2473 C C . SER A 1 308 ? 14.541 -9.074 5.051 1.00 86.00 308 SER A C 1
ATOM 2475 O O . SER A 1 308 ? 15.742 -9.251 4.851 1.00 86.00 308 SER A O 1
ATOM 2477 N N . THR A 1 309 ? 13.638 -10.041 4.871 1.00 87.38 309 THR A N 1
ATOM 2478 C CA . THR A 1 309 ? 13.961 -11.447 4.569 1.00 87.38 309 THR A CA 1
ATOM 2479 C C . THR A 1 309 ? 13.397 -11.932 3.234 1.00 87.38 309 THR A C 1
ATOM 2481 O O . THR A 1 309 ? 13.598 -13.089 2.868 1.00 87.38 309 THR A O 1
ATOM 2484 N N . SER A 1 310 ? 12.713 -11.064 2.482 1.00 90.75 310 SER A N 1
ATOM 2485 C CA . SER A 1 310 ? 12.104 -11.433 1.206 1.00 90.75 310 SER A CA 1
ATOM 2486 C C . SER A 1 310 ? 13.149 -11.859 0.170 1.00 90.75 310 SER A C 1
ATOM 2488 O O . SER A 1 310 ? 14.137 -11.164 -0.089 1.00 90.75 310 SER A O 1
ATOM 2490 N N . ASN A 1 311 ? 12.890 -13.002 -0.458 1.00 94.00 311 ASN A N 1
ATOM 2491 C CA . ASN A 1 311 ? 13.690 -13.570 -1.536 1.00 94.00 311 ASN A CA 1
ATOM 2492 C C . ASN A 1 311 ? 13.369 -12.986 -2.917 1.00 94.00 311 ASN A C 1
ATOM 2494 O O . ASN A 1 311 ? 14.184 -13.129 -3.821 1.00 94.00 311 ASN A O 1
ATOM 2498 N N . LEU A 1 312 ? 12.219 -12.327 -3.080 1.00 96.25 312 LEU A N 1
ATOM 2499 C CA . LEU A 1 312 ? 11.804 -11.687 -4.326 1.00 96.25 312 LEU A CA 1
ATOM 2500 C C . LEU A 1 312 ? 11.996 -10.171 -4.224 1.00 96.25 312 LEU A C 1
ATOM 2502 O O . LEU A 1 312 ? 11.255 -9.484 -3.522 1.00 96.25 312 LEU A O 1
ATOM 2506 N N . GLN A 1 313 ? 12.988 -9.650 -4.938 1.00 96.50 313 GLN A N 1
ATOM 2507 C CA . GLN A 1 313 ? 13.414 -8.255 -4.880 1.00 96.50 313 GLN A CA 1
ATOM 2508 C C . GLN A 1 313 ? 13.195 -7.546 -6.215 1.00 96.50 313 GLN A C 1
ATOM 2510 O O . GLN A 1 313 ? 13.468 -8.091 -7.285 1.00 96.50 313 GLN A O 1
ATOM 2515 N N . TYR A 1 314 ? 12.767 -6.292 -6.130 1.00 97.38 314 TYR A N 1
ATOM 2516 C CA . TYR A 1 314 ? 12.567 -5.390 -7.253 1.00 97.38 314 TYR A CA 1
ATOM 2517 C C . TYR A 1 314 ? 13.479 -4.176 -7.078 1.00 97.38 314 TYR A C 1
ATOM 2519 O O . TYR A 1 314 ? 13.358 -3.417 -6.114 1.00 97.38 314 TYR A O 1
ATOM 2527 N N . PHE A 1 315 ? 14.389 -3.973 -8.026 1.00 96.75 315 PHE A N 1
ATOM 2528 C CA . PHE A 1 315 ? 15.309 -2.841 -8.040 1.00 96.75 315 PHE A CA 1
ATOM 2529 C C . PHE A 1 315 ? 14.890 -1.866 -9.138 1.00 96.75 315 PHE A C 1
ATOM 2531 O O . PHE A 1 315 ? 14.927 -2.198 -10.325 1.00 96.75 315 PHE A O 1
ATOM 2538 N N . LYS A 1 316 ? 14.466 -0.663 -8.739 1.00 95.69 316 LYS A N 1
ATOM 2539 C CA . LYS A 1 316 ? 14.043 0.396 -9.664 1.00 95.69 316 LYS A CA 1
ATOM 2540 C C . LYS A 1 316 ? 15.225 1.257 -10.101 1.00 95.69 316 LYS A C 1
ATOM 2542 O O . LYS A 1 316 ? 16.177 1.448 -9.344 1.00 95.69 316 LYS A O 1
ATOM 2547 N N . ILE A 1 317 ? 15.117 1.830 -11.297 1.00 95.69 317 ILE A N 1
ATOM 2548 C CA . ILE A 1 317 ? 15.931 2.977 -11.707 1.00 95.69 317 ILE A CA 1
ATOM 2549 C C . ILE A 1 317 ? 15.627 4.156 -10.772 1.00 95.69 317 ILE A C 1
ATOM 2551 O O . ILE A 1 317 ? 14.460 4.466 -10.521 1.00 95.69 317 ILE A O 1
ATOM 2555 N N . LYS A 1 318 ? 16.671 4.783 -10.214 1.00 92.62 318 LYS A N 1
ATOM 2556 C CA . LYS A 1 318 ? 16.523 5.821 -9.174 1.00 92.62 318 LYS A CA 1
ATOM 2557 C C . LYS A 1 318 ? 16.660 7.242 -9.702 1.00 92.62 318 LYS A C 1
ATOM 2559 O O . LYS A 1 318 ? 16.263 8.182 -9.019 1.00 92.62 318 LYS A O 1
ATOM 2564 N N . ASN A 1 319 ? 17.264 7.411 -10.870 1.00 92.44 319 ASN A N 1
ATOM 2565 C CA . ASN A 1 319 ? 17.503 8.702 -11.500 1.00 92.44 319 ASN A CA 1
ATOM 2566 C C . ASN A 1 319 ? 17.672 8.515 -13.016 1.00 92.44 319 ASN A C 1
ATOM 2568 O O . ASN A 1 319 ? 17.906 7.406 -13.479 1.00 92.44 319 ASN A O 1
ATOM 2572 N N . GLY A 1 320 ? 17.616 9.615 -13.762 1.00 89.62 320 GLY A N 1
ATOM 2573 C CA . GLY A 1 320 ? 17.736 9.601 -15.222 1.00 89.62 320 GLY A CA 1
ATOM 2574 C C . GLY A 1 320 ? 19.089 9.157 -15.780 1.00 89.62 320 GLY A C 1
ATOM 2575 O O . GLY A 1 320 ? 19.198 8.620 -16.872 1.00 89.62 320 GLY A O 1
ATOM 2576 N N . ILE A 1 321 ? 20.174 9.323 -15.012 1.00 90.88 321 ILE A N 1
ATOM 2577 C CA . ILE A 1 321 ? 21.497 8.873 -15.476 1.00 90.88 321 ILE A CA 1
ATOM 2578 C C . ILE A 1 321 ? 21.680 7.356 -15.362 1.00 90.88 321 ILE A C 1
ATOM 2580 O O . ILE A 1 321 ? 22.655 6.811 -15.901 1.00 90.88 321 ILE A O 1
ATOM 2584 N N . ASP A 1 322 ? 20.779 6.692 -14.640 1.00 94.62 322 ASP A N 1
ATOM 2585 C CA . ASP A 1 322 ? 20.797 5.259 -14.425 1.00 94.62 322 ASP A CA 1
ATOM 2586 C C . ASP A 1 322 ? 20.200 4.493 -15.615 1.00 94.62 322 ASP A C 1
ATOM 2588 O O . ASP A 1 322 ? 20.522 3.322 -15.766 1.00 94.62 322 ASP A O 1
ATOM 2592 N N . ASP A 1 323 ? 19.443 5.111 -16.521 1.00 94.62 323 ASP A N 1
ATOM 2593 C CA . ASP A 1 323 ? 19.023 4.508 -17.787 1.00 94.62 323 ASP A CA 1
ATOM 2594 C C . ASP A 1 323 ? 19.349 5.405 -18.983 1.00 94.62 323 ASP A C 1
ATOM 2596 O O . ASP A 1 323 ? 18.968 6.563 -19.074 1.00 94.62 323 ASP A O 1
ATOM 2600 N N . LYS A 1 324 ? 20.126 4.883 -19.934 1.00 92.06 324 LYS A N 1
ATOM 2601 C CA . LYS A 1 324 ? 20.596 5.695 -21.063 1.00 92.06 324 LYS A CA 1
ATOM 2602 C C . LYS A 1 324 ? 20.852 4.897 -22.320 1.00 92.06 324 LYS A C 1
ATOM 2604 O O . LYS A 1 324 ? 21.189 3.711 -22.271 1.00 92.06 324 LYS A O 1
ATOM 2609 N N . ASN A 1 325 ? 20.839 5.612 -23.438 1.00 91.25 325 ASN A N 1
ATOM 2610 C CA . ASN A 1 325 ? 21.381 5.134 -24.699 1.00 91.25 325 ASN A CA 1
ATOM 2611 C C . ASN A 1 325 ? 22.694 5.804 -25.069 1.00 91.25 325 ASN A C 1
ATOM 2613 O O . ASN A 1 325 ? 22.885 7.003 -24.858 1.00 91.25 325 ASN A O 1
ATOM 2617 N N . THR A 1 326 ? 23.550 5.034 -25.734 1.00 91.44 326 THR A N 1
ATOM 2618 C CA . THR A 1 326 ? 24.682 5.547 -26.505 1.00 91.44 326 THR A CA 1
ATOM 2619 C C . THR A 1 326 ? 24.635 5.007 -27.938 1.00 91.44 326 THR A C 1
ATOM 2621 O O . THR A 1 326 ? 24.460 3.810 -28.138 1.00 91.44 326 THR A O 1
ATOM 2624 N N . SER A 1 327 ? 24.811 5.881 -28.928 1.00 90.94 327 SER A N 1
ATOM 2625 C CA . SER A 1 327 ? 24.961 5.574 -30.360 1.00 90.94 327 SER A CA 1
ATOM 2626 C C . SER A 1 327 ? 26.056 6.477 -30.967 1.00 90.94 327 SER A C 1
ATOM 2628 O O . SER A 1 327 ? 27.222 6.385 -30.580 1.00 90.94 327 SER A O 1
ATOM 2630 N N . CYS A 1 328 ? 25.725 7.386 -31.893 1.00 87.19 328 CYS A N 1
ATOM 2631 C CA . CYS A 1 328 ? 26.591 8.509 -32.271 1.00 87.19 328 CYS A CA 1
ATOM 2632 C C . CYS A 1 328 ? 26.598 9.652 -31.239 1.00 87.19 328 CYS A C 1
ATOM 2634 O O . CYS A 1 328 ? 27.479 10.506 -31.308 1.00 87.19 328 CYS A O 1
ATOM 2636 N N . GLY A 1 329 ? 25.679 9.640 -30.272 1.00 83.12 329 GLY A N 1
ATOM 2637 C CA . GLY A 1 329 ? 25.695 10.481 -29.074 1.00 83.12 329 GLY A CA 1
ATOM 2638 C C . GLY A 1 329 ? 25.260 9.684 -27.843 1.00 83.12 329 GLY A C 1
ATOM 2639 O O . GLY A 1 329 ? 24.896 8.518 -27.965 1.00 83.12 329 GLY A O 1
ATOM 2640 N N . SER A 1 330 ? 25.297 10.296 -26.660 1.00 78.44 330 SER A N 1
ATOM 2641 C CA . SER A 1 330 ? 24.688 9.726 -25.449 1.00 78.44 330 SER A CA 1
ATOM 2642 C C . SER A 1 330 ? 23.513 10.593 -25.023 1.00 78.44 330 SER A C 1
ATOM 2644 O O . SER A 1 330 ? 23.663 11.812 -24.979 1.00 78.44 330 SER A O 1
ATOM 2646 N N . ASN A 1 331 ? 22.381 9.983 -24.675 1.00 74.75 331 ASN A N 1
ATOM 2647 C CA . ASN A 1 331 ? 21.229 10.703 -24.139 1.00 74.75 331 ASN A CA 1
ATOM 2648 C C . ASN A 1 331 ? 20.731 10.006 -22.867 1.00 74.75 331 ASN A C 1
ATOM 2650 O O . ASN A 1 331 ? 20.164 8.919 -22.933 1.00 74.75 331 ASN A O 1
ATOM 2654 N N . ALA A 1 332 ? 21.018 10.626 -21.724 1.00 76.81 332 ALA A N 1
ATOM 2655 C CA . ALA A 1 332 ? 20.597 10.196 -20.387 1.00 76.81 332 ALA A CA 1
ATOM 2656 C C . ALA A 1 332 ? 19.509 11.125 -19.817 1.00 76.81 332 ALA A C 1
ATOM 2658 O O . ALA A 1 332 ? 19.406 11.296 -18.612 1.00 76.81 332 ALA A O 1
ATOM 2659 N N . THR A 1 333 ? 18.817 11.846 -20.702 1.00 83.81 333 THR A N 1
ATOM 2660 C CA . THR A 1 333 ? 17.687 12.730 -20.386 1.00 83.81 333 THR A CA 1
ATOM 2661 C C . THR A 1 333 ? 16.541 12.502 -21.379 1.00 83.81 333 THR A C 1
ATOM 2663 O O . THR A 1 333 ? 15.697 13.374 -21.581 1.00 83.81 333 THR A O 1
ATOM 2666 N N . ALA A 1 334 ? 16.571 11.375 -22.098 1.00 87.31 334 ALA A N 1
ATOM 2667 C CA . ALA A 1 334 ? 15.566 11.017 -23.089 1.00 87.31 334 ALA A CA 1
ATOM 2668 C C . ALA A 1 334 ? 14.321 10.483 -22.386 1.00 87.31 334 ALA A C 1
ATOM 2670 O O . ALA A 1 334 ? 14.428 9.826 -21.364 1.00 87.31 334 ALA A O 1
ATOM 2671 N N . SER A 1 335 ? 13.141 10.693 -22.969 1.00 92.56 335 SER A N 1
ATOM 2672 C CA . SER A 1 335 ? 11.915 10.040 -22.486 1.00 92.56 335 SER A CA 1
ATOM 2673 C C . SER A 1 335 ? 11.838 8.558 -22.892 1.00 92.56 335 SER A C 1
ATOM 2675 O O . SER A 1 335 ? 10.997 7.804 -22.398 1.00 92.56 335 SER A O 1
ATOM 2677 N N . GLU A 1 336 ? 12.740 8.114 -23.763 1.00 93.25 336 GLU A N 1
ATOM 2678 C CA . GLU A 1 336 ? 12.757 6.779 -24.337 1.00 93.25 336 GLU A CA 1
ATOM 2679 C C . GLU A 1 336 ? 14.143 6.154 -24.272 1.00 93.25 336 GLU A C 1
ATOM 2681 O O . GLU A 1 336 ? 15.150 6.820 -24.526 1.00 93.25 336 GLU A O 1
ATOM 2686 N N . ILE A 1 337 ? 14.169 4.840 -24.041 1.00 95.25 337 ILE A N 1
ATOM 2687 C CA . ILE A 1 337 ? 15.354 4.021 -24.259 1.00 95.25 337 ILE A CA 1
ATOM 2688 C C . ILE A 1 337 ? 15.184 3.197 -25.538 1.00 95.25 337 ILE A C 1
ATOM 2690 O O . ILE A 1 337 ? 14.297 2.352 -25.630 1.00 95.25 337 ILE A O 1
ATOM 2694 N N . TYR A 1 338 ? 16.044 3.428 -26.526 1.00 95.56 338 TYR A N 1
ATOM 2695 C CA . TYR A 1 338 ? 16.034 2.776 -27.834 1.00 95.56 338 TYR A CA 1
ATOM 2696 C C . TYR A 1 338 ? 16.840 1.469 -27.848 1.00 95.56 338 TYR A C 1
ATOM 2698 O O . TYR A 1 338 ? 17.915 1.359 -27.261 1.00 95.56 338 TYR A O 1
ATOM 2706 N N . LEU A 1 339 ? 16.348 0.475 -28.577 1.00 96.19 339 LEU A N 1
ATOM 2707 C CA . LEU A 1 339 ? 16.964 -0.829 -28.805 1.00 96.19 339 LEU A CA 1
ATOM 2708 C C . LEU A 1 339 ? 17.046 -1.051 -30.316 1.00 96.19 339 LEU A C 1
ATOM 2710 O O . LEU A 1 339 ? 16.039 -0.887 -30.996 1.00 96.19 339 LEU A O 1
ATOM 2714 N N . GLY A 1 340 ? 18.202 -1.439 -30.856 1.00 96.25 340 GLY A N 1
ATOM 2715 C CA . GLY A 1 340 ? 18.365 -1.675 -32.297 1.00 96.25 340 GLY A CA 1
ATOM 2716 C C . GLY A 1 340 ? 19.351 -0.718 -32.959 1.00 96.25 340 GLY A C 1
ATOM 2717 O O . GLY A 1 340 ? 20.410 -0.441 -32.399 1.00 96.25 340 GLY A O 1
ATOM 2718 N N . MET A 1 341 ? 19.011 -0.228 -34.149 1.00 95.38 341 MET A N 1
ATOM 2719 C CA . MET A 1 341 ? 19.842 0.671 -34.952 1.00 95.38 341 MET A CA 1
ATOM 2720 C C . MET A 1 341 ? 19.361 2.123 -34.878 1.00 95.38 341 MET A C 1
ATOM 2722 O O . MET A 1 341 ? 18.174 2.417 -35.017 1.00 95.38 341 MET A O 1
ATOM 2726 N N . ASP A 1 342 ? 20.314 3.033 -34.705 1.00 94.00 342 ASP A N 1
ATOM 2727 C CA . ASP A 1 342 ? 20.141 4.473 -34.833 1.00 94.00 342 ASP A CA 1
ATOM 2728 C C . ASP A 1 342 ? 20.401 4.896 -36.283 1.00 94.00 342 ASP A C 1
ATOM 2730 O O . ASP A 1 342 ? 21.551 5.039 -36.721 1.00 94.00 342 ASP A O 1
ATOM 2734 N N . ASP A 1 343 ? 19.317 5.097 -37.029 1.00 90.56 343 ASP A N 1
ATOM 2735 C CA . ASP A 1 343 ? 19.357 5.512 -38.434 1.00 90.56 343 ASP A CA 1
ATOM 2736 C C . ASP A 1 343 ? 19.581 7.021 -38.625 1.00 90.56 343 ASP A C 1
ATOM 2738 O O . ASP A 1 343 ? 19.809 7.493 -39.751 1.00 90.56 343 ASP A O 1
ATOM 2742 N N . THR A 1 344 ? 19.560 7.790 -37.531 1.00 90.12 344 THR A N 1
ATOM 2743 C CA . THR A 1 344 ? 19.905 9.217 -37.548 1.00 90.12 344 THR A CA 1
ATOM 2744 C C . THR A 1 344 ? 21.416 9.415 -37.658 1.00 90.12 344 THR A C 1
ATOM 2746 O O . THR A 1 344 ? 21.872 10.367 -38.298 1.00 90.12 344 THR A O 1
ATOM 2749 N N . CYS A 1 345 ? 22.203 8.467 -37.141 1.00 90.94 345 CYS A N 1
ATOM 2750 C CA . CYS A 1 345 ? 23.649 8.445 -37.316 1.00 90.94 345 CYS A CA 1
ATOM 2751 C C . CYS A 1 345 ? 24.035 8.239 -38.791 1.00 90.94 345 CYS A C 1
ATOM 2753 O O . CYS A 1 345 ? 23.368 7.525 -39.543 1.00 90.94 345 CYS A O 1
ATOM 2755 N N . LYS A 1 346 ? 25.152 8.845 -39.218 1.00 93.31 346 LYS A N 1
ATOM 2756 C CA . LYS A 1 346 ? 25.725 8.661 -40.562 1.00 93.31 346 LYS A CA 1
ATOM 2757 C C . LYS A 1 346 ? 27.194 8.214 -40.457 1.00 93.31 346 LYS A C 1
ATOM 2759 O O . LYS A 1 346 ? 28.030 9.037 -40.082 1.00 93.31 346 LYS A O 1
ATOM 2764 N N . PRO A 1 347 ? 27.531 6.939 -40.767 1.00 91.56 347 PRO A N 1
ATOM 2765 C CA . PRO A 1 347 ? 26.615 5.816 -41.053 1.00 91.56 347 PRO A CA 1
ATOM 2766 C C . PRO A 1 347 ? 25.770 5.417 -39.825 1.00 91.56 347 PRO A C 1
ATOM 2768 O O . PRO A 1 347 ? 26.125 5.800 -38.707 1.00 91.56 347 PRO A O 1
ATOM 2771 N N . SER A 1 348 ? 24.678 4.658 -40.028 1.00 93.00 348 SER A N 1
ATOM 2772 C CA . SER A 1 348 ? 23.830 4.157 -38.930 1.00 93.00 348 SER A CA 1
ATOM 2773 C C . SER A 1 348 ? 24.675 3.402 -37.902 1.00 93.00 348 SER A C 1
ATOM 2775 O O . SER A 1 348 ? 25.602 2.670 -38.267 1.00 93.00 348 SER A O 1
ATOM 2777 N N . LYS A 1 349 ? 24.365 3.567 -36.615 1.00 95.19 349 LYS A N 1
ATOM 2778 C CA . LYS A 1 349 ? 25.101 2.928 -35.511 1.00 95.19 349 LYS A CA 1
ATOM 2779 C C . LYS A 1 349 ? 24.143 2.188 -34.586 1.00 95.19 349 LYS A C 1
ATOM 2781 O O . LYS A 1 349 ? 23.032 2.662 -34.397 1.00 95.19 349 LYS A O 1
ATOM 2786 N N . PRO A 1 350 ? 24.546 1.067 -33.973 1.00 96.06 350 PRO A N 1
ATOM 2787 C CA . PRO A 1 350 ? 23.703 0.402 -32.991 1.00 96.06 350 PRO A CA 1
ATOM 2788 C C . PRO A 1 350 ? 23.518 1.272 -31.744 1.00 96.06 350 PRO A C 1
ATOM 2790 O O . PRO A 1 350 ? 24.461 1.925 -31.288 1.00 96.06 350 PRO A O 1
ATOM 2793 N N . TYR A 1 351 ? 22.321 1.230 -31.166 1.00 95.50 351 TYR A N 1
ATOM 2794 C CA . TYR A 1 351 ? 22.095 1.686 -29.803 1.00 95.50 351 TYR A CA 1
ATOM 2795 C C . TYR A 1 351 ? 22.706 0.688 -28.815 1.00 95.50 351 TYR A C 1
ATOM 2797 O O . TYR A 1 351 ? 22.480 -0.521 -28.893 1.00 95.50 351 TYR A O 1
ATOM 2805 N N . LEU A 1 352 ? 23.438 1.220 -27.843 1.00 94.94 352 LEU A N 1
ATOM 2806 C CA . LEU A 1 352 ? 23.784 0.555 -26.598 1.00 94.94 352 LEU A CA 1
ATOM 2807 C C . LEU A 1 352 ? 22.866 1.103 -25.507 1.00 94.94 352 LEU A C 1
ATOM 2809 O O . LEU A 1 352 ? 23.044 2.244 -25.078 1.00 94.94 352 LEU A O 1
ATOM 2813 N N . ALA A 1 353 ? 21.901 0.307 -25.056 1.00 96.06 353 ALA A N 1
ATOM 2814 C CA . ALA A 1 353 ? 21.100 0.648 -23.884 1.00 96.06 353 ALA A CA 1
ATOM 2815 C C . ALA A 1 353 ? 21.815 0.164 -22.617 1.00 96.06 353 ALA A C 1
ATOM 2817 O O . ALA A 1 353 ? 22.310 -0.964 -22.569 1.00 96.06 353 ALA A O 1
ATOM 2818 N N . THR A 1 354 ? 21.901 1.020 -21.603 1.00 95.12 354 THR A N 1
ATOM 2819 C CA . THR A 1 354 ? 22.537 0.719 -20.316 1.00 95.12 354 THR A CA 1
ATOM 2820 C C . THR A 1 354 ? 21.593 1.079 -19.182 1.00 95.12 354 THR A C 1
ATOM 2822 O O . THR A 1 354 ? 21.122 2.210 -19.134 1.00 95.12 354 THR A O 1
ATOM 2825 N N . PHE A 1 355 ? 21.390 0.139 -18.261 1.00 96.81 355 PHE A N 1
ATOM 2826 C CA . PHE A 1 355 ? 20.560 0.285 -17.069 1.00 96.81 355 PHE A CA 1
ATOM 2827 C C . PHE A 1 355 ? 21.405 -0.004 -15.825 1.00 96.81 355 PHE A C 1
ATOM 2829 O O . PHE A 1 355 ? 21.952 -1.095 -15.673 1.00 96.81 355 PHE A O 1
ATOM 2836 N N . ASN A 1 356 ? 21.529 0.973 -14.939 1.00 96.00 356 ASN A N 1
ATOM 2837 C CA . ASN A 1 356 ? 22.288 0.926 -13.703 1.00 96.00 356 ASN A CA 1
ATOM 2838 C C . ASN A 1 356 ? 21.315 0.745 -12.538 1.00 96.00 356 ASN A C 1
ATOM 2840 O O . ASN A 1 356 ? 20.734 1.698 -12.025 1.00 96.00 356 ASN A O 1
ATOM 2844 N N . PHE A 1 357 ? 21.170 -0.486 -12.068 1.00 96.88 357 PHE A N 1
ATOM 2845 C CA . PHE A 1 357 ? 20.394 -0.766 -10.868 1.00 96.88 357 PHE A CA 1
ATOM 2846 C C . PHE A 1 357 ? 21.283 -0.524 -9.652 1.00 96.88 357 PHE A C 1
ATOM 2848 O O . PHE A 1 357 ? 22.179 -1.314 -9.351 1.00 96.88 357 PHE A O 1
ATOM 2855 N N . THR A 1 358 ? 21.087 0.613 -8.986 1.00 94.69 358 THR A N 1
ATOM 2856 C CA . THR A 1 358 ? 21.886 1.032 -7.828 1.00 94.69 358 THR A CA 1
ATOM 2857 C C . THR A 1 358 ? 21.333 0.454 -6.525 1.00 94.69 358 THR A C 1
ATOM 2859 O O . THR A 1 358 ? 20.122 0.326 -6.337 1.00 94.69 358 THR A O 1
ATOM 2862 N N . GLY A 1 359 ? 22.214 0.134 -5.573 1.00 91.88 359 GLY A N 1
ATOM 2863 C CA . GLY A 1 359 ? 21.782 -0.385 -4.275 1.00 91.88 359 GLY A CA 1
ATOM 2864 C C . GLY A 1 359 ? 21.265 -1.825 -4.323 1.00 91.88 359 GLY A C 1
ATOM 2865 O O . GLY A 1 359 ? 20.405 -2.169 -3.517 1.00 91.88 359 GLY A O 1
ATOM 2866 N N . VAL A 1 360 ? 21.765 -2.664 -5.240 1.00 93.81 360 VAL A N 1
ATOM 2867 C CA . VAL A 1 360 ? 21.357 -4.075 -5.319 1.00 93.81 360 VAL A CA 1
ATOM 2868 C C . VAL A 1 360 ? 21.836 -4.805 -4.070 1.00 93.81 360 VAL A C 1
ATOM 2870 O O . VAL A 1 360 ? 23.030 -5.028 -3.874 1.00 93.81 360 VAL A O 1
ATOM 2873 N N . ALA A 1 361 ? 20.896 -5.132 -3.188 1.00 91.81 361 ALA A N 1
ATOM 2874 C CA . ALA A 1 361 ? 21.161 -5.600 -1.832 1.00 91.81 361 ALA A CA 1
ATOM 2875 C C . ALA A 1 361 ? 21.008 -7.125 -1.678 1.00 91.81 361 ALA A C 1
ATOM 2877 O O . ALA A 1 361 ? 20.515 -7.606 -0.664 1.00 91.81 361 ALA A O 1
ATOM 2878 N N . ILE A 1 362 ? 21.434 -7.898 -2.680 1.00 92.69 362 ILE A N 1
ATOM 2879 C CA . ILE A 1 362 ? 21.389 -9.366 -2.620 1.00 92.69 362 ILE A CA 1
ATOM 2880 C C . ILE A 1 362 ? 22.553 -9.864 -1.746 1.00 92.69 362 ILE A C 1
ATOM 2882 O O . ILE A 1 362 ? 23.694 -9.455 -1.997 1.00 92.69 362 ILE A O 1
ATOM 2886 N N . PRO A 1 363 ? 22.335 -10.739 -0.745 1.00 91.44 363 PRO A N 1
ATOM 2887 C CA . PRO A 1 363 ? 23.417 -11.270 0.078 1.00 91.44 363 PRO A CA 1
ATOM 2888 C C . PRO A 1 363 ? 24.465 -12.011 -0.759 1.00 91.44 363 PRO A C 1
ATOM 2890 O O . PRO A 1 363 ? 24.138 -12.742 -1.697 1.00 91.44 363 PRO A O 1
ATOM 2893 N N . LYS A 1 364 ? 25.746 -11.847 -0.413 1.00 86.56 364 LYS A N 1
ATOM 2894 C CA . LYS A 1 364 ? 26.847 -12.520 -1.118 1.00 86.56 364 LYS A CA 1
ATOM 2895 C C . LYS A 1 364 ? 26.681 -14.041 -1.039 1.00 86.56 364 LYS A C 1
ATOM 2897 O O . LYS A 1 364 ? 26.322 -14.552 0.016 1.00 86.56 364 LYS A O 1
ATOM 2902 N N . LYS A 1 365 ? 27.023 -14.745 -2.125 1.00 82.75 365 LYS A N 1
ATOM 2903 C CA . LYS A 1 365 ? 26.884 -16.207 -2.282 1.00 82.75 365 LYS A CA 1
ATOM 2904 C C . LYS A 1 365 ? 25.444 -16.726 -2.304 1.00 82.75 365 LYS A C 1
ATOM 2906 O O . LYS A 1 365 ? 25.260 -17.939 -2.291 1.00 82.75 365 LYS A O 1
ATOM 2911 N N . SER A 1 366 ? 24.438 -15.851 -2.334 1.00 92.88 366 SER A N 1
ATOM 2912 C CA . SER A 1 366 ? 23.066 -16.293 -2.587 1.00 92.88 366 SER A CA 1
ATOM 2913 C C . SER A 1 366 ? 22.989 -17.011 -3.928 1.00 92.88 366 SER A C 1
ATOM 2915 O O . SER A 1 366 ? 23.672 -16.636 -4.886 1.00 92.88 366 SER A O 1
ATOM 2917 N N . LYS A 1 367 ? 22.136 -18.027 -3.989 1.00 96.31 367 LYS A N 1
ATOM 2918 C CA . LYS A 1 367 ? 21.829 -18.715 -5.235 1.00 96.31 367 LYS A CA 1
ATOM 2919 C C . LYS A 1 367 ? 20.680 -17.976 -5.904 1.00 96.31 367 LYS A C 1
ATOM 2921 O O . LYS A 1 367 ? 19.575 -17.958 -5.374 1.00 96.31 367 LYS A O 1
ATOM 2926 N N . ILE A 1 368 ? 20.943 -17.362 -7.046 1.00 97.44 368 ILE A N 1
ATOM 2927 C CA . ILE A 1 368 ? 19.916 -16.725 -7.864 1.00 97.44 368 ILE A CA 1
ATOM 2928 C C . ILE A 1 368 ? 19.076 -17.830 -8.503 1.00 97.44 368 ILE A C 1
ATOM 2930 O O . ILE A 1 368 ? 19.611 -18.755 -9.115 1.00 97.44 368 ILE A O 1
ATOM 2934 N N . THR A 1 369 ? 17.764 -17.752 -8.317 1.00 97.94 369 THR A N 1
ATOM 2935 C CA . THR A 1 369 ? 16.794 -18.724 -8.839 1.00 97.94 369 THR A CA 1
ATOM 2936 C C . THR A 1 369 ? 15.962 -18.155 -9.981 1.00 97.94 369 THR A C 1
ATOM 2938 O O . THR A 1 369 ? 15.434 -18.930 -10.773 1.00 97.94 369 THR A O 1
ATOM 2941 N N . GLY A 1 370 ? 15.898 -16.828 -10.102 1.00 98.25 370 GLY A N 1
ATOM 2942 C CA . GLY A 1 370 ? 15.276 -16.130 -11.222 1.00 98.25 370 GLY A CA 1
ATOM 2943 C C . GLY A 1 370 ? 15.826 -14.714 -11.358 1.00 98.25 370 GLY A C 1
ATOM 2944 O O . GLY A 1 370 ? 16.010 -14.022 -10.356 1.00 98.25 370 GLY A O 1
ATOM 2945 N N . ALA A 1 371 ? 16.092 -14.259 -12.582 1.00 98.38 371 ALA A N 1
ATOM 2946 C CA . ALA A 1 371 ? 16.497 -12.882 -12.833 1.00 98.38 371 ALA A CA 1
ATOM 2947 C C . ALA A 1 371 ? 16.104 -12.422 -14.235 1.00 98.38 371 ALA A C 1
ATOM 2949 O O . ALA A 1 371 ? 16.492 -13.025 -15.236 1.00 98.38 371 ALA A O 1
ATOM 2950 N N . TYR A 1 372 ? 15.377 -11.311 -14.299 1.00 98.62 372 TYR A N 1
ATOM 2951 C CA . TYR A 1 372 ? 14.979 -10.671 -15.548 1.00 98.62 372 TYR A CA 1
ATOM 2952 C C . TYR A 1 372 ? 14.783 -9.168 -15.341 1.00 98.62 372 TYR A C 1
ATOM 2954 O O . TYR A 1 372 ? 14.649 -8.674 -14.220 1.00 98.62 372 TYR A O 1
ATOM 2962 N N . MET A 1 373 ? 14.759 -8.417 -16.438 1.00 98.12 373 MET A N 1
ATOM 2963 C CA . MET A 1 373 ? 14.379 -7.012 -16.428 1.00 98.12 373 MET A CA 1
ATOM 2964 C C . MET A 1 373 ? 12.967 -6.895 -16.987 1.00 98.12 373 MET A C 1
ATOM 2966 O O . MET A 1 373 ? 12.683 -7.372 -18.082 1.00 98.12 373 MET A O 1
ATOM 2970 N N . SER A 1 374 ? 12.077 -6.252 -16.242 1.00 97.50 374 SER A N 1
ATOM 2971 C CA . SER A 1 374 ? 10.738 -5.920 -16.716 1.00 97.50 374 SER A CA 1
ATOM 2972 C C . SER A 1 374 ? 10.682 -4.452 -17.123 1.00 97.50 374 SER A C 1
ATOM 2974 O O . SER A 1 374 ? 11.203 -3.590 -16.413 1.00 97.50 374 SER A O 1
ATOM 2976 N N . PHE A 1 375 ? 10.042 -4.156 -18.250 1.00 96.69 375 PHE A N 1
ATOM 2977 C CA . PHE A 1 375 ? 10.028 -2.827 -18.861 1.00 96.69 375 PHE A CA 1
ATOM 2978 C C . PHE A 1 375 ? 8.679 -2.527 -19.518 1.00 96.69 375 PHE A C 1
ATOM 2980 O O . PHE A 1 375 ? 7.889 -3.434 -19.775 1.00 96.69 375 PHE A O 1
ATOM 2987 N N . THR A 1 376 ? 8.422 -1.249 -19.795 1.00 96.69 376 THR A N 1
ATOM 2988 C CA . THR A 1 376 ? 7.201 -0.781 -20.468 1.00 96.69 376 THR A CA 1
ATOM 2989 C C . THR A 1 376 ? 7.513 -0.421 -21.916 1.00 96.69 376 THR A C 1
ATOM 2991 O O . THR A 1 376 ? 8.416 0.374 -22.168 1.00 96.69 376 THR A O 1
ATOM 2994 N N . GLN A 1 377 ? 6.775 -0.994 -22.862 1.00 96.06 377 GLN A N 1
ATOM 2995 C CA . GLN A 1 377 ? 6.932 -0.748 -24.297 1.00 96.06 377 GLN A CA 1
ATOM 2996 C C . GLN A 1 377 ? 6.485 0.676 -24.672 1.00 96.06 377 GLN A C 1
ATOM 2998 O O . GLN A 1 377 ? 5.424 1.130 -24.229 1.00 96.06 377 GLN A O 1
ATOM 3003 N N . ASP A 1 378 ? 7.256 1.356 -25.527 1.00 93.75 378 ASP A N 1
ATOM 3004 C CA . ASP A 1 378 ? 6.961 2.714 -26.002 1.00 93.75 378 ASP A CA 1
ATOM 3005 C C . ASP A 1 378 ? 6.740 2.815 -27.517 1.00 93.75 378 ASP A C 1
ATOM 3007 O O . ASP A 1 378 ? 7.397 3.554 -28.238 1.00 93.75 378 ASP A O 1
ATOM 3011 N N . GLY A 1 379 ? 5.771 2.074 -28.029 1.00 85.62 379 GLY A N 1
ATOM 3012 C CA . GLY A 1 379 ? 5.359 2.221 -29.418 1.00 85.62 379 GLY A CA 1
ATOM 3013 C C . GLY A 1 379 ? 4.779 0.935 -29.966 1.00 85.62 379 GLY A C 1
ATOM 3014 O O . GLY A 1 379 ? 5.081 -0.152 -29.460 1.00 85.62 379 GLY A O 1
ATOM 3015 N N . PRO A 1 380 ? 3.956 1.026 -31.017 1.00 93.75 380 PRO A N 1
ATOM 3016 C CA . PRO A 1 380 ? 3.720 -0.130 -31.844 1.00 93.75 380 PRO A CA 1
ATOM 3017 C C . PRO A 1 380 ? 4.995 -0.433 -32.634 1.00 93.75 380 PRO A C 1
ATOM 3019 O O . PRO A 1 380 ? 5.458 0.383 -33.428 1.00 93.75 380 PRO A O 1
ATOM 3022 N N . TYR A 1 381 ? 5.545 -1.624 -32.436 1.00 95.44 381 TYR A N 1
ATOM 3023 C CA . TYR A 1 381 ? 6.682 -2.115 -33.209 1.00 95.44 381 TYR A CA 1
ATOM 3024 C C . TYR A 1 381 ? 6.399 -3.521 -33.709 1.00 95.44 381 TYR A C 1
ATOM 3026 O O . TYR A 1 381 ? 5.898 -4.364 -32.969 1.00 95.44 381 TYR A O 1
ATOM 3034 N N . ASN A 1 382 ? 6.736 -3.785 -34.966 1.00 95.19 382 ASN A N 1
ATOM 3035 C CA . ASN A 1 382 ? 6.601 -5.100 -35.596 1.00 95.19 382 ASN A CA 1
ATOM 3036 C C . ASN A 1 382 ? 7.903 -5.578 -36.256 1.00 95.19 382 ASN A C 1
ATOM 3038 O O . ASN A 1 382 ? 7.995 -6.736 -36.653 1.00 95.19 382 ASN A O 1
ATOM 3042 N N . ASN A 1 383 ? 8.914 -4.712 -36.356 1.00 95.12 383 ASN A N 1
ATOM 3043 C CA . ASN A 1 383 ? 10.213 -5.046 -36.916 1.00 95.12 383 ASN A CA 1
ATOM 3044 C C . ASN A 1 383 ? 10.936 -6.051 -36.007 1.00 95.12 383 ASN A C 1
ATOM 3046 O O . ASN A 1 383 ? 11.032 -5.810 -34.796 1.00 95.12 383 ASN A O 1
ATOM 3050 N N . PRO A 1 384 ? 11.451 -7.167 -36.548 1.00 95.81 384 PRO A N 1
ATOM 3051 C CA . PRO A 1 384 ? 12.220 -8.108 -35.757 1.00 95.81 384 PRO A CA 1
ATOM 3052 C C . PRO A 1 384 ? 13.580 -7.509 -35.385 1.00 95.81 384 PRO A C 1
ATOM 3054 O O . PRO A 1 384 ? 14.247 -6.894 -36.222 1.00 95.81 384 PRO A O 1
ATOM 3057 N N . LEU A 1 385 ? 13.999 -7.714 -34.137 1.00 97.44 385 LEU A N 1
ATOM 3058 C CA . LEU A 1 385 ? 15.341 -7.380 -33.661 1.00 97.44 385 LEU A CA 1
ATOM 3059 C C . LEU A 1 385 ? 15.939 -8.573 -32.930 1.00 97.44 385 LEU A C 1
ATOM 3061 O O . LEU A 1 385 ? 15.263 -9.223 -32.137 1.00 97.44 385 LEU A O 1
ATOM 3065 N N . GLN A 1 386 ? 17.225 -8.804 -33.145 1.00 98.06 386 GLN A N 1
ATOM 3066 C CA . GLN A 1 386 ? 18.028 -9.676 -32.310 1.00 98.06 386 GLN A CA 1
ATOM 3067 C C . GLN A 1 386 ? 18.959 -8.816 -31.468 1.00 98.06 386 GLN A C 1
ATOM 3069 O O . GLN A 1 386 ? 19.731 -8.003 -31.988 1.00 98.06 386 GLN A O 1
ATOM 3074 N N . LEU A 1 387 ? 18.874 -8.999 -30.159 1.00 98.12 387 LEU A N 1
ATOM 3075 C CA . LEU A 1 387 ? 19.643 -8.278 -29.160 1.00 98.12 387 LEU A CA 1
ATOM 3076 C C . LEU A 1 387 ? 20.426 -9.273 -28.298 1.00 98.12 387 LEU A C 1
ATOM 3078 O O . LEU A 1 387 ? 20.161 -10.473 -28.294 1.00 98.12 387 LEU A O 1
ATOM 3082 N N . SER A 1 388 ? 21.391 -8.770 -27.538 1.00 97.25 388 SER A N 1
ATOM 3083 C CA . SER A 1 388 ? 22.070 -9.537 -26.495 1.00 97.25 388 SER A CA 1
ATOM 3084 C C . SER A 1 388 ? 22.127 -8.743 -25.200 1.00 97.25 388 SER A C 1
ATOM 3086 O O . SER A 1 388 ? 22.364 -7.532 -25.207 1.00 97.25 388 SER A O 1
ATOM 3088 N N . ILE A 1 389 ? 21.914 -9.433 -24.085 1.00 97.56 389 ILE A N 1
ATOM 3089 C CA . ILE A 1 389 ? 21.922 -8.843 -22.749 1.00 97.56 389 ILE A CA 1
ATOM 3090 C C . ILE A 1 389 ? 23.154 -9.338 -22.007 1.00 97.56 389 ILE A C 1
ATOM 3092 O O . ILE A 1 389 ? 23.356 -10.544 -21.870 1.00 97.56 389 ILE A O 1
ATOM 3096 N N . SER A 1 390 ? 23.973 -8.414 -21.516 1.00 96.00 390 SER A N 1
ATOM 3097 C CA . SER A 1 390 ? 25.102 -8.716 -20.634 1.00 96.00 390 SER A CA 1
ATOM 3098 C C . SER A 1 390 ? 24.993 -7.940 -19.331 1.00 96.00 390 SER A C 1
ATOM 3100 O O . SER A 1 390 ? 24.423 -6.848 -19.278 1.00 96.00 390 SER A O 1
ATOM 3102 N N . LEU A 1 391 ? 25.521 -8.536 -18.263 1.00 95.56 391 LEU A N 1
ATOM 3103 C CA . LEU A 1 391 ? 25.514 -7.953 -16.929 1.00 95.56 391 LEU A CA 1
ATOM 3104 C C . LEU A 1 391 ? 26.943 -7.686 -16.455 1.00 95.56 391 LEU A C 1
ATOM 3106 O O . LEU A 1 391 ? 27.886 -8.397 -16.815 1.00 95.56 391 LEU A O 1
ATOM 3110 N N . SER A 1 392 ? 27.114 -6.647 -15.644 1.00 93.38 392 SER A N 1
ATOM 3111 C CA . SER A 1 392 ? 28.392 -6.324 -15.012 1.00 93.38 392 SER A CA 1
ATOM 3112 C C . SER A 1 392 ? 28.206 -5.621 -13.670 1.00 93.38 392 SER A C 1
ATOM 3114 O O . SER A 1 392 ? 27.102 -5.225 -13.297 1.00 93.38 392 SER A O 1
ATOM 3116 N N . LEU A 1 393 ? 29.304 -5.461 -12.931 1.00 91.62 393 LEU A N 1
ATOM 3117 C CA . LEU A 1 393 ? 29.356 -4.611 -11.742 1.00 91.62 393 LEU A CA 1
ATOM 3118 C C . LEU A 1 393 ? 30.000 -3.287 -12.101 1.00 91.62 393 LEU A C 1
ATOM 3120 O O . LEU A 1 393 ? 31.072 -3.291 -12.688 1.00 91.62 393 LEU A O 1
ATOM 3124 N N . SER A 1 394 ? 29.430 -2.159 -11.686 1.00 87.25 394 SER A N 1
ATOM 3125 C CA . SER A 1 394 ? 30.135 -0.877 -11.806 1.00 87.25 394 SER A CA 1
ATOM 3126 C C . SER A 1 394 ? 31.262 -0.764 -10.758 1.00 87.25 394 SER A C 1
ATOM 3128 O O . SER A 1 394 ? 31.029 -1.114 -9.593 1.00 87.25 394 SER A O 1
ATOM 3130 N N . PRO A 1 395 ? 32.476 -0.276 -11.107 1.00 81.62 395 PRO A N 1
ATOM 3131 C CA . PRO A 1 395 ? 32.916 0.245 -12.413 1.00 81.62 395 PRO A CA 1
ATOM 3132 C C . PRO A 1 395 ? 33.629 -0.797 -13.304 1.00 81.62 395 PRO A C 1
ATOM 3134 O O . PRO A 1 395 ? 34.338 -0.433 -14.240 1.00 81.62 395 PRO A O 1
ATOM 3137 N N . PHE A 1 396 ? 33.509 -2.087 -12.997 1.00 78.25 396 PHE A N 1
ATOM 3138 C CA . PHE A 1 396 ? 34.179 -3.161 -13.724 1.00 78.25 396 PHE A CA 1
ATOM 3139 C C . PHE A 1 396 ? 33.563 -3.405 -15.110 1.00 78.25 396 PHE A C 1
ATOM 3141 O O . PHE A 1 396 ? 32.375 -3.180 -15.364 1.00 78.25 396 PHE A O 1
ATOM 3148 N N . ALA A 1 397 ? 34.414 -3.870 -16.026 1.00 69.44 397 ALA A N 1
ATOM 3149 C CA . ALA A 1 397 ? 34.028 -4.197 -17.391 1.00 69.44 397 ALA A CA 1
ATOM 3150 C C . ALA A 1 397 ? 33.026 -5.367 -17.449 1.00 69.44 397 ALA A C 1
ATOM 3152 O O . ALA A 1 397 ? 32.807 -6.078 -16.467 1.00 69.44 397 ALA A O 1
ATOM 3153 N N . ASN A 1 398 ? 32.404 -5.531 -18.618 1.00 65.00 398 ASN A N 1
ATOM 3154 C CA . ASN A 1 398 ? 31.332 -6.496 -18.860 1.00 65.00 398 ASN A CA 1
ATOM 3155 C C . ASN A 1 398 ? 31.736 -7.933 -18.506 1.00 65.00 398 ASN A C 1
ATOM 3157 O O . ASN A 1 398 ? 32.876 -8.332 -18.750 1.00 65.00 398 ASN A O 1
ATOM 3161 N N . SER A 1 399 ? 30.773 -8.727 -18.024 1.00 68.31 399 SER A N 1
ATOM 3162 C CA . SER A 1 399 ? 30.898 -10.182 -18.108 1.00 68.31 399 SER A CA 1
ATOM 3163 C C . SER A 1 399 ? 31.102 -10.598 -19.570 1.00 68.31 399 SER A C 1
ATOM 3165 O O . SER A 1 399 ? 30.562 -9.974 -20.487 1.00 68.31 399 SER A O 1
ATOM 3167 N N . THR A 1 400 ? 31.881 -11.654 -19.800 1.00 66.50 400 THR A N 1
ATOM 3168 C CA . THR A 1 400 ? 32.056 -12.253 -21.133 1.00 66.50 400 THR A CA 1
ATOM 3169 C C .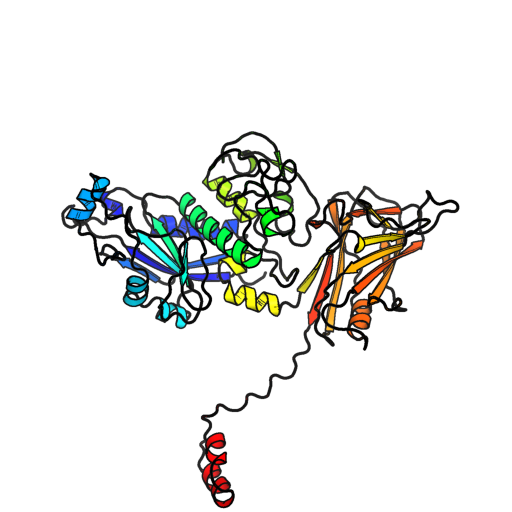 THR A 1 400 ? 30.846 -13.083 -21.563 1.00 66.50 400 THR A C 1
ATOM 3171 O O . THR A 1 400 ? 30.770 -13.491 -22.721 1.00 66.50 400 THR A O 1
ATOM 3174 N N . SER A 1 401 ? 29.893 -13.330 -20.658 1.00 86.56 401 SER A N 1
ATOM 3175 C CA . SER A 1 401 ? 28.651 -14.040 -20.948 1.00 86.56 401 SER A CA 1
ATOM 3176 C C . SER A 1 401 ? 27.504 -13.071 -21.256 1.00 86.56 401 SER A C 1
ATOM 3178 O O . SER A 1 401 ? 27.366 -12.002 -20.658 1.00 86.56 401 SER A O 1
ATOM 3180 N N . SER A 1 402 ? 26.664 -13.459 -22.213 1.00 94.06 402 SER A N 1
ATOM 3181 C CA . SER A 1 402 ? 25.433 -12.751 -22.562 1.00 94.06 402 SER A CA 1
ATOM 3182 C C . SER A 1 402 ? 24.313 -13.749 -22.840 1.00 94.06 402 SER A C 1
ATOM 3184 O O . SER A 1 402 ? 24.583 -14.933 -23.053 1.00 94.06 402 SER A O 1
ATOM 3186 N N . VAL A 1 403 ? 23.068 -13.282 -22.806 1.00 97.31 403 VAL A N 1
ATOM 3187 C CA . VAL A 1 403 ? 21.895 -14.040 -23.258 1.00 97.31 403 VAL A CA 1
ATOM 3188 C C . VAL A 1 403 ? 21.342 -13.408 -24.534 1.00 97.31 403 VAL A C 1
ATOM 3190 O O . VAL A 1 403 ? 21.317 -12.181 -24.657 1.00 97.31 403 VAL A O 1
ATOM 3193 N N . SER A 1 404 ? 20.939 -14.242 -25.495 1.00 97.62 404 SER A N 1
ATOM 3194 C CA . SER A 1 404 ? 20.274 -13.784 -26.720 1.00 97.62 404 SER A CA 1
ATOM 3195 C C . SER A 1 404 ? 18.845 -13.352 -26.416 1.00 97.62 404 SER A C 1
ATOM 3197 O O . SER A 1 404 ? 18.160 -13.986 -25.615 1.00 97.62 404 SER A O 1
ATOM 3199 N N . TRP A 1 405 ? 18.383 -12.302 -27.084 1.00 97.88 405 TRP A N 1
ATOM 3200 C CA . TRP A 1 405 ? 17.018 -11.814 -26.985 1.00 97.88 405 TRP A CA 1
ATOM 3201 C C . TRP A 1 405 ? 16.449 -11.538 -28.374 1.00 97.88 405 TRP A C 1
ATOM 3203 O O . TRP A 1 405 ? 16.769 -10.533 -29.008 1.00 97.88 405 TRP A O 1
ATOM 3213 N N . ASP A 1 406 ? 15.585 -12.445 -28.827 1.00 97.00 406 ASP A N 1
ATOM 3214 C CA . ASP A 1 406 ? 14.918 -12.357 -30.122 1.00 97.00 406 ASP A CA 1
ATOM 3215 C C . ASP A 1 406 ? 13.541 -11.694 -29.966 1.00 97.00 406 ASP A C 1
ATOM 3217 O O . ASP A 1 406 ? 12.585 -12.281 -29.456 1.00 97.00 406 ASP A O 1
ATOM 3221 N N . LEU A 1 407 ? 13.430 -10.449 -30.420 1.00 96.12 407 LEU A N 1
ATOM 3222 C CA . LEU A 1 407 ? 12.194 -9.675 -30.430 1.00 96.12 407 LEU A CA 1
ATOM 3223 C C . LEU A 1 407 ? 11.466 -9.878 -31.753 1.00 96.12 407 LEU A C 1
ATOM 3225 O O . LEU A 1 407 ? 11.702 -9.160 -32.721 1.00 96.12 407 LEU A O 1
ATOM 3229 N N . THR A 1 408 ? 10.568 -10.859 -31.784 1.00 94.44 408 THR A N 1
ATOM 3230 C CA . THR A 1 408 ? 9.737 -11.189 -32.958 1.00 94.44 408 THR A CA 1
ATOM 3231 C C . THR A 1 408 ? 8.261 -10.850 -32.759 1.00 94.44 408 THR A C 1
ATOM 3233 O O . THR A 1 408 ? 7.522 -10.716 -33.732 1.00 94.44 408 THR A O 1
ATOM 3236 N N . ASN A 1 409 ? 7.831 -10.658 -31.510 1.00 93.50 409 ASN A N 1
ATOM 3237 C CA . ASN A 1 409 ? 6.470 -10.266 -31.167 1.00 93.50 409 ASN A CA 1
ATOM 3238 C C . ASN A 1 409 ? 6.176 -8.818 -31.576 1.00 93.50 409 ASN A C 1
ATOM 3240 O O . ASN A 1 409 ? 7.077 -7.975 -31.639 1.00 93.50 409 ASN A O 1
ATOM 3244 N N . SER A 1 410 ? 4.898 -8.522 -31.811 1.00 94.75 410 SER A N 1
ATOM 3245 C CA . SER A 1 410 ? 4.424 -7.147 -31.956 1.00 94.75 410 SER A CA 1
ATOM 3246 C C . SER A 1 410 ? 4.328 -6.468 -30.593 1.00 94.75 410 SER A C 1
ATOM 3248 O O . SER A 1 410 ? 3.884 -7.079 -29.622 1.00 94.75 410 SER A O 1
ATOM 3250 N N . TRP A 1 411 ? 4.748 -5.210 -30.524 1.00 95.88 411 TRP A N 1
ATOM 3251 C CA . TRP A 1 411 ? 4.647 -4.377 -29.329 1.00 95.88 411 TRP A CA 1
ATOM 3252 C C . TRP A 1 411 ? 3.453 -3.439 -29.408 1.00 95.88 411 TRP A C 1
ATOM 3254 O O . TRP A 1 411 ? 2.988 -3.091 -30.492 1.00 95.88 411 TRP A O 1
ATOM 3264 N N . THR A 1 412 ? 2.946 -3.056 -28.244 1.00 93.19 412 THR A N 1
ATOM 3265 C CA . THR A 1 412 ? 1.890 -2.063 -28.070 1.00 93.19 412 THR A CA 1
ATOM 3266 C C . THR A 1 412 ? 2.260 -1.174 -26.891 1.00 93.19 412 THR A C 1
ATOM 3268 O O . THR A 1 412 ? 2.650 -1.656 -25.828 1.00 93.19 412 THR A O 1
ATOM 3271 N N . THR A 1 413 ? 2.128 0.137 -27.068 1.00 92.19 413 THR A N 1
ATOM 3272 C CA . THR A 1 413 ? 2.464 1.136 -26.047 1.00 92.19 413 THR A CA 1
ATOM 3273 C C . THR A 1 413 ? 1.751 0.861 -24.717 1.00 92.19 413 THR A C 1
ATOM 3275 O O . THR A 1 413 ? 0.621 0.376 -24.709 1.00 92.19 413 THR A O 1
ATOM 3278 N N . LEU A 1 414 ? 2.407 1.177 -23.593 1.00 91.38 414 LEU A N 1
ATOM 3279 C CA . LEU A 1 414 ? 1.906 0.952 -22.221 1.00 91.38 414 LEU A CA 1
ATOM 3280 C C . LEU A 1 414 ? 1.699 -0.527 -21.843 1.00 91.38 414 LEU A C 1
ATOM 3282 O O . LEU A 1 414 ? 1.055 -0.834 -20.838 1.00 91.38 414 LEU A O 1
ATOM 3286 N N . THR A 1 415 ? 2.284 -1.456 -22.600 1.00 92.88 415 THR A N 1
ATOM 3287 C CA . THR A 1 415 ? 2.328 -2.876 -22.228 1.00 92.88 415 THR A CA 1
ATOM 3288 C C . THR A 1 415 ? 3.631 -3.178 -21.495 1.00 92.88 415 THR A C 1
ATOM 3290 O O . THR A 1 415 ? 4.706 -2.771 -21.939 1.00 92.88 415 THR A O 1
ATOM 3293 N N . ARG A 1 416 ? 3.547 -3.891 -20.363 1.00 93.44 416 ARG A N 1
ATOM 3294 C CA . ARG A 1 416 ? 4.730 -4.427 -19.674 1.00 93.44 416 ARG A CA 1
ATOM 3295 C C . ARG A 1 416 ? 5.141 -5.740 -20.313 1.00 93.44 416 ARG A C 1
ATOM 3297 O O . ARG A 1 416 ? 4.297 -6.598 -20.550 1.00 93.44 416 ARG A O 1
ATOM 3304 N N . ASP A 1 417 ? 6.437 -5.894 -20.511 1.00 95.12 417 ASP A N 1
ATOM 3305 C CA . ASP A 1 417 ? 7.055 -7.127 -20.979 1.00 95.12 417 ASP A CA 1
ATOM 3306 C C . ASP A 1 417 ? 8.307 -7.409 -20.133 1.00 95.12 417 ASP A C 1
ATOM 3308 O O . ASP A 1 417 ? 8.672 -6.625 -19.239 1.00 95.12 417 ASP A O 1
ATOM 3312 N N . ILE A 1 418 ? 8.936 -8.554 -20.367 1.00 96.94 418 ILE A N 1
ATOM 3313 C CA . ILE A 1 418 ? 10.151 -8.980 -19.678 1.00 96.94 418 ILE A CA 1
ATOM 3314 C C . ILE A 1 418 ? 11.229 -9.373 -20.682 1.00 96.94 418 ILE A C 1
ATOM 3316 O O . ILE A 1 418 ? 10.960 -9.802 -21.802 1.00 96.94 418 ILE A O 1
ATOM 3320 N N . THR A 1 419 ? 12.483 -9.216 -20.281 1.00 98.19 419 THR A N 1
ATOM 3321 C CA . THR A 1 419 ? 13.604 -9.812 -21.005 1.00 98.19 419 THR A CA 1
ATOM 3322 C C . THR A 1 419 ? 13.599 -11.336 -20.845 1.00 98.19 419 THR A C 1
ATOM 3324 O O . THR A 1 419 ? 12.968 -11.852 -19.919 1.00 98.19 419 THR A O 1
ATOM 3327 N N . PRO A 1 420 ? 14.373 -12.071 -21.662 1.00 98.31 420 PRO A N 1
ATOM 3328 C CA . PRO A 1 420 ? 14.746 -13.442 -21.347 1.00 98.31 420 PRO A CA 1
ATOM 3329 C C . PRO A 1 420 ? 15.386 -13.539 -19.960 1.00 98.31 420 PRO A C 1
ATOM 3331 O O . PRO A 1 420 ? 15.958 -12.561 -19.459 1.00 98.31 420 PRO A O 1
ATOM 3334 N N . ASP A 1 421 ? 15.307 -14.731 -19.370 1.00 98.31 421 ASP A N 1
ATOM 3335 C CA . ASP A 1 421 ? 15.991 -15.034 -18.119 1.00 98.31 421 ASP A CA 1
ATOM 3336 C C . ASP A 1 421 ? 17.507 -14.867 -18.289 1.00 98.31 421 ASP A C 1
ATOM 3338 O O . ASP A 1 421 ? 18.112 -15.378 -19.236 1.00 98.31 421 ASP A O 1
ATOM 3342 N N . PHE A 1 422 ? 18.113 -14.136 -17.359 1.00 97.69 422 PHE A N 1
ATOM 3343 C CA . PHE A 1 422 ? 19.558 -13.956 -17.266 1.00 97.69 422 PHE A CA 1
ATOM 3344 C C . PHE A 1 422 ? 20.099 -14.373 -15.892 1.00 97.69 422 PHE A C 1
ATOM 3346 O O . PHE A 1 422 ? 21.097 -13.829 -15.406 1.00 97.69 422 PHE A O 1
ATOM 3353 N N . THR A 1 423 ? 19.456 -15.360 -15.256 1.00 97.75 423 THR A N 1
ATOM 3354 C CA . THR A 1 423 ? 19.822 -15.892 -13.934 1.00 97.75 423 THR A CA 1
ATOM 3355 C C . THR A 1 423 ? 21.297 -16.271 -13.868 1.00 97.75 423 THR A C 1
ATOM 3357 O O . THR A 1 423 ? 21.997 -15.876 -12.937 1.00 97.75 423 THR A O 1
ATOM 3360 N N . ALA A 1 424 ? 21.811 -16.962 -14.889 1.00 95.81 424 ALA A N 1
ATOM 3361 C CA . ALA A 1 424 ? 23.213 -17.375 -14.942 1.00 95.81 424 ALA A CA 1
ATOM 3362 C C . ALA A 1 424 ? 24.185 -16.180 -15.014 1.00 95.81 424 ALA A C 1
ATOM 3364 O O . ALA A 1 424 ? 25.237 -16.193 -14.373 1.00 95.81 424 ALA A O 1
ATOM 3365 N N . GLN A 1 425 ? 23.842 -15.135 -15.772 1.00 95.88 425 GLN A N 1
ATOM 3366 C CA . GLN A 1 425 ? 24.662 -13.930 -15.907 1.00 95.88 425 GLN A CA 1
ATOM 3367 C C . GLN A 1 425 ? 24.659 -13.118 -14.606 1.00 95.88 425 GLN A C 1
ATOM 3369 O O . GLN A 1 425 ? 25.712 -12.632 -14.188 1.00 95.88 425 GLN A O 1
ATOM 3374 N N . LEU A 1 426 ? 23.507 -13.007 -13.933 1.00 95.38 426 LEU A N 1
ATOM 3375 C CA . LEU A 1 426 ? 23.442 -12.362 -12.623 1.00 95.38 426 LEU A CA 1
ATOM 3376 C C . LEU A 1 426 ? 24.190 -13.180 -11.562 1.00 95.38 426 LEU A C 1
ATOM 3378 O O . LEU A 1 426 ? 24.925 -12.596 -10.771 1.00 95.38 426 LEU A O 1
ATOM 3382 N N . GLN A 1 427 ? 24.090 -14.513 -11.573 1.00 95.38 427 GLN A N 1
ATOM 3383 C CA . GLN A 1 427 ? 24.838 -15.375 -10.651 1.00 95.38 427 GLN A CA 1
ATOM 3384 C C . GLN A 1 427 ? 26.350 -15.118 -10.749 1.00 95.38 427 GLN A C 1
ATOM 3386 O O . GLN A 1 427 ? 26.999 -14.911 -9.729 1.00 95.38 427 GLN A O 1
ATOM 3391 N N . GLN A 1 428 ? 26.905 -15.013 -11.963 1.00 92.56 428 GLN A N 1
ATOM 3392 C CA . GLN A 1 428 ? 28.324 -14.672 -12.163 1.00 92.56 428 GLN A CA 1
ATOM 3393 C C . GLN A 1 428 ? 28.695 -13.305 -11.570 1.00 92.56 428 GLN A C 1
ATOM 3395 O O . GLN A 1 428 ? 29.778 -13.134 -11.007 1.00 92.56 428 GLN A O 1
ATOM 3400 N N . VAL A 1 429 ? 27.794 -12.327 -11.686 1.00 92.62 429 VAL A N 1
ATOM 3401 C CA . VAL A 1 429 ? 27.961 -11.000 -11.089 1.00 92.62 429 VAL A CA 1
ATOM 3402 C C . VAL A 1 429 ? 27.981 -11.080 -9.560 1.00 92.62 429 VAL A C 1
ATOM 3404 O O . VAL A 1 429 ? 28.851 -10.470 -8.939 1.00 92.62 429 VAL A O 1
ATOM 3407 N N . ILE A 1 430 ? 27.078 -11.850 -8.953 1.00 92.56 430 ILE A N 1
ATOM 3408 C CA . ILE A 1 430 ? 26.970 -12.007 -7.494 1.00 92.56 430 ILE A CA 1
ATOM 3409 C C . ILE A 1 430 ? 28.121 -12.841 -6.908 1.00 92.56 430 ILE A C 1
ATOM 3411 O O . ILE A 1 430 ? 28.599 -12.545 -5.808 1.00 92.56 430 ILE A O 1
ATOM 3415 N N . ASP A 1 431 ? 28.617 -13.831 -7.652 1.00 91.19 431 ASP A N 1
ATOM 3416 C CA . ASP A 1 431 ? 29.760 -14.669 -7.265 1.00 91.19 431 ASP A CA 1
ATOM 3417 C C . ASP A 1 431 ? 31.111 -13.964 -7.428 1.00 91.19 431 ASP A C 1
ATOM 3419 O O . ASP A 1 431 ? 32.126 -14.418 -6.889 1.00 91.19 431 ASP A O 1
ATOM 3423 N N . SER A 1 432 ? 31.139 -12.829 -8.134 1.00 89.62 432 SER A N 1
ATOM 3424 C CA . SER A 1 432 ? 32.348 -12.036 -8.322 1.00 89.62 432 SER A CA 1
ATOM 3425 C C . SER A 1 432 ? 33.005 -11.690 -6.977 1.00 89.62 432 SER A C 1
ATOM 3427 O O . SER A 1 432 ? 32.335 -11.220 -6.047 1.00 89.62 432 SER A O 1
ATOM 3429 N N . PRO A 1 433 ? 34.340 -11.822 -6.845 1.00 90.00 433 PRO A N 1
ATOM 3430 C CA . PRO A 1 433 ? 35.041 -11.433 -5.623 1.00 90.00 433 PRO A CA 1
ATOM 3431 C C . PRO A 1 433 ? 34.858 -9.944 -5.292 1.00 90.00 433 PRO A C 1
ATOM 3433 O O . PRO A 1 433 ? 34.934 -9.574 -4.118 1.00 90.00 433 PRO A O 1
ATOM 3436 N N . TYR A 1 434 ? 34.559 -9.120 -6.303 1.00 89.00 434 TYR A N 1
ATOM 3437 C CA . TYR A 1 434 ? 34.344 -7.678 -6.190 1.00 89.00 434 TYR A CA 1
ATOM 3438 C C . TYR A 1 434 ? 32.909 -7.283 -5.815 1.00 89.00 434 TYR A C 1
ATOM 3440 O O . TYR A 1 434 ? 32.658 -6.107 -5.534 1.00 89.00 434 TYR A O 1
ATOM 3448 N N . TYR A 1 435 ? 31.967 -8.232 -5.796 1.00 91.00 435 TYR A N 1
ATOM 3449 C CA . TYR A 1 435 ? 30.602 -7.952 -5.372 1.00 91.00 435 TYR A CA 1
ATOM 3450 C C . TYR A 1 435 ? 30.534 -7.653 -3.868 1.00 91.00 435 TYR A C 1
ATOM 3452 O O . TYR A 1 435 ? 31.110 -8.359 -3.029 1.00 91.00 435 TYR A O 1
ATOM 3460 N N . GLN A 1 436 ? 29.791 -6.597 -3.546 1.00 90.31 436 GLN A N 1
ATOM 3461 C CA . GLN A 1 436 ? 29.398 -6.192 -2.201 1.00 90.31 436 GLN A CA 1
ATOM 3462 C C . GLN A 1 436 ? 27.913 -5.818 -2.232 1.00 90.31 436 GLN A C 1
ATOM 3464 O O . GLN A 1 436 ? 27.425 -5.306 -3.240 1.00 90.31 436 GLN A O 1
ATOM 3469 N N . ILE A 1 437 ? 27.215 -6.043 -1.119 1.00 91.00 437 ILE A N 1
ATOM 3470 C CA . ILE A 1 437 ? 25.811 -5.647 -0.955 1.00 91.00 437 ILE A CA 1
ATOM 3471 C C . ILE A 1 437 ? 25.685 -4.139 -1.215 1.00 91.00 437 ILE A C 1
ATOM 3473 O O . ILE A 1 437 ? 26.473 -3.346 -0.702 1.00 91.00 437 ILE A O 1
ATOM 3477 N N . GLY A 1 438 ? 24.706 -3.753 -2.030 1.00 89.81 438 GLY A N 1
ATOM 3478 C CA . GLY A 1 438 ? 24.427 -2.364 -2.389 1.00 89.81 438 GLY A CA 1
ATOM 3479 C C . GLY A 1 438 ? 25.194 -1.850 -3.612 1.00 89.81 438 GLY A C 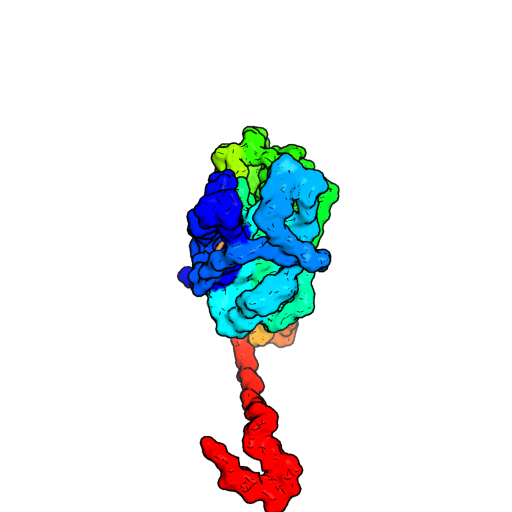1
ATOM 3480 O O . GLY A 1 438 ? 25.029 -0.688 -3.985 1.00 89.81 438 GLY A O 1
ATOM 3481 N N . LYS A 1 439 ? 26.025 -2.678 -4.261 1.00 90.81 439 LYS A N 1
ATOM 3482 C CA . LYS A 1 439 ? 26.714 -2.292 -5.503 1.00 90.81 439 LYS A CA 1
ATOM 3483 C C . LYS A 1 439 ? 25.733 -2.098 -6.659 1.00 90.81 439 LYS A C 1
ATOM 3485 O O . LYS A 1 439 ? 24.624 -2.627 -6.663 1.00 90.81 439 LYS A O 1
ATOM 3490 N N . THR A 1 440 ? 26.173 -1.333 -7.654 1.00 94.94 440 THR A N 1
ATOM 3491 C CA . THR A 1 440 ? 25.420 -1.138 -8.893 1.00 94.94 440 THR A CA 1
ATOM 3492 C C . THR A 1 440 ? 25.620 -2.327 -9.819 1.00 94.94 440 THR A C 1
ATOM 3494 O O . THR A 1 440 ? 26.749 -2.593 -10.249 1.00 94.94 440 THR A O 1
ATOM 3497 N N . VAL A 1 441 ? 24.520 -3.000 -10.149 1.00 95.38 441 VAL A N 1
ATOM 3498 C CA . VAL A 1 441 ? 24.469 -3.984 -11.233 1.00 95.38 441 VAL A CA 1
ATOM 3499 C C . VAL A 1 441 ? 24.098 -3.251 -12.511 1.00 95.38 441 VAL A C 1
ATOM 3501 O O . VAL A 1 441 ? 23.109 -2.524 -12.559 1.00 95.38 441 VAL A O 1
ATOM 3504 N N . VAL A 1 442 ? 24.914 -3.428 -13.541 1.00 96.19 442 VAL A N 1
ATOM 3505 C CA . VAL A 1 442 ? 24.726 -2.803 -14.846 1.00 96.19 442 VAL A CA 1
ATOM 3506 C C . VAL A 1 442 ? 24.186 -3.853 -15.806 1.00 96.19 442 VAL A C 1
ATOM 3508 O O . VAL A 1 442 ? 24.838 -4.871 -16.022 1.00 96.19 442 VAL A O 1
ATOM 3511 N N . VAL A 1 443 ? 23.022 -3.599 -16.395 1.00 97.00 443 VAL A N 1
ATOM 3512 C CA . VAL A 1 443 ? 22.448 -4.392 -17.487 1.00 97.00 443 VAL A CA 1
ATOM 3513 C C . VAL A 1 443 ? 22.676 -3.630 -18.787 1.00 97.00 443 VAL A C 1
ATOM 3515 O O . VAL A 1 443 ? 22.298 -2.465 -18.905 1.00 97.00 443 VAL A O 1
ATOM 3518 N N . LYS A 1 444 ? 23.305 -4.271 -19.771 1.00 95.94 444 LYS A N 1
ATOM 3519 C CA . LYS A 1 444 ? 23.530 -3.702 -21.103 1.00 95.94 444 LYS A CA 1
ATOM 3520 C C . LYS A 1 444 ? 22.800 -4.512 -22.149 1.00 95.94 444 LYS A C 1
ATOM 3522 O O . LYS A 1 444 ? 22.951 -5.731 -22.190 1.00 95.94 444 LYS A O 1
ATOM 3527 N N . VAL A 1 445 ? 22.081 -3.824 -23.026 1.00 97.19 445 VAL A N 1
ATOM 3528 C CA . VAL A 1 445 ? 21.422 -4.428 -24.183 1.00 97.19 445 VAL A CA 1
ATOM 3529 C C . VAL A 1 445 ? 22.126 -3.939 -25.441 1.00 97.19 445 VAL A C 1
ATOM 3531 O O . VAL A 1 445 ? 22.190 -2.737 -25.703 1.00 97.19 445 VAL A O 1
ATOM 3534 N N . ASN A 1 446 ? 22.688 -4.883 -26.191 1.00 95.50 446 ASN A N 1
ATOM 3535 C CA . ASN A 1 446 ? 23.434 -4.633 -27.417 1.00 95.50 446 ASN A CA 1
ATOM 3536 C C . ASN A 1 446 ? 22.636 -5.144 -28.609 1.00 95.50 446 ASN A C 1
ATOM 3538 O O . ASN A 1 446 ? 22.052 -6.226 -28.556 1.00 95.50 446 ASN A O 1
ATOM 3542 N N . TYR A 1 447 ? 22.670 -4.399 -29.704 1.00 96.75 447 TYR A N 1
ATOM 3543 C CA . TYR A 1 447 ? 22.174 -4.874 -30.985 1.00 96.75 447 TYR A CA 1
ATOM 3544 C C . TYR A 1 447 ? 23.053 -6.001 -31.552 1.00 96.75 447 TYR A C 1
ATOM 3546 O O . TYR A 1 447 ? 24.280 -5.934 -31.469 1.00 96.75 447 TYR A O 1
ATOM 3554 N N . VAL A 1 448 ? 22.417 -7.012 -32.149 1.00 97.31 448 VAL A N 1
ATOM 3555 C CA . VAL A 1 448 ? 23.078 -8.115 -32.864 1.00 97.31 448 VAL A CA 1
ATOM 3556 C C . VAL A 1 448 ? 22.696 -8.090 -34.344 1.00 97.31 448 VAL A C 1
ATOM 3558 O O . VAL A 1 448 ? 23.575 -8.017 -35.200 1.00 97.31 448 VAL A O 1
ATOM 3561 N N . SER A 1 449 ? 21.399 -8.135 -34.662 1.00 97.06 449 SER A N 1
ATOM 3562 C CA . SER A 1 449 ? 20.894 -8.106 -36.042 1.00 97.06 449 SER A CA 1
ATOM 3563 C C . SER A 1 449 ? 19.442 -7.601 -36.122 1.00 97.06 449 SER A C 1
ATOM 3565 O O . SER A 1 449 ? 18.766 -7.469 -35.100 1.00 97.06 449 SER A O 1
ATOM 3567 N N . GLY A 1 450 ? 18.960 -7.284 -37.328 1.00 94.56 450 GLY A N 1
ATOM 3568 C CA . GLY A 1 450 ? 17.616 -6.748 -37.578 1.00 94.56 450 GLY A CA 1
ATOM 3569 C C . GLY A 1 450 ? 17.633 -5.394 -38.292 1.00 94.56 450 GLY A C 1
ATOM 3570 O O . GLY A 1 450 ? 18.646 -4.976 -38.846 1.00 94.56 450 GLY A O 1
ATOM 3571 N N . THR A 1 451 ? 16.494 -4.706 -38.314 1.00 88.94 451 THR A N 1
ATOM 3572 C CA . THR A 1 451 ? 16.369 -3.381 -38.948 1.00 88.94 451 THR A CA 1
ATOM 3573 C C . THR A 1 451 ? 15.554 -2.433 -38.081 1.00 88.94 451 THR A C 1
ATOM 3575 O O . THR A 1 451 ? 14.556 -2.847 -37.484 1.00 88.94 451 THR A O 1
ATOM 3578 N N . GLY A 1 452 ? 15.938 -1.156 -38.066 1.00 93.94 452 GLY A N 1
ATOM 3579 C CA . GLY A 1 452 ? 15.284 -0.117 -37.271 1.00 93.94 452 GLY A CA 1
ATOM 3580 C C . GLY A 1 452 ? 15.526 -0.276 -35.770 1.00 93.94 452 GLY A C 1
ATOM 3581 O O . GLY A 1 452 ? 16.502 -0.895 -35.339 1.00 93.94 452 GLY A O 1
ATOM 3582 N N . HIS A 1 453 ? 14.619 0.277 -34.969 1.00 95.44 453 HIS A N 1
ATOM 3583 C CA . HIS A 1 453 ? 14.679 0.234 -33.511 1.00 95.44 453 HIS A CA 1
ATOM 3584 C C . HIS A 1 453 ? 13.318 -0.111 -32.897 1.00 95.44 453 HIS A C 1
ATOM 3586 O O . HIS A 1 453 ? 12.300 -0.121 -33.586 1.00 95.44 453 HIS A O 1
ATOM 3592 N N . ARG A 1 454 ? 13.321 -0.383 -31.594 1.00 96.56 454 ARG A N 1
ATOM 3593 C CA . ARG A 1 454 ? 12.161 -0.351 -30.697 1.00 96.56 454 ARG A CA 1
ATOM 3594 C C . ARG A 1 454 ? 12.500 0.533 -29.501 1.00 96.56 454 ARG A C 1
ATOM 3596 O O . ARG A 1 454 ? 13.678 0.642 -29.172 1.00 96.56 454 ARG A O 1
ATOM 3603 N N . SER A 1 455 ? 11.522 1.136 -28.839 1.00 95.31 455 SER A N 1
ATOM 3604 C CA . SER A 1 455 ? 11.758 1.929 -27.628 1.00 95.31 455 SER A CA 1
ATOM 3605 C C . SER A 1 455 ? 10.963 1.421 -26.428 1.00 95.31 455 SER A C 1
ATOM 3607 O O . SER A 1 455 ? 9.920 0.771 -26.552 1.00 95.31 455 SER A O 1
ATOM 3609 N N . ILE A 1 456 ? 11.496 1.710 -25.246 1.00 96.19 456 ILE A N 1
ATOM 3610 C CA . ILE A 1 456 ? 10.877 1.448 -23.947 1.00 96.19 456 ILE A CA 1
ATOM 3611 C C . ILE A 1 456 ? 10.861 2.740 -23.122 1.00 96.19 456 ILE A C 1
ATOM 3613 O O . ILE A 1 456 ? 11.628 3.663 -23.396 1.00 96.19 456 ILE A O 1
ATOM 3617 N N . PHE A 1 457 ? 10.009 2.804 -22.101 1.00 95.50 457 PHE A N 1
ATOM 3618 C CA . PHE A 1 457 ? 9.921 3.967 -21.213 1.00 95.50 457 PHE A CA 1
ATOM 3619 C C . PHE A 1 457 ? 11.236 4.171 -20.454 1.00 95.50 457 PHE A C 1
ATOM 3621 O O . PHE A 1 457 ? 11.724 3.231 -19.826 1.00 95.50 457 PHE A O 1
ATOM 3628 N N . ALA A 1 458 ? 11.754 5.399 -20.477 1.00 95.31 458 ALA A N 1
ATOM 3629 C CA . ALA A 1 458 ? 12.847 5.839 -19.614 1.00 95.31 458 ALA A CA 1
ATOM 3630 C C .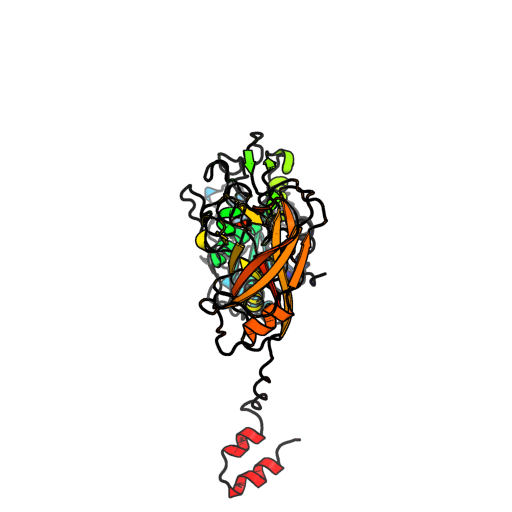 ALA A 1 458 ? 12.325 6.422 -18.287 1.00 95.31 458 ALA A C 1
ATOM 3632 O O . ALA A 1 458 ? 11.132 6.734 -18.143 1.00 95.31 458 ALA A O 1
ATOM 3633 N N . TYR A 1 459 ? 13.229 6.622 -17.330 1.00 94.88 459 TYR A N 1
ATOM 3634 C CA . TYR A 1 459 ? 12.962 7.277 -16.053 1.00 94.88 459 TYR A CA 1
ATOM 3635 C C . TYR A 1 459 ? 12.311 8.658 -16.213 1.00 94.88 459 TYR A C 1
ATOM 3637 O O . TYR A 1 459 ? 11.360 8.982 -15.495 1.00 94.88 459 TYR A O 1
ATOM 3645 N N . GLU A 1 460 ? 12.780 9.457 -17.170 1.00 93.12 460 GLU A N 1
ATOM 3646 C CA . GLU A 1 460 ? 12.327 10.824 -17.442 1.00 93.12 460 GLU A CA 1
ATOM 3647 C C . GLU A 1 460 ? 10.867 10.884 -17.862 1.00 93.12 460 GLU A C 1
ATOM 3649 O O . GLU A 1 460 ? 10.159 11.828 -17.510 1.00 93.12 460 GLU A O 1
ATOM 3654 N N . ARG A 1 461 ? 10.411 9.883 -18.619 1.00 91.56 461 ARG A N 1
ATOM 3655 C CA . ARG A 1 461 ? 9.040 9.854 -19.121 1.00 91.56 461 ARG A CA 1
ATOM 3656 C C . ARG A 1 461 ? 8.054 9.603 -18.001 1.00 91.56 461 ARG A C 1
ATOM 3658 O O . ARG A 1 461 ? 7.076 10.333 -17.856 1.00 91.56 461 ARG A O 1
ATOM 3665 N N . TYR A 1 462 ? 8.304 8.554 -17.223 1.00 90.56 462 TYR A N 1
ATOM 3666 C CA . TYR A 1 462 ? 7.535 8.246 -16.027 1.00 90.56 462 TYR A CA 1
ATOM 3667 C C . TYR A 1 462 ? 8.301 7.245 -15.162 1.00 90.56 462 TYR A C 1
ATOM 3669 O O . TYR A 1 462 ? 8.241 6.036 -15.390 1.00 90.56 462 TYR A O 1
ATOM 3677 N N . SER A 1 463 ? 8.986 7.745 -14.131 1.00 91.62 463 SER A N 1
ATOM 3678 C CA . SER A 1 463 ? 9.859 6.924 -13.285 1.00 91.62 463 SER A CA 1
ATOM 3679 C C . SER A 1 463 ? 9.214 5.664 -12.691 1.00 91.62 463 SER A C 1
ATOM 3681 O O . SER A 1 463 ? 9.914 4.657 -12.565 1.00 91.62 463 SER A O 1
ATOM 3683 N N . PRO A 1 464 ? 7.903 5.613 -12.368 1.00 91.69 464 PRO A N 1
ATOM 3684 C CA . PRO A 1 464 ? 7.308 4.365 -11.918 1.00 91.69 464 PRO A CA 1
ATOM 3685 C C . PRO A 1 464 ? 7.255 3.262 -12.984 1.00 91.69 464 PRO A C 1
ATOM 3687 O O . PRO A 1 464 ? 7.304 2.102 -12.578 1.00 91.69 464 PRO A O 1
ATOM 3690 N N . ALA A 1 465 ? 7.203 3.610 -14.278 1.00 93.88 465 ALA A N 1
ATOM 3691 C CA . ALA A 1 465 ? 7.156 2.683 -15.418 1.00 93.88 465 ALA A CA 1
ATOM 3692 C C . ALA A 1 465 ? 8.509 2.417 -16.086 1.00 93.88 465 ALA A C 1
ATOM 3694 O O . ALA A 1 465 ? 8.567 1.641 -17.048 1.00 93.88 465 ALA A O 1
ATOM 3695 N N . ALA A 1 466 ? 9.575 3.030 -15.569 1.00 95.50 466 ALA A N 1
ATOM 3696 C CA . ALA A 1 466 ? 10.944 2.742 -15.963 1.00 95.50 466 ALA A CA 1
ATOM 3697 C C . ALA A 1 466 ? 11.278 1.244 -15.775 1.00 95.50 466 ALA A C 1
ATOM 3699 O O . ALA A 1 466 ? 10.545 0.503 -15.095 1.00 95.50 466 ALA A O 1
ATOM 3700 N N . PRO A 1 467 ? 12.379 0.760 -16.368 1.00 97.19 467 PRO A N 1
ATOM 3701 C CA . PRO A 1 467 ? 12.793 -0.625 -16.216 1.00 97.19 467 PRO A CA 1
ATOM 3702 C C . PRO A 1 467 ? 13.031 -0.998 -14.749 1.00 97.19 467 PRO A C 1
ATOM 3704 O O . PRO A 1 467 ? 13.490 -0.199 -13.933 1.00 97.19 467 PRO A O 1
ATOM 3707 N N . VAL A 1 468 ? 12.704 -2.240 -14.406 1.00 97.75 468 VAL A N 1
ATOM 3708 C CA . VAL A 1 468 ? 12.870 -2.797 -13.061 1.00 97.75 468 VAL A CA 1
ATOM 3709 C C . VAL A 1 468 ? 13.611 -4.115 -13.189 1.00 97.75 468 VAL A C 1
ATOM 3711 O O . VAL A 1 468 ? 13.173 -5.001 -13.924 1.00 97.75 468 VAL A O 1
ATOM 3714 N N . LEU A 1 469 ? 14.721 -4.251 -12.470 1.00 98.25 469 LEU A N 1
ATOM 3715 C CA . LEU A 1 469 ? 15.408 -5.525 -12.313 1.00 98.25 469 LEU A CA 1
ATOM 3716 C C . LEU A 1 469 ? 14.663 -6.335 -11.252 1.00 98.25 469 LEU A C 1
ATOM 3718 O O . LEU A 1 469 ? 14.538 -5.892 -10.110 1.00 98.25 469 LEU A O 1
ATOM 3722 N N . VAL A 1 470 ? 14.174 -7.507 -11.637 1.00 98.19 470 VAL A N 1
ATOM 3723 C CA . VAL A 1 470 ? 13.489 -8.445 -10.748 1.00 98.19 470 VAL A CA 1
ATOM 3724 C C . VAL A 1 470 ? 14.422 -9.611 -10.480 1.00 98.19 470 VAL A C 1
ATOM 3726 O O . VAL A 1 470 ? 14.985 -10.182 -11.416 1.00 98.19 470 VAL A O 1
ATOM 3729 N N . VAL A 1 471 ? 14.610 -9.939 -9.205 1.00 97.88 471 VAL A N 1
ATOM 3730 C CA . VAL A 1 471 ? 15.509 -11.012 -8.781 1.00 97.88 471 VAL A CA 1
ATOM 3731 C C . VAL A 1 471 ? 14.847 -11.865 -7.716 1.00 97.88 471 VAL A C 1
ATOM 3733 O O . VAL A 1 471 ? 14.385 -11.347 -6.702 1.00 97.88 471 VAL A O 1
ATOM 3736 N N . GLU A 1 472 ? 14.870 -13.173 -7.925 1.00 97.69 472 GLU A N 1
ATOM 3737 C CA . GLU A 1 472 ? 14.553 -14.181 -6.926 1.00 97.69 472 GLU A CA 1
ATOM 3738 C C . GLU A 1 472 ? 15.831 -14.924 -6.523 1.00 97.69 472 GLU A C 1
ATOM 3740 O O . GLU A 1 472 ? 16.663 -15.262 -7.375 1.00 97.69 472 GLU A O 1
ATOM 3745 N N . TYR A 1 473 ? 16.025 -15.151 -5.224 1.00 96.12 473 TYR A N 1
ATOM 3746 C CA . TYR A 1 473 ? 17.211 -15.843 -4.727 1.00 96.12 473 TYR A CA 1
ATOM 3747 C C . TYR A 1 473 ? 16.961 -16.649 -3.452 1.00 96.12 473 TYR A C 1
ATOM 3749 O O . TYR A 1 473 ? 16.180 -16.283 -2.584 1.00 96.12 473 TYR A O 1
ATOM 3757 N N . GLU A 1 474 ? 17.719 -17.723 -3.281 1.00 93.81 474 GLU A N 1
ATOM 3758 C CA . GLU A 1 474 ? 17.823 -18.454 -2.024 1.00 93.81 474 GLU A CA 1
ATOM 3759 C C . GLU A 1 474 ? 19.032 -17.910 -1.255 1.00 93.81 474 GLU A C 1
ATOM 3761 O O . GLU A 1 474 ? 20.185 -18.042 -1.688 1.00 93.81 474 GLU A O 1
ATOM 3766 N N . ALA A 1 475 ? 18.783 -17.269 -0.110 1.00 82.00 475 ALA A N 1
ATOM 3767 C CA . ALA A 1 475 ? 19.860 -16.878 0.787 1.00 82.00 475 ALA A CA 1
ATOM 3768 C C . ALA A 1 475 ? 20.568 -18.145 1.283 1.00 82.00 475 ALA A C 1
ATOM 3770 O O . ALA A 1 475 ? 19.920 -19.085 1.746 1.00 82.00 475 ALA A O 1
ATOM 3771 N N . THR A 1 476 ? 21.902 -18.179 1.235 1.00 68.88 476 THR A N 1
ATOM 3772 C CA . THR A 1 476 ? 22.631 -19.245 1.924 1.00 68.88 476 THR A CA 1
ATOM 3773 C C . THR A 1 476 ? 22.360 -19.088 3.407 1.00 68.88 476 THR A C 1
ATOM 3775 O O . THR A 1 476 ? 22.853 -18.141 4.027 1.00 68.88 476 THR A O 1
ATOM 3778 N N . THR A 1 477 ? 21.589 -20.001 3.991 1.00 51.91 477 THR A N 1
ATOM 3779 C CA . THR A 1 477 ? 21.533 -20.122 5.440 1.00 51.91 477 THR A CA 1
ATOM 3780 C C . THR A 1 477 ? 22.966 -20.358 5.897 1.00 51.91 477 THR A C 1
ATOM 3782 O O . THR A 1 477 ? 23.531 -21.428 5.655 1.00 51.91 477 THR A O 1
ATOM 3785 N N . SER A 1 478 ? 23.584 -19.374 6.556 1.00 41.41 478 SER A N 1
ATOM 3786 C CA . SER A 1 478 ? 24.624 -19.732 7.514 1.00 41.41 478 SER A CA 1
ATOM 3787 C C . SER A 1 478 ? 23.975 -20.774 8.424 1.00 41.41 478 SER A C 1
ATOM 3789 O O . SER A 1 478 ? 22.827 -20.538 8.821 1.00 41.41 478 SER A O 1
ATOM 3791 N N . PRO A 1 479 ? 24.613 -21.924 8.718 1.00 34.47 479 PRO A N 1
ATOM 3792 C CA . PRO A 1 479 ? 24.057 -22.827 9.708 1.00 34.47 479 PRO A CA 1
ATOM 3793 C C . PRO A 1 479 ? 23.736 -21.967 10.922 1.00 34.47 479 PRO A C 1
ATOM 3795 O O . PRO A 1 479 ? 24.586 -21.191 11.377 1.00 34.47 479 PRO A O 1
ATOM 3798 N N . SER A 1 480 ? 22.473 -22.023 11.348 1.00 32.16 480 SER A N 1
ATOM 3799 C CA . SER A 1 480 ? 22.041 -21.408 12.594 1.00 32.16 480 SER A CA 1
ATOM 3800 C C . SER A 1 480 ? 23.119 -21.744 13.623 1.00 32.16 480 SER A C 1
ATOM 3802 O O . SER A 1 480 ? 23.519 -22.916 13.656 1.00 32.16 480 SER A O 1
ATOM 3804 N N . PRO A 1 481 ? 23.663 -20.779 14.394 1.00 36.38 481 PRO A N 1
ATOM 3805 C CA . PRO A 1 481 ? 24.587 -21.130 15.460 1.00 36.38 481 PRO A CA 1
ATOM 3806 C C . PRO A 1 481 ? 23.895 -22.237 16.241 1.00 36.38 481 PRO A C 1
ATOM 3808 O O . PRO A 1 481 ? 22.752 -22.049 16.667 1.00 36.38 481 PRO A O 1
ATOM 3811 N N . THR A 1 482 ? 24.523 -23.420 16.279 1.00 33.88 482 THR A N 1
ATOM 3812 C CA . THR A 1 482 ? 24.026 -24.582 17.012 1.00 33.88 482 THR A CA 1
ATOM 3813 C C . THR A 1 482 ? 23.494 -24.040 18.315 1.00 33.88 482 THR A C 1
ATOM 3815 O O . THR A 1 482 ? 24.267 -23.383 19.017 1.00 33.88 482 THR A O 1
ATOM 3818 N N . ALA A 1 483 ? 22.186 -24.198 18.553 1.00 34.84 483 ALA A N 1
ATOM 3819 C CA . ALA A 1 483 ? 21.530 -23.639 19.720 1.00 34.84 483 ALA A CA 1
ATOM 3820 C C . ALA A 1 483 ? 22.446 -23.895 20.913 1.00 34.84 483 ALA A C 1
ATOM 3822 O O . ALA A 1 483 ? 22.689 -25.051 21.267 1.00 34.84 483 ALA A O 1
ATOM 3823 N N . ILE A 1 484 ? 23.043 -22.829 21.456 1.00 38.12 484 ILE A N 1
ATOM 3824 C CA . ILE A 1 484 ? 23.762 -22.943 22.714 1.00 38.12 484 ILE A CA 1
ATOM 3825 C C . ILE A 1 484 ? 22.687 -23.481 23.656 1.00 38.12 484 ILE A C 1
ATOM 3827 O O . ILE A 1 484 ? 21.638 -22.836 23.771 1.00 38.12 484 ILE A O 1
ATOM 3831 N N . PRO A 1 485 ? 22.866 -24.679 24.246 1.00 34.31 485 PRO A N 1
ATOM 3832 C CA . PRO A 1 485 ? 21.867 -25.214 25.144 1.00 34.31 485 PRO A CA 1
ATOM 3833 C C . PRO A 1 485 ? 21.595 -24.138 26.184 1.00 34.31 485 PRO A C 1
ATOM 3835 O O . PRO A 1 485 ? 22.541 -23.559 26.726 1.00 34.31 485 PRO A O 1
ATOM 3838 N N . SER A 1 486 ? 20.311 -23.852 26.400 1.00 39.97 486 SER A N 1
ATOM 3839 C CA . SER A 1 486 ? 19.805 -22.934 27.418 1.00 39.97 486 SER A CA 1
ATOM 3840 C C . SER A 1 486 ? 20.751 -22.855 28.631 1.00 39.97 486 SER A C 1
ATOM 3842 O O . SER A 1 486 ? 21.187 -23.909 29.121 1.00 39.97 486 SER A O 1
ATOM 3844 N N . PRO A 1 487 ? 21.043 -21.656 29.181 1.00 46.53 487 PRO A N 1
ATOM 3845 C CA . PRO A 1 487 ? 21.889 -21.503 30.371 1.00 46.53 487 PRO A CA 1
ATOM 3846 C C . PRO A 1 487 ? 21.412 -22.331 31.578 1.00 46.53 487 PRO A C 1
ATOM 3848 O O . PRO A 1 487 ? 22.148 -22.504 32.546 1.00 46.53 487 PRO A O 1
ATOM 3851 N N . ASN A 1 488 ? 20.195 -22.879 31.509 1.00 50.53 488 ASN A N 1
ATOM 3852 C CA . ASN A 1 488 ? 19.579 -23.710 32.529 1.00 50.53 488 ASN A CA 1
ATOM 3853 C C . ASN A 1 488 ? 19.686 -25.224 32.302 1.00 50.53 488 ASN A C 1
ATOM 3855 O O . ASN A 1 488 ? 19.111 -25.978 33.089 1.00 50.53 488 ASN A O 1
ATOM 3859 N N . SER A 1 489 ? 20.433 -25.705 31.303 1.00 65.81 489 SER A N 1
ATOM 3860 C CA . SER A 1 489 ? 20.700 -27.143 31.205 1.00 65.81 489 SER A CA 1
ATOM 3861 C C . SER A 1 489 ? 21.589 -27.602 32.374 1.00 65.81 489 SER A C 1
ATOM 3863 O O . SER A 1 489 ? 22.538 -26.916 32.769 1.00 65.81 489 SER A O 1
ATOM 3865 N N . CYS A 1 490 ? 21.295 -28.775 32.945 1.00 70.88 490 CYS A N 1
ATOM 3866 C CA . CYS A 1 490 ? 22.104 -29.376 34.014 1.00 70.88 490 CYS A CA 1
ATOM 3867 C C . CYS A 1 490 ? 23.592 -29.467 33.616 1.00 70.88 490 CYS A C 1
ATOM 3869 O O . CYS A 1 490 ? 24.483 -29.217 34.429 1.00 70.88 490 CYS A O 1
ATOM 3871 N N . GLN A 1 491 ? 23.857 -29.707 32.328 1.00 71.94 491 GLN A N 1
ATOM 3872 C CA . GLN A 1 491 ? 25.203 -29.769 31.765 1.00 71.94 491 GLN A CA 1
ATOM 3873 C C . GLN A 1 491 ? 25.928 -28.417 31.834 1.00 71.94 491 GLN A C 1
ATOM 3875 O O . GLN A 1 491 ? 27.108 -28.378 32.184 1.00 71.94 491 GLN A O 1
ATOM 3880 N N . THR A 1 492 ? 25.222 -27.306 31.594 1.00 69.38 492 THR A N 1
ATOM 3881 C CA . THR A 1 492 ? 25.782 -25.947 31.676 1.00 69.38 492 THR A CA 1
ATOM 3882 C C . THR A 1 492 ? 26.148 -25.579 33.119 1.00 69.38 492 THR A C 1
ATOM 3884 O O . THR A 1 492 ? 27.198 -24.986 33.357 1.00 69.38 492 THR A O 1
ATOM 3887 N N . LYS A 1 493 ? 25.351 -26.007 34.110 1.00 70.88 493 LYS A N 1
ATOM 3888 C CA . LYS A 1 493 ? 25.646 -25.795 35.543 1.00 70.88 493 LYS A CA 1
ATOM 3889 C C . LYS A 1 493 ? 26.868 -26.585 36.020 1.00 70.88 493 LYS A C 1
ATOM 3891 O O . LYS A 1 493 ? 27.657 -26.077 36.816 1.00 70.88 493 LYS A O 1
ATOM 3896 N N . CYS A 1 494 ? 27.083 -27.793 35.494 1.00 75.06 494 CYS A N 1
ATOM 3897 C CA . CYS A 1 494 ? 28.246 -28.610 35.848 1.00 75.06 494 CYS A CA 1
ATOM 3898 C C . CYS A 1 494 ? 29.588 -28.001 35.402 1.00 75.06 494 CYS A C 1
ATOM 3900 O O . CYS A 1 494 ? 30.626 -28.353 35.963 1.00 75.06 494 CYS A O 1
ATOM 3902 N N . LEU A 1 495 ? 29.597 -27.068 34.441 1.00 73.44 495 LEU A N 1
ATOM 3903 C CA . LEU A 1 495 ? 30.815 -26.377 33.999 1.00 73.44 495 LEU A CA 1
ATOM 3904 C C . LEU A 1 495 ? 31.392 -25.430 35.065 1.00 73.44 495 LEU A C 1
ATOM 3906 O O . LEU A 1 495 ? 32.591 -25.153 35.039 1.00 73.44 495 LEU A O 1
ATOM 3910 N N . PHE A 1 496 ? 30.593 -24.996 36.042 1.00 72.44 496 PHE A N 1
ATOM 3911 C CA . PHE A 1 496 ? 31.043 -24.120 37.130 1.00 72.44 496 PHE A CA 1
ATOM 3912 C C . PHE A 1 496 ? 31.702 -24.870 38.302 1.00 72.44 496 PHE A C 1
ATOM 3914 O O . PHE A 1 496 ? 32.252 -24.237 39.199 1.00 72.44 496 PHE A O 1
ATOM 3921 N N . PHE A 1 497 ? 31.716 -26.210 38.289 1.00 71.81 497 PHE A N 1
ATOM 3922 C CA . PHE A 1 497 ? 32.435 -27.007 39.289 1.00 71.81 497 PHE A CA 1
ATOM 3923 C C . PHE A 1 497 ? 33.927 -27.177 38.942 1.00 71.81 497 PHE A C 1
ATOM 3925 O O . PHE A 1 497 ? 34.283 -27.227 37.756 1.00 71.81 497 PHE A O 1
ATOM 3932 N N . PRO A 1 498 ? 34.811 -27.342 39.950 1.00 71.69 498 PRO A N 1
ATOM 3933 C CA . PRO A 1 498 ? 36.221 -27.661 39.733 1.00 71.69 498 PRO A CA 1
ATOM 3934 C C . PRO A 1 498 ? 36.405 -28.953 38.913 1.00 71.69 498 PRO A C 1
ATOM 3936 O O . PRO A 1 498 ? 35.575 -29.863 39.024 1.00 71.69 498 PRO A O 1
ATOM 3939 N N . PRO A 1 499 ? 37.496 -29.093 38.130 1.00 70.75 499 PRO A N 1
ATOM 3940 C CA . PRO A 1 499 ? 37.679 -30.184 37.162 1.00 70.75 499 PRO A CA 1
ATOM 3941 C C . PRO A 1 499 ? 37.466 -31.594 37.733 1.00 70.75 499 PRO A C 1
ATOM 3943 O O . PRO A 1 499 ? 36.878 -32.449 37.073 1.00 70.75 499 PRO A O 1
ATOM 3946 N N . GLN A 1 500 ? 37.872 -31.814 38.985 1.00 75.75 500 GLN A N 1
ATOM 3947 C CA . GLN A 1 500 ? 37.732 -33.090 39.693 1.00 75.75 500 GLN A CA 1
ATOM 3948 C C . GLN A 1 500 ? 36.280 -33.489 40.024 1.00 75.75 500 GLN A C 1
ATOM 3950 O O . GLN A 1 500 ? 36.006 -34.671 40.207 1.00 75.75 500 GLN A O 1
ATOM 3955 N N . PHE A 1 501 ? 35.335 -32.542 40.037 1.00 71.88 501 PHE A N 1
ATOM 3956 C CA . PHE A 1 501 ? 33.923 -32.788 40.369 1.00 71.88 501 PHE A CA 1
ATOM 3957 C C . PHE A 1 501 ? 32.983 -32.735 39.154 1.00 71.88 501 PHE A C 1
ATOM 3959 O O . PHE A 1 501 ? 31.854 -33.228 39.225 1.00 71.88 501 PHE A O 1
ATOM 3966 N N . ARG A 1 502 ? 33.444 -32.220 38.003 1.00 81.88 502 ARG A N 1
ATOM 3967 C CA . ARG A 1 502 ? 32.618 -32.096 36.783 1.00 81.88 502 ARG A CA 1
ATOM 3968 C C . ARG A 1 502 ? 32.072 -33.436 36.288 1.00 81.88 502 ARG A C 1
ATOM 3970 O O . ARG A 1 502 ? 30.895 -33.529 35.951 1.00 81.88 502 ARG A O 1
ATOM 3977 N N . LYS A 1 503 ? 32.897 -34.492 36.289 1.00 76.19 503 LYS A N 1
ATOM 3978 C CA . LYS A 1 503 ? 32.484 -35.843 35.854 1.00 76.19 503 LYS A CA 1
ATOM 3979 C C . LYS A 1 503 ? 31.383 -36.440 36.735 1.00 76.19 503 LYS A C 1
ATOM 3981 O O . LYS A 1 503 ? 30.555 -37.192 36.233 1.00 76.19 503 LYS A O 1
ATOM 3986 N N . PHE A 1 504 ? 31.366 -36.110 38.026 1.00 78.12 504 PHE A N 1
ATOM 3987 C CA . PHE A 1 504 ? 30.359 -36.610 38.961 1.00 78.12 504 PHE A CA 1
ATOM 3988 C C . PHE A 1 504 ? 29.017 -35.886 38.786 1.00 78.12 504 PHE A C 1
ATOM 3990 O O . PHE A 1 504 ? 27.974 -36.535 38.736 1.00 78.12 504 PHE A O 1
ATOM 3997 N N . CYS A 1 505 ? 29.062 -34.563 38.603 1.00 79.00 505 CYS A N 1
ATOM 3998 C CA . CYS A 1 505 ? 27.892 -33.732 38.312 1.00 79.00 505 CYS A CA 1
ATOM 3999 C C . CYS A 1 505 ? 27.193 -34.169 37.013 1.00 79.00 505 CYS A C 1
ATOM 4001 O O . CYS A 1 505 ? 25.995 -34.437 37.013 1.00 79.00 505 CYS A O 1
ATOM 4003 N N . LEU A 1 506 ? 27.956 -34.361 35.928 1.00 80.81 506 LEU A N 1
ATOM 4004 C CA . LEU A 1 506 ? 27.407 -34.778 34.630 1.00 80.81 506 LEU A CA 1
ATOM 4005 C C . LEU A 1 506 ? 26.735 -36.161 34.668 1.00 80.81 506 LEU A C 1
ATOM 4007 O O . LEU A 1 506 ? 25.800 -36.403 33.912 1.00 80.81 506 LEU A O 1
ATOM 4011 N N . LYS A 1 507 ? 27.177 -37.062 35.558 1.00 81.19 507 LYS A N 1
ATOM 4012 C CA . LYS A 1 507 ? 26.628 -38.422 35.700 1.00 81.19 507 LYS A CA 1
ATOM 4013 C C . LYS A 1 507 ? 25.213 -38.449 36.301 1.00 81.19 507 LYS A C 1
ATOM 4015 O O . LYS A 1 507 ? 24.532 -39.459 36.172 1.00 81.19 507 LYS A O 1
ATOM 4020 N N . HIS A 1 508 ? 24.793 -37.358 36.944 1.00 77.94 508 HIS A N 1
ATOM 4021 C CA . HIS A 1 508 ? 23.494 -37.221 37.609 1.00 77.94 508 HIS A CA 1
ATOM 4022 C C . HIS A 1 508 ? 22.539 -36.271 36.872 1.00 77.94 508 HIS A C 1
ATOM 4024 O O . HIS A 1 508 ? 21.437 -36.021 37.357 1.00 77.94 508 HIS A O 1
ATOM 4030 N N . CYS A 1 509 ? 22.926 -35.748 35.704 1.00 78.94 509 CYS A N 1
ATOM 4031 C CA . CYS A 1 509 ? 21.982 -35.040 34.851 1.00 78.94 509 CYS A CA 1
ATOM 4032 C C . CYS A 1 509 ? 21.004 -36.051 34.222 1.00 78.94 509 CYS A C 1
ATOM 4034 O O . CYS A 1 509 ? 21.466 -37.057 33.673 1.00 78.94 509 CYS A O 1
ATOM 4036 N N . PRO A 1 510 ? 19.680 -35.819 34.287 1.00 68.44 510 PRO A N 1
ATOM 4037 C CA . PRO A 1 510 ? 18.715 -36.646 33.567 1.00 68.44 510 PRO A CA 1
ATOM 4038 C C . PRO A 1 510 ? 19.023 -36.606 32.062 1.00 68.44 510 PRO A C 1
ATOM 4040 O O . PRO A 1 510 ? 19.449 -35.564 31.554 1.00 68.44 510 PRO A O 1
ATOM 4043 N N . LYS A 1 511 ? 18.896 -37.762 31.398 1.00 59.69 511 LYS A N 1
ATOM 4044 C CA . LYS A 1 511 ? 19.185 -37.920 29.964 1.00 59.69 511 LYS A CA 1
ATOM 4045 C C . LYS A 1 511 ? 18.212 -37.145 29.094 1.00 59.69 511 LYS A C 1
ATOM 4047 O O . LYS A 1 511 ? 17.008 -37.167 29.428 1.00 59.69 511 LYS A O 1
#

Secondary structure (DSSP, 8-state):
-PPPEEEEEEEEEE--EETTTTTEEHHHHTTPPPHHHHHHHHHHHHHHHTTT-EEEEEEEEEEE-SPPPBTTS----HHHHHHHHH-GGG---PPB-HHHHHHHTTHHHHHHTTS-SEEEEEE-TTS---SEEEESTT---SSS-EE-S---SS-EEEEEEETTS-HHHHHHHHHHHHHHHHHHHH----SSS---TTSHHHHHT--TTTSTT-B-S--SS--TT-SSTT-TT----EEE-GGGGTTTTTS-----EEE-GGGGTTSHHHHHHHHHHTS-EEEEEETTEEEEHHHHHH-HHHHHHHHHH-SEEEEE--SGGGEEEESSSEESS-SEEEEEEESSSSS-EE-EEEEEEEEE-PPTT-EEEEEEEEEEB-S-B-S-EEEEEEEEETTSPPPS-EEEEEE-SPB-TT-EEEPPP-HHHHHHHHHSTT--TTEEEEEEEEEEEESSEEEEE-HHHHGGGS-EEEEEEE------------TTSHHHHHTTS-HHHHHHHHTTS--

Foldseek 3Di:
DPPAAEFEEEEEAAFAQLPVQVRDTPCVSVVFADPVVQVVVLQVLCCQLLVNNYGYDHLYHDYDNFQAQFPVRDGDDSVQVVVCVVPVVSADLGAGPPQCVCVVVVVQVCCVVVSGAEYEYEDAPSSHDQQKEKEEPPGDGLQDDYNPDHPHPAIYIYGYDHRNDHNLVNLVSLLSSLQRLVCVVFNHQDPPLAFDPLDPVSLQQAACRRPPLSFEQHGLQAGNDRDGGNQLQFADWGKYQNVQLQQCPLQGLPDIDTDDNVCQPSDSSSSSSSSSSSQFQDAAEEPLAGRGSVCCSRPVPVRNVCSNVTQKYKFFQNALQQWWKDWVHIDSQDQKDKAAWDVVDVNITGIKIKGKRFQAADDAPWQWPWKKKKFFWAAWDQWKFKKWKWKAFPPDDTDPDIDIFIDRDTDDGSDMDITPTPSVRVSCRRNDPPDDGRTIMMMIMTTDDTDDITITGGCNNPRSRHMMMITGTGDPPPPDPPPPPPCPQQLNVLVPDDPVCSVVSVVPGDD

pLDDT: mean 91.56, std 11.72, range [32.16, 98.94]